Protein AF-A0A954T641-F1 (afdb_monomer)

Secondary structure (DSSP, 8-state):
-----PPP----------------TTHHHHHHHHHHS------------S----HHHHHHHHS------------HHHHTPPPPP-TT--S-PEEEEE-HHHHHHHHHHH-SB---GGGSS-TT-HHHH-GGGS-BTTHHHHHHH--GGGPPPHHHHHGGGSPEEEEEEEEEEEEEE-S-TTTTTTPPTTPEEEEEEEEEEEEEEEE-TTS-EEEEEEEEEEEEE--TTSS-SEEEEEEEEEEEEEE-STT-SHHHHHHH-S--S---SS------HHHHHHHHHHHHHHHHHHHHHHHHHHHHHHHHHHHHHHHHHHHHHHHHHHHHHHHHHHHHHHTT-S--HHHHHHHHHHHHHHHHHHHHHHHHHHHHHHHHHHHHT--S-SSEEEEE------S-----HHHHHHHHHHH-HHHHHHHHHHHHHHHHHHHHHHHTS-EEEEEEEEEEEEEESBSS------SS--TT--SBHHHHHHHT-SEEEEEEEEEE--S-THHHHTT-

pLDDT: mean 79.77, std 17.64, range [25.19, 97.12]

Nearest PDB structures (foldseek):
  2xmn-assembly1_C  TM=7.359E-01  e=3.999E-09  Escherichia coli K-12
  4mt4-assembly1_C  TM=6.116E-01  e=4.945E-09  Campylobacter jejuni
  8t7w-assembly1_A  TM=4.225E-01  e=6.627E+00  Klebsiella aerogenes KCTC 2190

Foldseek 3Di:
DDDDDDDDDDDDDDDDDDDDDDDDPVVVVVVVVVVVVPPDPPPPPPPPPPDPPDVVVVVCVVPPPDDPPDDDPDPVQQVPFDDFDALPDPADFAADADALVRLLVLLVVQAQWQDFLVQPPDPPRCCVVPVPPTQGPCQLVCLQPHPPPQHDHLVNQVCLQDKDKDKDKDKDKDWDQAQDCVVQQNDDRRDIKIKIKIKIKIKIWGADLQQKIKIWMWIWMWIAIPRPNDLFNIKIKIKTKIKIKAWDFQCGGNLLCQAQNHPDPPPDDDGDRRGHNVLNVLVSLLSVLVNVVSSVSLSVSLVVLLVQLQVLVVQLVVLVVQLVVLVVLLVVLVVCVVVVHPRDPVSNVVSVVSNVVSVVSNSVSVVSNSVSQQSSCVSSNGRSDDSHRYDHPDDDDPDDDDDDPVVVVVCCCPPPSVNVSVVSVVVSVVSLLVNLVSNQIKTKMKMKMKMQIFMASEADDPDQDDPSPDPQSRHHRVVSSVVSPRMDIDIDIDIGHDDDSPVSVVSD

Sequence (508 aa):
MNRNTLPKLFCPVLRVIREIARPNSFSRSVLAAAVLTSGCVTRDDPLDYPHDEPVQFYRDHAEQIDYPDVYTETPEEIALSDEPHTVLSRERSEPWDMALGEAVSIALHNNRVIRSAGQFLNPGNVLLNNGTVVDSAYDPAIQETGVLFGGRGVEAALASFDTNFTTSMTWGRNEQIQNNLFFGGGLNPGATLVNETAAFQANLSKQFGYGAQLQVGHQVNYLWSNSPGQLFPSTYTGNINAQYRQPLLAGAGTEYTRIAGPIGQSFGGISGVTQGVVIARINNDITIAEFQAAVRNLVKDVEDTYWDLYLTYRLFDTAITARSAALATWRFAKIRVDLGGDIDVAAESQARDQYWAAQAAVNNSRNGIFAAETRLRRLLGLPINEGKVIRPLDEPVTVEYLPDWHLSLSEALTQRVELRKQKWNIKSLELQLIAARSLTRPRLDFVGGYSVNGFGDDLLRYSDRDSAGTAQGLNSFYETITQGNQTGWGLGLELSMPIGFRQAHAQV

Mean predicted aligned error: 14.87 Å

Solvent-accessib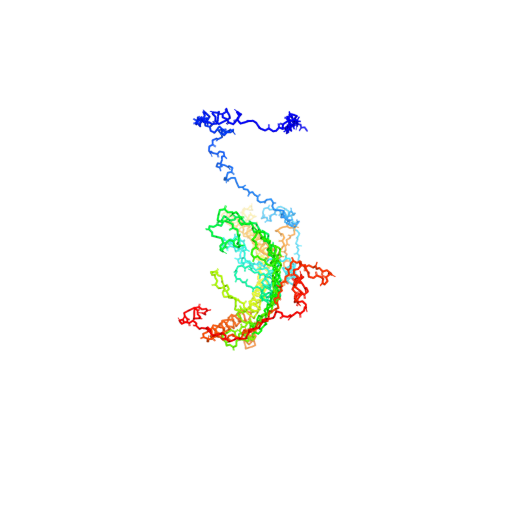le surface area (backbone atoms only — not comparable to full-atom values): 28796 Å² total; per-residue (Å²): 137,88,88,86,87,86,85,86,88,81,88,87,90,91,80,88,88,85,83,86,83,88,89,65,87,72,60,59,60,61,55,55,56,58,63,68,71,66,61,86,75,84,69,86,66,72,87,75,62,94,69,88,61,55,72,61,56,61,46,53,62,72,68,48,83,79,74,80,91,64,93,68,85,72,54,67,62,67,79,68,42,51,79,72,86,51,86,81,58,85,74,83,61,46,77,41,77,40,45,68,71,54,52,51,52,42,22,66,73,54,39,58,57,64,57,62,69,86,47,65,92,40,95,78,17,48,74,80,76,42,58,87,77,57,58,41,78,54,50,47,59,46,44,35,63,29,68,62,94,76,45,54,5,35,53,53,31,51,56,68,46,46,72,47,76,48,74,49,77,49,78,49,76,48,77,44,71,24,86,37,39,77,86,32,30,66,35,58,62,74,38,72,48,45,37,43,37,37,42,38,38,39,36,39,36,34,39,46,67,44,38,29,37,43,37,40,37,40,37,43,34,38,42,34,43,78,41,73,70,52,97,53,52,39,32,28,38,36,34,44,34,40,36,40,37,35,39,71,46,25,55,26,37,47,68,33,20,32,42,40,29,71,89,64,90,78,82,73,77,94,73,61,81,57,59,3,39,53,42,18,44,49,52,35,55,35,43,47,32,49,48,51,48,51,52,55,50,35,52,49,42,48,53,55,36,49,51,50,37,45,50,32,52,54,50,30,53,55,27,48,54,51,24,53,51,30,45,51,51,26,52,53,42,43,53,36,43,77,70,70,44,100,53,56,72,66,59,32,51,53,31,46,51,49,26,52,52,28,48,51,48,30,52,52,29,52,45,45,38,51,54,36,46,47,55,40,29,58,54,31,51,47,58,82,25,82,67,54,41,86,36,70,65,68,77,84,81,85,71,86,85,81,79,59,64,69,61,53,50,55,46,50,76,71,69,36,45,70,59,53,37,51,52,46,53,52,50,48,53,54,46,45,45,54,40,32,59,36,57,70,43,56,31,36,30,42,38,38,38,41,32,36,38,23,42,11,52,34,68,82,66,97,64,93,73,54,92,80,72,55,96,78,59,58,45,18,19,57,55,28,41,73,68,51,81,43,66,49,73,48,78,49,76,49,78,51,69,82,90,71,62,62,68,40,60,66,70,100

Radius of gyration: 42.8 Å; Cα contacts (8 Å, |Δi|>4): 722; chains: 1; bounding box: 84×57×138 Å

Structure (mmCIF, N/CA/C/O backbone):
data_AF-A0A954T641-F1
#
_entry.id   AF-A0A954T641-F1
#
loop_
_atom_site.group_PDB
_atom_site.id
_atom_site.type_symbol
_atom_site.label_atom_id
_atom_site.label_alt_id
_atom_site.label_comp_id
_atom_site.label_asym_id
_atom_site.label_entity_id
_atom_site.label_seq_id
_atom_site.pdbx_PDB_ins_code
_atom_site.Cartn_x
_atom_site.Cartn_y
_atom_site.Cartn_z
_atom_site.occupancy
_atom_site.B_iso_or_equiv
_atom_site.auth_seq_id
_atom_site.auth_comp_id
_atom_site.auth_asym_id
_atom_site.auth_atom_id
_atom_site.pdbx_PDB_model_num
ATOM 1 N N . MET A 1 1 ? 49.531 5.806 21.078 1.00 33.53 1 MET A N 1
ATOM 2 C CA . MET A 1 1 ? 50.302 7.061 21.176 1.00 33.53 1 MET A CA 1
ATOM 3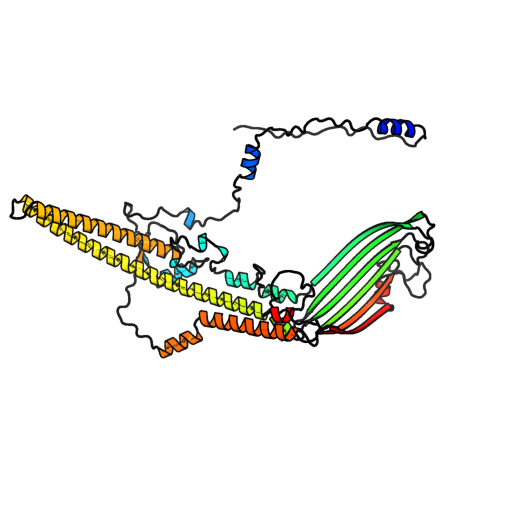 C C . MET A 1 1 ? 49.334 8.139 21.648 1.00 33.53 1 MET A C 1
ATOM 5 O O . MET A 1 1 ? 48.273 8.253 21.065 1.00 33.53 1 MET A O 1
ATOM 9 N N . ASN A 1 2 ? 49.702 8.812 22.739 1.00 31.36 2 ASN A N 1
ATOM 10 C CA . ASN A 1 2 ? 49.079 9.940 23.449 1.00 31.36 2 ASN A CA 1
ATOM 11 C C . ASN A 1 2 ? 47.713 9.827 24.169 1.00 31.36 2 ASN A C 1
ATOM 13 O O . ASN A 1 2 ? 46.656 9.597 23.598 1.00 31.36 2 ASN A O 1
ATOM 17 N N . ARG A 1 3 ? 47.853 10.047 25.487 1.00 33.38 3 ARG A N 1
ATOM 18 C CA . ARG A 1 3 ? 46.920 10.240 26.604 1.00 33.38 3 ARG A CA 1
ATOM 19 C C . ARG A 1 3 ? 46.192 11.592 26.531 1.00 33.38 3 ARG A C 1
ATOM 21 O O . ARG A 1 3 ? 46.783 12.542 26.030 1.00 33.38 3 ARG A O 1
ATOM 28 N N . ASN A 1 4 ? 45.007 11.676 27.152 1.00 33.94 4 ASN A N 1
ATOM 29 C CA . ASN A 1 4 ? 44.634 12.633 28.225 1.00 33.94 4 ASN A CA 1
ATOM 30 C C . ASN A 1 4 ? 43.138 12.438 28.581 1.00 33.94 4 ASN A C 1
ATOM 32 O O . ASN A 1 4 ? 42.277 12.656 27.745 1.00 33.94 4 ASN A O 1
ATOM 36 N N . THR A 1 5 ? 42.784 11.725 29.660 1.00 34.84 5 THR A N 1
ATOM 37 C CA . THR A 1 5 ? 42.608 12.160 31.074 1.00 34.84 5 THR A CA 1
ATOM 38 C C . THR A 1 5 ? 41.317 12.942 31.364 1.00 34.84 5 THR A C 1
ATOM 40 O O . THR A 1 5 ? 41.290 14.164 31.300 1.00 34.84 5 THR A O 1
ATOM 43 N N . LEU A 1 6 ? 40.287 12.200 31.792 1.00 32.22 6 LEU A N 1
ATOM 44 C CA . LEU A 1 6 ? 39.152 12.653 32.611 1.00 32.22 6 LEU A CA 1
ATOM 45 C C . LEU A 1 6 ? 39.590 12.821 34.081 1.00 32.22 6 LEU A C 1
ATOM 47 O O . LEU A 1 6 ? 40.275 11.921 34.582 1.00 32.22 6 LEU A O 1
ATOM 51 N N . PRO A 1 7 ? 39.155 13.854 34.827 1.00 38.19 7 PRO A N 1
ATOM 52 C CA . PRO A 1 7 ? 39.302 13.863 36.275 1.00 38.19 7 PRO A CA 1
ATOM 53 C C . PRO A 1 7 ? 38.026 13.374 36.979 1.00 38.19 7 PRO A C 1
ATOM 55 O O . PRO A 1 7 ? 36.943 13.939 36.852 1.00 38.19 7 PRO A O 1
ATOM 58 N N . LYS A 1 8 ? 38.203 12.321 37.782 1.00 32.22 8 LYS A N 1
ATOM 59 C CA . LYS A 1 8 ? 37.360 11.975 38.932 1.00 32.22 8 LYS A CA 1
ATOM 60 C C . LYS A 1 8 ? 37.728 12.909 40.090 1.00 32.22 8 LYS A C 1
ATOM 62 O O . LYS A 1 8 ? 38.913 13.046 40.383 1.00 32.22 8 LYS A O 1
ATOM 67 N N . LEU A 1 9 ? 36.745 13.457 40.801 1.00 29.91 9 LEU A N 1
ATOM 68 C CA . LEU A 1 9 ? 36.938 14.083 42.113 1.00 29.91 9 LEU A CA 1
ATOM 69 C C . LEU A 1 9 ? 36.010 13.408 43.127 1.00 29.91 9 LEU A C 1
ATOM 71 O O . LEU A 1 9 ? 34.798 13.353 42.946 1.00 29.91 9 LEU A O 1
ATOM 75 N N . PHE A 1 10 ? 36.621 12.860 44.175 1.00 29.02 10 PHE A N 1
ATOM 76 C CA . PHE A 1 10 ? 35.988 12.233 45.331 1.00 29.02 10 PHE A CA 1
ATOM 77 C C . PHE A 1 10 ? 36.552 12.888 46.605 1.00 29.02 10 PHE A C 1
ATOM 79 O O . PHE A 1 10 ? 37.755 13.145 46.664 1.00 29.02 10 PHE A O 1
ATOM 86 N N . CYS A 1 11 ? 35.686 12.999 47.627 1.00 25.19 11 CYS A N 1
ATOM 87 C CA . CYS A 1 11 ? 35.938 13.196 49.073 1.00 25.19 11 CYS A CA 1
ATOM 88 C C . CYS A 1 11 ? 36.280 14.612 49.609 1.00 25.19 11 CYS A C 1
ATOM 90 O O . CYS A 1 11 ? 36.882 15.404 48.894 1.00 25.19 11 CYS A O 1
ATOM 92 N N . PRO A 1 12 ? 36.101 14.889 50.930 1.00 39.50 12 PRO A N 1
ATOM 93 C CA . PRO A 1 12 ? 35.112 14.363 51.903 1.00 39.50 12 PRO A CA 1
ATOM 94 C C . PRO A 1 12 ? 34.645 15.407 52.962 1.00 39.50 12 PRO A C 1
ATOM 96 O O . PRO A 1 12 ? 35.484 16.023 53.604 1.00 39.50 12 PRO A O 1
ATOM 99 N N . VAL A 1 13 ? 33.355 15.511 53.315 1.00 28.20 13 VAL A N 1
ATOM 100 C CA . VAL A 1 13 ? 32.954 16.037 54.649 1.00 28.20 13 VAL A CA 1
ATOM 101 C C . VAL A 1 13 ? 31.675 15.340 55.118 1.00 28.20 13 VAL A C 1
ATOM 103 O O . VAL A 1 13 ? 30.565 15.827 54.947 1.00 28.20 13 VAL A O 1
ATOM 106 N N . LEU A 1 14 ? 31.838 14.152 55.698 1.00 31.48 14 LEU A N 1
ATOM 107 C CA . LEU A 1 14 ? 30.774 13.410 56.376 1.00 31.48 14 LEU A CA 1
ATOM 108 C C . LEU A 1 14 ? 31.331 12.934 57.719 1.00 31.48 14 LEU A C 1
ATOM 110 O O . LEU A 1 14 ? 31.723 11.787 57.913 1.00 31.48 14 LEU A O 1
ATOM 114 N N . ARG A 1 15 ? 31.466 13.883 58.643 1.00 30.58 15 ARG A N 1
ATOM 115 C CA . ARG A 1 15 ? 31.707 13.639 60.066 1.00 30.58 15 ARG A CA 1
ATOM 116 C C . ARG A 1 15 ? 31.209 14.873 60.807 1.00 30.58 15 ARG A C 1
ATOM 118 O O . ARG A 1 15 ? 31.438 15.978 60.338 1.00 30.58 15 ARG A O 1
ATOM 125 N N . VAL A 1 16 ? 30.582 14.662 61.961 1.00 32.97 16 VAL A N 1
ATOM 126 C CA . VAL A 1 16 ? 29.950 15.670 62.836 1.00 32.97 16 VAL A CA 1
ATOM 127 C C . VAL A 1 16 ? 28.478 15.965 62.516 1.00 32.97 16 VAL A C 1
ATOM 129 O O . VAL A 1 16 ? 28.139 17.092 62.209 1.00 32.97 16 VAL A O 1
ATOM 132 N N . ILE A 1 17 ? 27.586 14.976 62.675 1.00 30.94 17 ILE A N 1
ATOM 133 C CA . ILE A 1 17 ? 26.281 15.194 63.340 1.00 30.94 17 ILE A CA 1
ATOM 134 C C . ILE A 1 17 ? 25.934 13.915 64.112 1.00 30.94 17 ILE A C 1
ATOM 136 O O . ILE A 1 17 ? 25.251 13.016 63.627 1.00 30.94 17 ILE A O 1
ATOM 140 N N . ARG A 1 18 ? 26.457 13.810 65.330 1.00 28.77 18 ARG A N 1
ATOM 141 C CA . ARG A 1 18 ? 25.956 12.888 66.348 1.00 28.77 18 ARG A CA 1
ATOM 142 C C . ARG A 1 18 ? 26.206 13.566 67.683 1.00 28.77 18 ARG A C 1
ATOM 144 O O . ARG A 1 18 ? 27.316 13.451 68.171 1.00 28.77 18 ARG A O 1
ATOM 151 N N . GLU A 1 19 ? 25.229 14.333 68.171 1.00 29.59 19 GLU A N 1
ATOM 152 C CA . GLU A 1 19 ? 24.911 14.526 69.598 1.00 29.59 19 GLU A CA 1
ATOM 153 C C . GLU A 1 19 ? 23.979 15.730 69.853 1.00 29.59 19 GLU A C 1
ATOM 155 O O . GLU A 1 19 ? 24.160 16.802 69.288 1.00 29.59 19 GLU A O 1
ATOM 160 N N . ILE A 1 20 ? 23.026 15.503 70.774 1.00 34.75 20 ILE A N 1
ATOM 161 C CA . ILE A 1 20 ? 22.287 16.468 71.622 1.00 34.75 20 ILE A CA 1
ATOM 162 C C . ILE A 1 20 ? 21.146 17.239 70.916 1.00 34.75 20 ILE A C 1
ATOM 164 O O . ILE A 1 20 ? 21.369 18.126 70.108 1.00 34.75 20 ILE A O 1
ATOM 168 N N . ALA A 1 21 ? 19.863 16.880 71.049 1.00 30.78 21 ALA A N 1
ATOM 169 C CA . ALA A 1 21 ? 18.985 16.757 72.228 1.00 30.78 21 ALA A CA 1
ATOM 170 C C . ALA A 1 21 ? 18.533 18.099 72.865 1.00 30.78 21 ALA A C 1
ATOM 172 O O . ALA A 1 21 ? 19.252 18.710 73.641 1.00 30.78 21 ALA A O 1
ATOM 173 N N . ARG A 1 22 ? 17.252 18.415 72.600 1.00 38.00 22 ARG A N 1
ATOM 174 C CA . ARG A 1 22 ? 16.261 19.254 73.322 1.00 38.00 22 ARG A CA 1
ATOM 175 C C . ARG A 1 22 ? 16.447 20.791 73.407 1.00 38.00 22 ARG A C 1
ATOM 177 O O . ARG A 1 22 ? 17.552 21.275 73.611 1.00 38.00 22 ARG A O 1
ATOM 184 N N . PRO A 1 23 ? 15.351 21.576 73.259 1.00 42.91 23 PRO A N 1
ATOM 185 C CA . PRO A 1 23 ? 15.414 23.000 72.928 1.00 42.91 23 PRO A CA 1
ATOM 186 C C . PRO A 1 23 ? 15.159 23.915 74.138 1.00 42.91 23 PRO A C 1
ATOM 188 O O . PRO A 1 23 ? 14.238 23.669 74.911 1.00 42.91 23 PRO A O 1
ATOM 191 N N . ASN A 1 24 ? 15.893 25.028 74.237 1.00 38.94 24 ASN A N 1
ATOM 192 C CA . ASN A 1 24 ? 15.541 26.158 75.104 1.00 38.94 24 ASN A CA 1
ATOM 193 C C . ASN A 1 24 ? 15.219 27.399 74.259 1.00 38.94 24 ASN A C 1
ATOM 195 O O . ASN A 1 24 ? 15.883 27.694 73.264 1.00 38.94 24 ASN A O 1
ATOM 199 N N . SER A 1 25 ? 14.180 28.126 74.676 1.00 48.66 25 SER A N 1
ATOM 200 C CA . SER A 1 25 ? 13.486 29.218 73.970 1.00 48.66 25 SER A CA 1
ATOM 201 C C . SE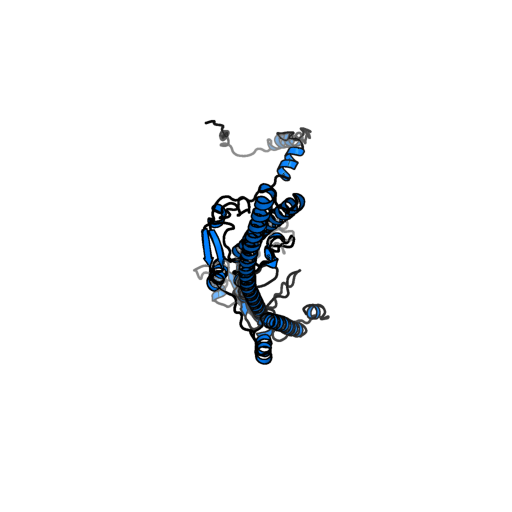R A 1 25 ? 14.334 30.450 73.628 1.00 48.66 25 SER A C 1
ATOM 203 O O . SER A 1 25 ? 13.851 31.342 72.937 1.00 48.66 25 SER A O 1
ATOM 205 N N . PHE A 1 26 ? 15.600 30.486 74.042 1.00 46.03 26 PHE A N 1
ATOM 206 C CA . PHE A 1 26 ? 16.516 31.604 73.816 1.00 46.03 26 PHE A CA 1
ATOM 207 C C . PHE A 1 26 ? 17.350 31.475 72.526 1.00 46.03 26 PHE A C 1
ATOM 209 O O . PHE A 1 26 ? 17.893 32.469 72.054 1.00 46.03 26 PHE A O 1
ATOM 216 N N . SER A 1 27 ? 17.429 30.286 71.901 1.00 45.22 27 SER A N 1
ATOM 217 C CA . SER A 1 27 ? 18.165 30.119 70.628 1.00 45.22 27 SER A CA 1
ATOM 218 C C . SER A 1 27 ? 17.341 30.476 69.384 1.00 45.22 27 SER A C 1
ATOM 220 O O . SER A 1 27 ? 17.902 30.677 68.309 1.00 45.22 27 SER A O 1
ATOM 222 N N . ARG A 1 28 ? 16.014 30.613 69.519 1.00 46.91 28 ARG A N 1
ATOM 223 C CA . ARG A 1 28 ? 15.110 30.954 68.406 1.00 46.91 28 ARG A CA 1
ATOM 224 C C . ARG A 1 28 ? 15.154 32.437 68.028 1.00 46.91 28 ARG A C 1
ATOM 226 O O . ARG A 1 28 ? 14.992 32.764 66.857 1.00 46.91 28 ARG A O 1
ATOM 233 N N . SER A 1 29 ? 15.423 33.327 68.980 1.00 46.25 29 SER A N 1
ATOM 234 C CA . SER A 1 29 ? 15.497 34.777 68.748 1.00 46.25 29 SER A CA 1
ATOM 235 C C . SER A 1 29 ? 16.802 35.208 68.068 1.00 46.25 29 SER A C 1
ATOM 237 O O . SER A 1 29 ? 16.784 36.124 67.251 1.00 46.25 29 SER A O 1
ATOM 239 N N . VAL A 1 30 ? 17.918 34.515 68.321 1.00 50.88 30 VAL A N 1
ATOM 240 C CA . VAL A 1 30 ? 19.212 34.816 67.675 1.00 50.88 30 VAL A CA 1
ATOM 241 C C . VAL A 1 30 ? 19.267 34.283 66.235 1.00 50.88 30 VAL A C 1
ATOM 243 O O . VAL A 1 30 ? 19.841 34.928 65.361 1.00 50.88 30 VAL A O 1
ATOM 246 N N . LEU A 1 31 ? 18.590 33.166 65.945 1.00 49.69 31 LEU A N 1
ATOM 247 C CA . LEU A 1 31 ? 18.482 32.616 64.586 1.00 49.69 31 LEU A CA 1
ATOM 248 C C . LEU A 1 31 ? 17.517 33.416 63.692 1.00 49.69 31 LEU A C 1
ATOM 250 O O . LEU A 1 31 ? 17.780 33.569 62.504 1.00 49.69 31 LEU A O 1
ATOM 254 N N . ALA A 1 32 ? 16.450 34.000 64.251 1.00 49.88 32 ALA A N 1
ATOM 255 C CA . ALA A 1 32 ? 15.532 34.859 63.496 1.00 49.88 32 ALA A CA 1
ATOM 256 C C . ALA A 1 32 ? 16.155 36.219 63.111 1.00 49.88 32 ALA A C 1
ATOM 258 O O . ALA A 1 32 ? 15.863 36.746 62.039 1.00 49.88 32 ALA A O 1
ATOM 259 N N . ALA A 1 33 ? 17.057 36.766 63.936 1.00 49.00 33 ALA A N 1
ATOM 260 C CA . ALA A 1 33 ? 17.753 38.021 63.634 1.00 49.00 33 ALA A CA 1
ATOM 261 C C . ALA A 1 33 ? 18.848 37.872 62.555 1.00 49.00 33 ALA A C 1
ATOM 263 O O . ALA A 1 33 ? 19.124 38.828 61.837 1.00 49.00 33 ALA A O 1
ATOM 264 N N . ALA A 1 34 ? 19.437 36.679 62.397 1.00 49.41 34 ALA A N 1
ATOM 265 C CA . ALA A 1 34 ? 20.443 36.402 61.363 1.00 49.41 34 ALA A CA 1
ATOM 266 C C . ALA A 1 34 ? 19.834 36.137 59.968 1.00 49.41 34 ALA A C 1
ATOM 268 O O . ALA A 1 34 ? 20.477 36.385 58.948 1.00 49.41 34 ALA A O 1
ATOM 269 N N . VAL A 1 35 ? 18.581 35.673 59.912 1.00 52.81 35 VAL A N 1
ATOM 270 C CA . VAL A 1 35 ? 17.859 35.415 58.651 1.00 52.81 35 VAL A CA 1
ATOM 271 C C . VAL A 1 35 ? 17.241 36.696 58.067 1.00 52.81 35 VAL A C 1
ATOM 273 O O . VAL A 1 35 ? 17.032 36.781 56.864 1.00 52.81 35 VAL A O 1
ATOM 276 N N . LEU A 1 36 ? 17.006 37.733 58.882 1.00 45.16 36 LEU A N 1
ATOM 277 C CA . LEU A 1 36 ? 16.439 39.010 58.416 1.00 45.16 36 LEU A CA 1
ATOM 278 C C . LEU A 1 36 ? 17.483 40.023 57.910 1.00 45.16 36 LEU A C 1
ATOM 280 O O . LEU A 1 36 ? 17.115 40.963 57.212 1.00 45.16 36 LEU A O 1
ATOM 284 N N . THR A 1 37 ? 18.772 39.849 58.224 1.00 48.97 37 THR A N 1
ATOM 285 C CA . THR A 1 37 ? 19.858 40.740 57.759 1.00 48.97 37 THR A CA 1
ATOM 286 C C . THR A 1 37 ? 20.642 40.193 56.567 1.00 48.97 37 THR A C 1
ATOM 288 O O . THR A 1 37 ? 21.417 40.928 55.961 1.00 48.97 37 THR A O 1
ATOM 291 N N . SER A 1 38 ? 20.394 38.944 56.164 1.00 48.53 38 SER A N 1
ATOM 292 C CA . SER A 1 38 ? 20.863 38.368 54.897 1.00 48.53 38 SER A CA 1
ATOM 293 C C . SER A 1 38 ? 19.801 38.542 53.802 1.00 48.53 38 SER A C 1
ATOM 295 O O . SER A 1 38 ? 19.375 37.601 53.138 1.00 48.53 38 SER A O 1
ATOM 297 N N . GLY A 1 39 ? 19.343 39.786 53.635 1.00 34.34 39 GLY A N 1
ATOM 298 C CA . GLY A 1 39 ? 18.567 40.207 52.474 1.00 34.34 39 GLY A CA 1
ATOM 299 C C . GLY A 1 39 ? 19.443 40.231 51.220 1.00 34.34 39 GLY A C 1
ATOM 300 O O . GLY A 1 39 ? 20.623 40.571 51.283 1.00 34.34 39 GLY A O 1
ATOM 301 N N . CYS A 1 40 ? 18.842 39.847 50.095 1.00 43.88 40 CYS A N 1
ATOM 302 C CA . CYS A 1 40 ? 19.443 39.740 48.770 1.00 43.88 40 CYS A CA 1
ATOM 303 C C . CYS A 1 40 ? 20.280 40.974 48.396 1.00 43.88 40 CYS A C 1
ATOM 305 O O . CYS A 1 40 ? 19.741 42.001 47.991 1.00 43.88 40 CYS A O 1
ATOM 307 N N . VAL A 1 41 ? 21.604 40.841 48.461 1.00 44.44 41 VAL A N 1
ATOM 308 C CA . VAL A 1 41 ? 22.502 41.603 47.595 1.00 44.44 41 VAL A CA 1
ATOM 309 C C . VAL A 1 41 ? 22.480 40.869 46.263 1.00 44.44 41 VAL A C 1
ATOM 311 O O . VAL A 1 41 ? 23.084 39.806 46.125 1.00 44.44 41 VAL A O 1
ATOM 314 N N . THR A 1 42 ? 21.726 41.405 45.304 1.00 45.81 42 THR A N 1
ATOM 315 C CA . THR A 1 42 ? 21.887 41.094 43.884 1.00 45.81 42 THR A CA 1
ATOM 316 C C . THR A 1 42 ? 23.304 41.493 43.506 1.00 45.81 42 THR A C 1
ATOM 318 O O . THR A 1 42 ? 23.603 42.653 43.232 1.00 45.81 42 THR A O 1
ATOM 321 N N . ARG A 1 43 ? 24.208 40.526 43.618 1.00 41.31 43 ARG A N 1
ATOM 322 C CA . ARG A 1 43 ? 25.535 40.611 43.047 1.00 41.31 43 ARG A CA 1
ATOM 323 C C . ARG A 1 43 ? 25.317 40.390 41.555 1.00 41.31 43 ARG A C 1
ATOM 325 O O . ARG A 1 43 ? 25.026 39.269 41.151 1.00 41.31 43 ARG A O 1
ATOM 332 N N . ASP A 1 44 ? 25.371 41.471 40.780 1.00 46.06 44 ASP A N 1
ATOM 333 C CA . ASP A 1 44 ? 25.510 41.439 39.320 1.00 46.06 44 ASP A CA 1
ATOM 334 C C . ASP A 1 44 ? 26.894 40.867 38.966 1.00 46.06 44 ASP A C 1
ATOM 336 O O . ASP A 1 44 ? 27.716 41.525 38.332 1.00 46.06 44 ASP A O 1
ATOM 340 N N . ASP A 1 45 ? 27.191 39.654 39.430 1.00 47.69 45 ASP A N 1
ATOM 341 C CA . ASP A 1 45 ? 28.210 38.849 38.785 1.00 47.69 45 ASP A CA 1
ATOM 342 C C . ASP A 1 45 ? 27.515 38.355 37.506 1.00 47.69 45 ASP A C 1
ATOM 344 O O . ASP A 1 45 ? 26.552 37.583 37.610 1.00 47.69 45 ASP A O 1
ATOM 348 N N . PRO A 1 46 ? 27.885 38.848 36.307 1.00 49.72 46 PRO A N 1
ATOM 349 C CA . PRO A 1 46 ? 27.353 38.274 35.084 1.00 49.72 46 PRO A CA 1
ATOM 350 C C . PRO A 1 46 ? 27.618 36.771 35.149 1.00 49.72 46 PRO A C 1
ATOM 352 O O . PRO A 1 46 ? 28.702 36.349 35.552 1.00 49.72 46 PRO A O 1
ATOM 355 N N . LEU A 1 47 ? 26.601 35.969 34.826 1.00 47.38 47 LEU A N 1
ATOM 356 C CA . LEU A 1 47 ? 26.766 34.539 34.597 1.00 47.38 47 LEU A CA 1
ATOM 357 C C . LEU A 1 47 ? 27.856 34.384 33.536 1.00 47.38 47 LEU A C 1
ATOM 359 O O . LEU A 1 47 ? 27.597 34.551 32.346 1.00 47.38 47 LEU A O 1
ATOM 363 N N . ASP A 1 48 ? 29.077 34.148 34.000 1.00 45.47 48 ASP A N 1
ATOM 364 C CA . ASP A 1 48 ? 30.247 33.943 33.170 1.00 45.47 48 ASP A CA 1
ATOM 365 C C . ASP A 1 48 ? 30.077 32.539 32.591 1.00 45.47 48 ASP A C 1
ATOM 367 O O . ASP A 1 48 ? 30.367 31.528 33.239 1.00 45.47 48 ASP A O 1
ATOM 371 N N . TYR A 1 49 ? 29.447 32.464 31.417 1.00 53.69 49 TYR A N 1
ATOM 372 C CA . TYR A 1 49 ? 29.416 31.232 30.649 1.00 53.69 49 TYR A CA 1
ATOM 373 C C . TYR A 1 49 ? 30.881 30.872 30.384 1.00 53.69 49 TYR A C 1
ATOM 375 O O . TYR A 1 49 ? 31.607 31.686 29.811 1.00 53.69 49 TYR A O 1
ATOM 383 N N . PRO A 1 50 ? 31.368 29.703 30.832 1.00 49.12 50 PRO A N 1
ATOM 384 C CA . PRO A 1 50 ? 32.742 29.321 30.575 1.00 49.12 50 PRO A CA 1
ATOM 385 C C . PRO A 1 50 ? 32.869 29.101 29.066 1.00 49.12 50 PRO A C 1
ATOM 387 O O . PRO A 1 50 ? 32.478 28.049 28.576 1.00 49.12 50 PRO A O 1
ATOM 390 N N . HIS A 1 51 ? 33.410 30.123 28.391 1.00 54.16 51 HIS A N 1
ATOM 391 C CA . HIS A 1 51 ? 33.583 30.341 26.946 1.00 54.16 51 HIS A CA 1
ATOM 392 C C . HIS A 1 51 ? 32.641 31.410 26.357 1.00 54.16 51 HIS A C 1
ATOM 394 O O . HIS A 1 51 ? 31.529 31.121 25.918 1.00 54.16 51 HIS A O 1
ATOM 400 N N . ASP A 1 52 ? 33.178 32.634 26.234 1.00 56.06 52 ASP A N 1
ATOM 401 C CA . ASP A 1 52 ? 32.858 33.622 25.186 1.00 56.06 52 ASP A CA 1
ATOM 402 C C . ASP A 1 52 ? 33.241 33.045 23.806 1.00 56.06 52 ASP A C 1
ATOM 404 O O . ASP A 1 52 ? 34.062 33.579 23.056 1.00 56.06 52 ASP A O 1
ATOM 408 N N . GLU A 1 53 ? 32.701 31.879 23.467 1.00 59.81 53 GLU A N 1
ATOM 409 C CA . GLU A 1 53 ? 32.731 31.435 22.089 1.00 59.81 53 GLU A CA 1
ATOM 410 C C . GLU A 1 53 ? 31.788 32.354 21.305 1.00 59.81 53 GLU A C 1
ATOM 412 O O . GLU A 1 53 ? 30.660 32.614 21.745 1.00 59.81 53 GLU A O 1
ATOM 417 N N . PRO A 1 54 ? 32.249 32.931 20.179 1.00 71.12 54 PRO A N 1
ATOM 418 C CA . PRO A 1 54 ? 31.445 33.871 19.415 1.00 71.12 54 PRO A CA 1
ATOM 419 C C . PRO A 1 54 ? 30.106 33.211 19.087 1.00 71.12 54 PRO A C 1
ATOM 421 O O . PRO A 1 54 ? 30.060 32.011 18.850 1.00 71.12 54 PRO A O 1
ATOM 424 N N . VAL A 1 55 ? 29.016 33.982 19.005 1.00 68.56 55 VAL A N 1
ATOM 425 C CA . VAL A 1 55 ? 27.670 33.487 18.626 1.00 68.56 55 VAL A CA 1
ATOM 426 C C . VAL A 1 55 ? 27.705 32.562 17.393 1.00 68.56 55 VAL A C 1
ATOM 428 O O . VAL A 1 55 ? 26.849 31.695 17.241 1.00 68.56 55 VAL A O 1
ATOM 431 N N . GLN A 1 56 ? 28.718 32.729 16.538 1.00 73.69 56 GLN A N 1
ATOM 432 C CA . GLN A 1 56 ? 29.064 31.830 15.440 1.00 73.69 56 GLN A CA 1
ATOM 433 C C . GLN A 1 56 ? 29.253 30.369 15.865 1.00 73.69 56 GLN A C 1
ATOM 435 O O . GLN A 1 56 ? 28.659 29.526 15.227 1.00 73.69 56 GLN A O 1
ATOM 440 N N . PHE A 1 57 ? 29.947 30.049 16.959 1.00 77.19 57 PHE A N 1
ATOM 441 C CA . PHE A 1 57 ? 30.112 28.668 17.431 1.00 77.19 57 PHE A CA 1
ATOM 442 C C . PHE A 1 57 ? 28.771 27.988 17.733 1.00 77.19 57 PHE A C 1
ATOM 444 O O . PHE A 1 57 ? 28.518 26.872 17.291 1.00 77.19 57 PHE A O 1
ATOM 451 N N . TYR A 1 58 ? 27.874 28.678 18.443 1.00 74.56 58 TYR A N 1
ATOM 452 C CA . TYR A 1 58 ? 26.546 28.144 18.750 1.00 74.56 58 TYR A CA 1
ATOM 453 C C . TYR A 1 58 ? 25.670 28.023 17.500 1.00 74.56 58 TYR A C 1
ATOM 455 O O . TYR A 1 58 ? 24.871 27.095 17.409 1.00 74.56 58 TYR A O 1
ATOM 463 N N . ARG A 1 59 ? 25.823 28.939 16.532 1.00 77.56 59 ARG A N 1
ATOM 464 C CA . ARG A 1 59 ? 25.170 28.831 15.221 1.00 77.56 59 ARG A CA 1
ATOM 465 C C . ARG A 1 59 ? 25.723 27.662 14.424 1.00 77.56 59 ARG A C 1
ATOM 467 O O . ARG A 1 59 ? 24.933 26.855 13.975 1.00 77.56 59 ARG A O 1
ATOM 474 N N . ASP A 1 60 ? 27.036 27.520 14.332 1.00 83.00 60 ASP A N 1
ATOM 475 C CA . ASP A 1 60 ? 27.707 26.449 13.599 1.00 83.00 60 ASP A CA 1
ATOM 476 C C . ASP A 1 60 ? 27.380 25.080 14.201 1.00 83.00 60 ASP A C 1
ATOM 478 O O . ASP A 1 60 ? 27.192 24.122 13.462 1.00 83.00 60 ASP A O 1
ATOM 482 N N . HIS A 1 61 ? 27.255 24.982 15.529 1.00 81.81 61 HIS A N 1
ATOM 483 C CA . HIS A 1 61 ? 26.866 23.745 16.203 1.00 81.81 61 HIS A CA 1
ATOM 484 C C . HIS A 1 61 ? 25.367 23.436 16.060 1.00 81.81 61 HIS A C 1
ATOM 486 O O . HIS A 1 61 ? 24.995 22.278 15.905 1.00 81.81 61 HIS A O 1
ATOM 492 N N . ALA A 1 62 ? 24.498 24.454 16.070 1.00 78.25 62 ALA A N 1
ATOM 493 C CA . ALA A 1 62 ? 23.062 24.279 15.829 1.00 78.25 62 ALA A CA 1
ATOM 494 C C . ALA A 1 62 ? 22.721 24.040 14.344 1.00 78.25 62 ALA A C 1
ATOM 496 O O . ALA A 1 62 ? 21.731 23.378 14.042 1.00 78.25 62 ALA A O 1
ATOM 497 N N . GLU A 1 63 ? 23.525 24.580 13.426 1.00 84.06 63 GLU A N 1
ATOM 498 C CA . GLU A 1 63 ? 23.442 24.392 11.972 1.00 84.06 63 GLU A CA 1
ATOM 499 C C . GLU A 1 63 ? 24.300 23.209 11.495 1.00 84.06 63 GLU A C 1
ATOM 501 O O . GLU A 1 63 ? 24.324 22.900 10.300 1.00 84.06 63 GLU A O 1
ATOM 506 N N . GLN A 1 64 ? 24.991 22.521 12.411 1.00 86.00 64 GLN A N 1
ATOM 507 C CA . GLN A 1 64 ? 25.761 21.336 12.082 1.00 86.00 64 GLN A CA 1
ATOM 508 C C . GLN A 1 64 ? 24.805 20.268 11.555 1.00 86.00 64 GLN A C 1
ATOM 510 O O . GLN A 1 64 ? 23.876 19.838 12.238 1.00 86.00 64 GLN A O 1
ATOM 515 N N . ILE A 1 65 ? 25.044 19.834 10.319 1.00 82.75 65 ILE A N 1
ATOM 516 C CA . ILE A 1 65 ? 24.303 18.727 9.725 1.00 82.75 65 ILE A CA 1
ATOM 517 C C . ILE A 1 65 ? 24.671 17.470 10.512 1.00 82.75 65 ILE A C 1
ATOM 519 O O . ILE A 1 65 ? 25.786 16.959 10.388 1.00 82.75 65 ILE A O 1
ATOM 523 N N . ASP A 1 66 ? 23.737 16.999 11.334 1.00 80.50 66 ASP A N 1
ATOM 524 C CA . ASP A 1 66 ? 23.837 15.699 11.978 1.00 80.50 66 ASP A CA 1
ATOM 525 C C . ASP A 1 66 ? 23.511 14.627 10.936 1.00 80.50 66 ASP A C 1
ATOM 527 O O . ASP A 1 66 ? 22.407 14.577 10.383 1.00 80.50 66 ASP A O 1
ATOM 531 N N . TYR A 1 67 ? 24.508 13.814 10.602 1.00 81.19 67 TYR A N 1
ATOM 532 C CA . TYR A 1 67 ? 24.316 12.700 9.688 1.00 81.19 67 TYR A CA 1
ATOM 533 C C . TYR A 1 67 ? 23.811 11.522 10.518 1.00 81.19 67 TYR A C 1
ATOM 535 O O . TYR A 1 67 ? 24.530 11.074 11.411 1.00 81.19 67 TYR A O 1
ATOM 543 N N . PRO A 1 68 ? 22.598 11.008 10.253 1.00 77.31 68 PRO A N 1
ATOM 544 C CA . PRO A 1 68 ? 22.045 9.926 11.048 1.00 77.31 68 PRO A CA 1
ATOM 545 C C . PRO A 1 68 ? 22.952 8.694 10.942 1.00 77.31 68 PRO A C 1
ATOM 547 O O . PRO A 1 68 ? 23.098 8.126 9.860 1.00 77.31 68 PRO A O 1
ATOM 550 N N . ASP A 1 69 ? 23.534 8.268 12.066 1.00 72.38 69 ASP A N 1
ATOM 551 C CA . ASP A 1 69 ? 24.328 7.035 12.176 1.00 72.38 69 ASP A CA 1
ATOM 552 C C . ASP A 1 69 ? 23.395 5.814 12.240 1.00 72.38 69 ASP A C 1
ATOM 554 O O . ASP A 1 69 ? 23.289 5.091 13.232 1.00 72.38 69 ASP A O 1
ATOM 558 N N . VAL A 1 70 ? 22.599 5.652 11.183 1.00 76.19 70 VAL A N 1
ATOM 559 C CA . VAL A 1 70 ? 21.742 4.488 10.984 1.00 76.19 70 VAL A CA 1
ATOM 560 C C . VAL A 1 70 ? 22.547 3.486 10.176 1.00 76.19 70 VAL A C 1
ATOM 562 O O . VAL A 1 70 ? 22.925 3.759 9.035 1.00 76.19 70 VAL A O 1
ATOM 565 N N . TYR A 1 71 ? 22.784 2.309 10.758 1.00 68.75 71 TYR A N 1
ATOM 566 C CA . TYR A 1 71 ? 23.396 1.195 10.044 1.00 68.75 71 TYR A CA 1
ATOM 567 C C . TYR A 1 71 ? 22.527 0.836 8.835 1.00 68.75 71 TYR A C 1
ATOM 569 O O . TYR A 1 71 ? 21.445 0.264 8.967 1.00 68.75 71 TYR A O 1
ATOM 577 N N . THR A 1 72 ? 22.995 1.222 7.654 1.00 70.00 72 THR A N 1
ATOM 578 C CA . THR A 1 72 ? 22.402 0.846 6.378 1.00 70.00 72 THR A CA 1
ATOM 579 C C . THR A 1 72 ? 23.325 -0.188 5.756 1.00 70.00 72 THR A C 1
ATOM 581 O O . THR A 1 72 ? 24.460 0.118 5.396 1.00 70.00 72 THR A O 1
ATOM 584 N N . GLU A 1 73 ? 22.872 -1.440 5.674 1.00 67.94 73 GLU A N 1
ATOM 585 C CA . GLU A 1 73 ? 23.601 -2.459 4.920 1.00 67.94 73 GLU A CA 1
ATOM 586 C C . GLU A 1 73 ? 23.617 -2.033 3.451 1.00 67.94 73 GLU A C 1
ATOM 588 O O . GLU A 1 73 ? 22.602 -2.113 2.759 1.00 67.94 73 GLU A O 1
ATOM 593 N N . THR A 1 74 ? 24.758 -1.543 2.969 1.00 67.38 74 THR A N 1
ATOM 594 C CA . THR A 1 74 ? 24.996 -1.415 1.533 1.00 67.38 74 THR A CA 1
ATOM 595 C C . THR A 1 74 ? 25.084 -2.827 0.966 1.00 67.38 74 THR A C 1
ATOM 597 O O . THR A 1 74 ? 25.994 -3.558 1.371 1.00 67.38 74 THR A O 1
ATOM 600 N N . PRO A 1 75 ? 24.182 -3.236 0.055 1.00 69.69 75 PRO A N 1
ATOM 601 C CA . PRO A 1 75 ? 24.294 -4.532 -0.593 1.00 69.69 75 PRO A CA 1
ATOM 602 C C . PRO A 1 75 ? 25.694 -4.709 -1.180 1.00 69.69 75 PRO A C 1
ATOM 604 O O . PRO A 1 75 ? 26.237 -3.777 -1.781 1.00 69.69 75 PRO A O 1
ATOM 607 N N . GLU A 1 76 ? 26.266 -5.900 -1.013 1.00 65.94 76 GLU A N 1
ATOM 608 C CA . GLU A 1 76 ? 27.612 -6.232 -1.497 1.00 65.94 76 GLU A CA 1
ATOM 609 C C . GLU A 1 76 ? 27.754 -5.955 -3.007 1.00 65.94 76 GLU A C 1
ATOM 611 O O . GLU A 1 76 ? 28.774 -5.442 -3.458 1.00 65.94 76 GLU A O 1
ATOM 616 N N . GLU A 1 77 ? 26.669 -6.156 -3.761 1.00 64.88 77 GLU A N 1
ATOM 617 C CA . GLU A 1 77 ? 26.539 -5.855 -5.193 1.00 64.88 77 GLU A CA 1
ATOM 618 C C . GLU A 1 77 ? 26.784 -4.376 -5.543 1.00 64.88 77 GLU A C 1
ATOM 620 O O . GLU A 1 77 ? 27.321 -4.064 -6.603 1.00 64.88 77 GLU A O 1
ATOM 625 N N . ILE A 1 78 ? 26.401 -3.445 -4.663 1.00 64.81 78 ILE A N 1
ATOM 626 C CA . ILE A 1 78 ? 26.637 -2.008 -4.867 1.00 64.81 78 ILE A CA 1
ATOM 627 C C . ILE A 1 78 ? 28.075 -1.661 -4.476 1.00 64.81 78 ILE A C 1
ATOM 629 O O . ILE A 1 78 ? 28.738 -0.893 -5.175 1.00 64.81 78 ILE A O 1
ATOM 633 N N . ALA A 1 79 ? 28.564 -2.250 -3.381 1.00 67.31 79 ALA A N 1
ATOM 634 C CA . ALA A 1 79 ? 29.906 -2.007 -2.861 1.00 67.31 79 ALA A CA 1
ATOM 635 C C . ALA A 1 79 ? 31.022 -2.510 -3.798 1.00 67.31 79 ALA A C 1
ATOM 637 O O . ALA A 1 79 ? 32.101 -1.921 -3.817 1.00 67.31 79 ALA A O 1
ATOM 638 N N . LEU A 1 80 ? 30.760 -3.564 -4.578 1.00 66.69 80 LEU A N 1
ATOM 639 C CA . LEU A 1 80 ? 31.695 -4.166 -5.537 1.00 66.69 80 LEU A CA 1
ATOM 640 C C . LEU A 1 80 ? 31.436 -3.758 -6.998 1.00 66.69 80 LEU A C 1
ATOM 642 O O . LEU A 1 80 ? 31.988 -4.376 -7.905 1.00 66.69 80 LEU A O 1
ATOM 646 N N . SER A 1 81 ? 30.589 -2.756 -7.250 1.00 73.38 81 SER A N 1
ATOM 647 C CA . SER A 1 81 ? 30.290 -2.338 -8.625 1.00 73.38 81 SER A CA 1
ATOM 648 C C . SER A 1 81 ? 31.463 -1.599 -9.281 1.00 73.38 81 SER A C 1
ATOM 650 O O . SER A 1 81 ? 32.051 -0.688 -8.695 1.00 73.38 81 SER A O 1
ATOM 652 N N . ASP A 1 82 ? 31.784 -1.981 -10.519 1.00 77.56 82 ASP A N 1
ATOM 653 C CA . ASP A 1 82 ? 32.843 -1.350 -11.313 1.00 77.56 82 ASP A CA 1
ATOM 654 C C . ASP A 1 82 ? 32.379 -0.032 -11.966 1.00 77.56 82 ASP A C 1
ATOM 656 O O . ASP A 1 82 ? 31.183 0.250 -12.103 1.00 77.56 82 ASP A O 1
ATOM 660 N N . GLU A 1 83 ? 33.334 0.777 -12.441 1.00 80.56 83 GLU A N 1
ATOM 661 C CA . GLU A 1 83 ? 33.049 2.020 -13.171 1.00 80.56 83 GLU A CA 1
ATOM 662 C C . GLU A 1 83 ? 32.190 1.771 -14.428 1.00 80.56 83 GLU A C 1
ATOM 664 O O . GLU A 1 83 ? 32.380 0.770 -15.125 1.00 80.56 83 GLU A O 1
ATOM 669 N N . PRO A 1 84 ? 31.260 2.677 -14.787 1.00 77.75 84 PRO A N 1
ATOM 670 C CA . PRO A 1 84 ? 30.393 2.490 -15.946 1.00 77.75 84 PRO A CA 1
ATOM 671 C C . PRO A 1 84 ? 31.186 2.416 -17.258 1.00 77.75 84 PRO A C 1
ATOM 673 O O . PRO A 1 84 ? 32.150 3.153 -17.481 1.00 77.75 84 PRO A O 1
ATOM 676 N N . HIS A 1 85 ? 30.739 1.560 -18.178 1.00 78.12 85 HIS A N 1
ATOM 677 C CA . HIS A 1 85 ? 31.361 1.435 -19.492 1.00 78.12 85 HIS A CA 1
ATOM 678 C C . HIS A 1 85 ? 31.261 2.739 -20.295 1.00 78.12 85 HIS A C 1
ATOM 680 O O . HIS A 1 85 ? 30.187 3.308 -20.480 1.00 78.12 85 HIS A O 1
ATOM 686 N N . THR A 1 86 ? 32.396 3.189 -20.831 1.00 80.50 86 THR A N 1
ATOM 687 C CA . THR A 1 86 ? 32.474 4.363 -21.706 1.00 80.50 86 THR A CA 1
ATOM 688 C C . THR A 1 86 ? 33.030 3.974 -23.070 1.00 80.50 86 THR A C 1
ATOM 690 O O . THR A 1 86 ? 33.739 2.985 -23.220 1.00 80.50 86 THR A O 1
ATOM 693 N N . VAL A 1 87 ? 32.764 4.774 -24.106 1.00 81.19 87 VAL A N 1
ATOM 694 C CA . VAL A 1 87 ? 33.302 4.521 -25.462 1.00 81.19 87 VAL A CA 1
ATOM 695 C C . VAL A 1 87 ? 34.841 4.485 -25.480 1.00 81.19 87 VAL A C 1
ATOM 697 O O . VAL A 1 87 ? 35.436 3.839 -26.346 1.00 81.19 87 VAL A O 1
ATOM 700 N N . LEU A 1 88 ? 35.471 5.170 -24.521 1.00 77.62 88 LEU A N 1
ATOM 701 C CA . LEU A 1 88 ? 36.919 5.281 -24.362 1.00 77.62 88 LEU A CA 1
ATOM 702 C C . LEU A 1 88 ? 37.533 4.139 -23.541 1.00 77.62 88 LEU A C 1
ATOM 704 O O . LEU A 1 88 ? 38.762 4.015 -23.541 1.00 77.62 88 LEU A O 1
ATOM 708 N N . SER A 1 89 ? 36.723 3.315 -22.862 1.00 70.50 89 SER A N 1
ATOM 709 C CA . SER A 1 89 ? 37.244 2.190 -22.091 1.00 70.50 89 SER A CA 1
ATOM 710 C C . SER A 1 89 ? 37.955 1.205 -23.027 1.00 70.50 89 SER A C 1
ATOM 712 O O . SER A 1 89 ? 37.472 0.846 -24.108 1.00 70.50 89 SER A O 1
ATOM 714 N N . ARG A 1 90 ? 39.181 0.835 -22.640 1.00 58.50 90 ARG A N 1
ATOM 715 C CA . ARG A 1 90 ? 40.067 -0.043 -23.424 1.00 58.50 90 ARG A CA 1
ATOM 716 C C . ARG A 1 90 ? 39.903 -1.517 -23.065 1.00 58.50 90 ARG A C 1
ATOM 718 O O . ARG A 1 90 ? 40.424 -2.371 -23.780 1.00 58.50 90 ARG A O 1
ATOM 725 N N . GLU A 1 91 ? 39.201 -1.803 -21.977 1.00 68.56 91 GLU A N 1
ATOM 726 C CA . GLU A 1 91 ? 38.925 -3.157 -21.520 1.00 68.56 91 GLU A CA 1
ATOM 727 C C . GLU A 1 91 ? 37.872 -3.812 -22.413 1.00 68.56 91 GLU A C 1
ATOM 729 O O . GLU A 1 91 ? 36.887 -3.196 -22.830 1.00 68.56 91 GLU A O 1
ATOM 734 N N . ARG A 1 92 ? 38.122 -5.071 -22.770 1.00 66.56 92 ARG A N 1
ATOM 735 C CA . ARG A 1 92 ? 37.224 -5.850 -23.613 1.00 66.56 92 ARG A CA 1
ATOM 736 C C . ARG A 1 92 ? 36.225 -6.557 -22.706 1.00 66.56 92 ARG A C 1
ATOM 738 O O . ARG A 1 92 ? 36.539 -7.627 -22.201 1.00 66.56 92 ARG A O 1
ATOM 745 N N . SER A 1 93 ? 35.050 -5.962 -22.525 1.00 74.94 93 SER A N 1
ATOM 746 C CA . SER A 1 93 ? 33.968 -6.592 -21.767 1.00 74.94 93 SER A CA 1
ATOM 747 C C . SER A 1 93 ? 33.537 -7.910 -22.417 1.00 74.94 93 SER A C 1
ATOM 749 O O . SER A 1 93 ? 33.444 -8.010 -23.648 1.00 74.94 93 SER A O 1
ATOM 751 N N . GLU A 1 94 ? 33.275 -8.920 -21.593 1.00 84.12 94 GLU A N 1
ATOM 752 C CA . GLU A 1 94 ? 32.787 -10.222 -22.047 1.00 84.12 94 GLU A CA 1
ATOM 753 C C . GLU A 1 94 ? 31.287 -10.131 -22.382 1.00 84.12 94 GLU A C 1
ATOM 755 O O . GLU A 1 94 ? 30.525 -9.608 -21.571 1.00 84.12 94 GLU A O 1
ATOM 760 N N . PRO A 1 95 ? 30.823 -10.587 -23.561 1.00 87.00 95 PRO A N 1
ATOM 761 C CA . PRO A 1 95 ? 29.395 -10.604 -23.852 1.00 87.00 95 PRO A CA 1
ATOM 762 C C . PRO A 1 95 ? 28.689 -11.657 -22.987 1.00 87.00 95 PRO A C 1
ATOM 764 O O . PRO A 1 95 ? 29.100 -12.814 -22.957 1.00 87.00 95 PRO A O 1
ATOM 767 N N . TRP A 1 96 ? 27.613 -11.259 -22.315 1.00 91.38 96 TRP A N 1
ATOM 768 C CA . TRP A 1 96 ? 26.687 -12.153 -21.630 1.00 91.38 96 TRP A CA 1
ATOM 769 C C . TRP A 1 96 ? 25.420 -12.287 -22.466 1.00 91.38 96 TRP A C 1
ATOM 771 O O . TRP A 1 96 ? 24.611 -11.362 -22.531 1.00 91.38 96 TRP A O 1
ATOM 781 N N . ASP A 1 97 ? 25.271 -13.433 -23.122 1.00 93.19 97 ASP A N 1
ATOM 782 C CA . ASP A 1 97 ? 24.084 -13.735 -23.914 1.00 93.19 97 ASP A CA 1
ATOM 783 C C . ASP A 1 97 ? 22.904 -14.049 -22.976 1.00 93.19 97 ASP A C 1
ATOM 785 O O . ASP A 1 97 ? 22.998 -14.951 -22.145 1.00 93.19 97 ASP A O 1
ATOM 789 N N . MET A 1 98 ? 21.810 -13.293 -23.102 1.00 94.19 98 MET A N 1
ATOM 790 C CA . MET A 1 98 ? 20.632 -13.375 -22.230 1.00 94.19 98 MET A CA 1
ATOM 791 C C . MET A 1 98 ? 19.349 -13.507 -23.057 1.00 94.19 98 MET A C 1
ATOM 793 O O . MET A 1 98 ? 19.095 -12.722 -23.981 1.00 94.19 98 MET A O 1
ATOM 797 N N . ALA A 1 99 ? 18.509 -14.478 -22.697 1.00 96.25 99 ALA A N 1
ATOM 798 C CA . ALA A 1 99 ? 17.171 -14.641 -23.269 1.00 96.25 99 ALA A CA 1
ATOM 799 C C . ALA A 1 99 ? 16.147 -13.723 -22.576 1.00 96.25 99 ALA A C 1
ATOM 801 O O . ALA A 1 99 ? 16.292 -13.384 -21.400 1.00 96.25 99 ALA A O 1
ATOM 802 N N . LEU A 1 100 ? 15.067 -13.359 -23.267 1.00 95.00 100 LEU A N 1
ATOM 803 C CA . LEU A 1 100 ? 14.012 -12.498 -22.727 1.00 95.00 100 LEU A CA 1
ATOM 804 C C . LEU A 1 100 ? 13.363 -13.104 -21.473 1.00 95.00 100 LEU A C 1
ATOM 806 O O . LEU A 1 100 ? 13.131 -12.408 -20.486 1.00 95.00 100 LEU A O 1
ATOM 810 N N . GLY A 1 101 ? 13.114 -14.418 -21.478 1.00 94.94 101 GLY A N 1
ATOM 811 C CA . GLY A 1 101 ? 12.549 -15.116 -20.318 1.00 94.94 101 GLY A CA 1
ATOM 812 C C . GLY A 1 101 ? 13.463 -15.077 -19.087 1.00 94.94 101 GLY A C 1
ATOM 813 O O . GLY A 1 101 ? 12.982 -14.958 -17.960 1.00 94.94 101 GLY A O 1
ATOM 814 N N . GLU A 1 102 ? 14.781 -15.118 -19.297 1.00 95.31 102 GLU A N 1
ATOM 815 C CA . GLU A 1 102 ? 15.775 -14.969 -18.230 1.00 95.31 102 GLU A CA 1
ATOM 816 C C . GLU A 1 102 ? 15.769 -13.539 -17.677 1.00 95.31 102 GLU A C 1
ATOM 818 O O . GLU A 1 102 ? 15.707 -13.361 -16.461 1.00 95.31 102 GLU A O 1
ATOM 823 N N . ALA A 1 103 ? 15.723 -12.528 -18.552 1.00 94.50 103 ALA A N 1
ATOM 824 C CA . ALA A 1 103 ? 15.615 -11.124 -18.160 1.00 94.50 103 ALA A CA 1
ATOM 825 C C . ALA A 1 103 ? 14.377 -10.875 -17.276 1.00 94.50 103 ALA A C 1
ATOM 827 O O . ALA A 1 103 ? 14.485 -10.310 -16.188 1.00 94.50 103 ALA A O 1
ATOM 828 N N . VAL A 1 104 ? 13.203 -11.365 -17.686 1.00 95.19 104 VAL A N 1
ATOM 829 C CA . VAL A 1 104 ? 11.968 -11.240 -16.890 1.00 95.19 104 VAL A CA 1
ATOM 830 C C . VAL A 1 104 ? 12.098 -11.957 -15.542 1.00 95.19 104 VAL A C 1
ATOM 832 O O . VAL A 1 104 ? 11.707 -11.406 -14.512 1.00 95.19 104 VAL A O 1
ATOM 835 N N . SER A 1 105 ? 12.684 -13.158 -15.517 1.00 95.06 105 SER A N 1
ATOM 836 C CA . SER A 1 105 ? 12.905 -13.901 -14.272 1.00 95.06 105 SER A CA 1
ATOM 837 C C . SER A 1 105 ? 13.809 -13.137 -13.301 1.00 95.06 105 SER A C 1
ATOM 839 O O . SER A 1 105 ? 13.463 -13.006 -12.126 1.00 95.06 105 SER A O 1
ATOM 841 N N . ILE A 1 106 ? 14.935 -12.598 -13.776 1.00 93.75 106 ILE A N 1
ATOM 842 C CA . ILE A 1 106 ? 15.867 -11.806 -12.959 1.00 93.75 106 ILE A CA 1
ATOM 843 C C . ILE A 1 106 ? 15.163 -10.558 -12.410 1.00 93.75 106 ILE A C 1
ATOM 845 O O . ILE A 1 106 ? 15.241 -10.285 -11.211 1.00 93.75 106 ILE A O 1
ATOM 849 N N . ALA A 1 107 ? 14.404 -9.850 -13.254 1.00 93.00 107 ALA A N 1
ATOM 850 C CA . ALA A 1 107 ? 13.665 -8.658 -12.846 1.00 93.00 107 ALA A CA 1
ATOM 851 C C . ALA A 1 107 ? 12.674 -8.935 -11.705 1.00 93.00 107 ALA A C 1
ATOM 853 O O . ALA A 1 107 ? 12.548 -8.122 -10.791 1.00 93.00 107 ALA A O 1
ATOM 854 N N . LEU A 1 108 ? 11.975 -10.072 -11.740 1.00 92.19 108 LEU A N 1
ATOM 855 C CA . LEU A 1 108 ? 11.003 -10.435 -10.706 1.00 92.19 108 LEU A CA 1
ATOM 856 C C . LEU A 1 108 ? 11.657 -10.914 -9.401 1.00 92.19 108 LEU A C 1
ATOM 858 O O . LEU A 1 108 ? 11.078 -10.712 -8.337 1.00 92.19 108 LEU A O 1
ATOM 862 N N . HIS A 1 109 ? 12.844 -11.527 -9.459 1.00 91.69 109 HIS A N 1
ATOM 863 C CA . HIS A 1 109 ? 13.540 -12.012 -8.260 1.00 91.69 109 HIS A CA 1
ATOM 864 C C . HIS A 1 109 ? 14.275 -10.898 -7.506 1.00 91.69 109 HIS A C 1
ATOM 866 O O . HIS A 1 109 ? 14.258 -10.875 -6.274 1.00 91.69 109 HIS A O 1
ATOM 872 N N . ASN A 1 110 ? 14.905 -9.967 -8.226 1.00 89.12 110 ASN A N 1
ATOM 873 C CA . ASN A 1 110 ? 15.804 -8.987 -7.614 1.00 89.12 110 ASN A CA 1
ATOM 874 C C . ASN A 1 110 ? 15.086 -7.698 -7.180 1.00 89.12 110 ASN A C 1
ATOM 876 O O . ASN A 1 110 ? 15.509 -7.030 -6.231 1.00 89.12 110 ASN A O 1
ATOM 880 N N . ASN A 1 111 ? 13.979 -7.326 -7.831 1.00 87.62 111 ASN A N 1
ATOM 881 C CA . ASN A 1 111 ? 13.286 -6.076 -7.520 1.00 87.62 111 ASN A CA 1
ATOM 882 C C . ASN A 1 111 ? 12.345 -6.205 -6.318 1.00 87.62 111 ASN A C 1
ATOM 884 O O . ASN A 1 111 ? 11.186 -6.591 -6.445 1.00 87.62 111 ASN A O 1
ATOM 888 N N . ARG A 1 112 ? 12.816 -5.769 -5.146 1.00 86.56 112 ARG A N 1
ATOM 889 C CA . ARG A 1 112 ? 11.954 -5.546 -3.965 1.00 86.56 112 ARG A CA 1
ATOM 890 C C . ARG A 1 112 ? 11.122 -4.262 -4.070 1.00 86.56 112 ARG A C 1
ATOM 892 O O . ARG A 1 112 ? 10.009 -4.194 -3.555 1.00 86.56 112 ARG A O 1
ATOM 899 N N . VAL A 1 113 ? 11.681 -3.252 -4.736 1.00 87.69 113 VAL A N 1
ATOM 900 C CA . VAL A 1 113 ? 11.028 -1.980 -5.072 1.00 87.69 113 VAL A CA 1
ATOM 901 C C . VAL A 1 113 ? 10.784 -1.983 -6.573 1.00 87.69 113 VAL A C 1
ATOM 903 O O . VAL A 1 113 ? 11.728 -2.195 -7.339 1.00 87.69 113 VAL A O 1
ATOM 906 N N . ILE A 1 114 ? 9.539 -1.773 -6.995 1.00 86.62 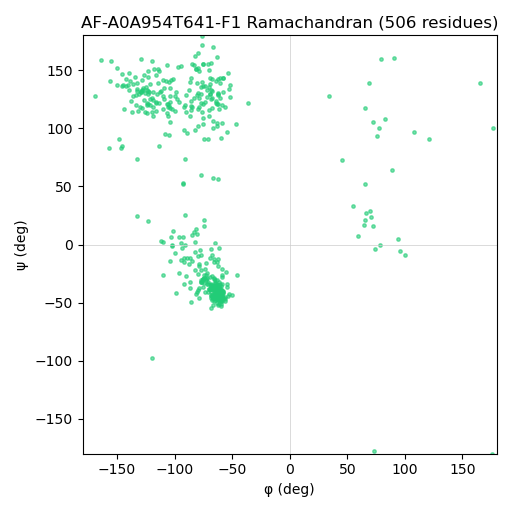114 ILE A N 1
ATOM 907 C CA . ILE A 1 114 ? 9.166 -1.853 -8.404 1.00 86.62 114 ILE A CA 1
ATOM 908 C C . ILE A 1 114 ? 9.663 -0.594 -9.113 1.00 86.62 114 ILE A C 1
ATOM 910 O O . ILE A 1 114 ? 9.319 0.535 -8.769 1.00 86.62 114 ILE A O 1
ATOM 914 N N . ARG A 1 115 ? 10.516 -0.794 -10.118 1.00 82.81 115 ARG A N 1
ATOM 915 C CA . ARG A 1 115 ? 11.117 0.278 -10.919 1.00 82.81 115 ARG A CA 1
ATOM 916 C C . ARG A 1 115 ? 10.376 0.380 -12.248 1.00 82.81 115 ARG A C 1
ATOM 918 O O . ARG A 1 115 ? 10.045 -0.639 -12.838 1.00 82.81 115 ARG A O 1
ATOM 925 N N . SER A 1 116 ? 10.184 1.595 -12.757 1.00 83.38 116 SER A N 1
ATOM 926 C CA . SER A 1 116 ? 9.671 1.809 -14.121 1.00 83.38 116 SER A CA 1
ATOM 927 C C . SER A 1 116 ? 10.726 2.448 -15.024 1.00 83.38 116 SER A C 1
ATOM 929 O O . SER A 1 116 ? 11.572 3.225 -14.565 1.00 83.38 116 SER A O 1
ATOM 931 N N . ALA A 1 117 ? 10.685 2.147 -16.323 1.00 75.56 117 ALA A N 1
ATOM 932 C CA . ALA A 1 117 ? 11.613 2.671 -17.323 1.00 75.56 117 ALA A CA 1
ATOM 933 C C . ALA A 1 117 ? 11.533 4.204 -17.453 1.00 75.56 117 ALA A C 1
ATOM 935 O O . ALA A 1 117 ? 12.563 4.875 -17.567 1.00 75.56 117 ALA A O 1
ATOM 936 N N . GLY A 1 118 ? 10.325 4.778 -17.356 1.00 67.69 118 GLY A N 1
ATOM 937 C CA . GLY A 1 118 ? 10.067 6.219 -17.528 1.00 67.69 118 GLY A CA 1
ATOM 938 C C . GLY A 1 118 ? 10.662 7.127 -16.440 1.00 67.69 118 GLY A C 1
ATOM 939 O O . GLY A 1 118 ? 10.672 8.350 -16.575 1.00 67.69 118 GLY A O 1
ATOM 940 N N . GLN A 1 119 ? 11.183 6.539 -15.363 1.00 67.25 119 GLN A N 1
ATOM 941 C CA . GLN A 1 119 ? 11.767 7.248 -14.222 1.00 67.25 119 GLN A CA 1
ATOM 942 C C . GLN A 1 119 ? 13.298 7.414 -14.331 1.00 67.25 119 GLN A C 1
ATOM 944 O O . GLN A 1 119 ? 13.937 7.900 -13.399 1.00 67.25 119 GLN A O 1
ATOM 949 N N . PHE A 1 120 ? 13.937 6.950 -15.411 1.00 66.69 120 PHE A N 1
ATOM 950 C CA . PHE A 1 120 ? 15.393 7.036 -15.574 1.00 66.69 120 PHE A CA 1
ATOM 951 C C . PHE A 1 120 ? 15.825 8.406 -16.107 1.00 66.69 120 PHE A C 1
ATOM 953 O O . PHE A 1 120 ? 15.317 8.852 -17.130 1.00 66.69 120 PHE A O 1
ATOM 960 N N . LEU A 1 121 ? 16.752 9.070 -15.398 1.00 65.62 121 LEU A N 1
ATOM 961 C CA . LEU A 1 121 ? 17.284 10.418 -15.693 1.00 65.62 121 LEU A CA 1
ATOM 962 C C . LEU A 1 121 ? 16.243 11.553 -15.716 1.00 65.62 121 LEU A C 1
ATOM 964 O O . LEU A 1 121 ? 16.570 12.688 -16.056 1.00 65.62 121 LEU A O 1
ATOM 968 N N . ASN A 1 122 ? 14.999 11.274 -15.328 1.00 70.44 122 ASN A N 1
ATOM 969 C CA . ASN A 1 122 ? 13.966 12.289 -15.209 1.00 70.44 122 ASN A CA 1
ATOM 970 C C . ASN A 1 122 ? 14.164 13.068 -13.889 1.00 70.44 122 ASN A C 1
ATOM 972 O O . ASN A 1 122 ? 14.174 12.433 -12.831 1.00 70.44 122 ASN A O 1
ATOM 976 N N . PRO A 1 123 ? 14.262 14.413 -13.904 1.00 64.56 123 PRO A N 1
ATOM 977 C CA . PRO A 1 123 ? 14.251 15.234 -12.685 1.00 64.56 123 PRO A CA 1
ATOM 978 C C . PRO A 1 123 ? 13.008 14.983 -11.813 1.00 64.56 123 PRO A C 1
ATOM 980 O O . PRO A 1 123 ? 13.025 15.194 -10.606 1.00 64.56 123 PRO A O 1
ATOM 983 N N . GLY A 1 124 ? 11.929 14.491 -12.429 1.00 64.75 124 GLY A N 1
ATOM 984 C CA . GLY A 1 124 ? 10.688 14.047 -11.805 1.00 64.75 124 GLY A CA 1
ATOM 985 C C . GLY A 1 124 ? 10.712 12.632 -11.208 1.00 64.75 124 GLY A C 1
ATOM 986 O O . GLY A 1 124 ? 9.644 12.135 -10.865 1.00 64.75 124 GLY A O 1
ATOM 987 N N . ASN A 1 125 ? 11.863 11.950 -11.113 1.00 73.88 125 ASN A N 1
ATOM 988 C CA . ASN A 1 125 ? 11.931 10.569 -10.620 1.00 73.88 125 ASN A CA 1
ATOM 989 C C . ASN A 1 125 ? 11.306 10.445 -9.219 1.00 73.88 125 ASN A C 1
ATOM 991 O O . ASN A 1 125 ? 11.790 11.038 -8.256 1.00 73.88 125 ASN A O 1
ATOM 995 N N . VAL A 1 126 ? 10.243 9.644 -9.113 1.00 71.44 126 VAL A N 1
ATOM 996 C CA . VAL A 1 126 ? 9.463 9.465 -7.881 1.00 71.44 126 VAL A CA 1
ATOM 997 C C . VAL A 1 126 ? 10.330 8.902 -6.755 1.00 71.44 126 VAL A C 1
ATOM 999 O O . VAL A 1 126 ? 10.186 9.342 -5.627 1.00 71.44 126 VAL A O 1
ATOM 1002 N N . LEU A 1 127 ? 11.317 8.050 -7.055 1.00 74.50 127 LEU A N 1
ATOM 1003 C CA . LEU A 1 127 ? 12.273 7.556 -6.053 1.00 74.50 127 LEU A CA 1
ATOM 1004 C C . LEU A 1 127 ? 13.072 8.681 -5.375 1.00 74.50 127 LEU A C 1
ATOM 1006 O O . LEU A 1 127 ? 13.383 8.577 -4.195 1.00 74.50 127 LEU A O 1
ATOM 1010 N N . LEU A 1 128 ? 13.411 9.742 -6.116 1.00 75.50 128 LEU A N 1
ATOM 1011 C CA . LEU A 1 128 ? 14.217 10.861 -5.613 1.00 75.50 128 LEU A CA 1
ATOM 1012 C C . LEU A 1 128 ? 13.350 11.985 -5.035 1.00 75.50 128 LEU A C 1
ATOM 1014 O O . LEU A 1 128 ? 13.751 12.633 -4.075 1.00 75.50 128 LEU A O 1
ATOM 1018 N N . ASN A 1 129 ? 12.165 12.211 -5.609 1.00 78.50 129 ASN A N 1
ATOM 1019 C CA . ASN A 1 129 ? 11.258 13.280 -5.185 1.00 78.50 129 ASN A CA 1
ATOM 1020 C C . ASN A 1 129 ? 10.324 12.864 -4.046 1.00 78.50 129 ASN A C 1
ATOM 1022 O O . ASN A 1 129 ? 9.997 13.684 -3.193 1.00 78.50 129 ASN A O 1
ATOM 1026 N N . ASN A 1 130 ? 9.848 11.618 -4.047 1.00 75.38 130 ASN A N 1
ATOM 1027 C CA . ASN A 1 130 ? 8.959 11.089 -3.022 1.00 75.38 130 ASN A CA 1
ATOM 1028 C C . ASN A 1 130 ? 9.033 9.553 -2.943 1.00 75.38 130 ASN A C 1
ATOM 1030 O O . ASN A 1 130 ? 8.180 8.841 -3.477 1.00 75.38 130 ASN A O 1
ATOM 1034 N N . GLY A 1 131 ? 10.032 9.048 -2.218 1.00 71.19 131 GLY A N 1
ATOM 1035 C CA . GLY A 1 131 ? 10.237 7.610 -2.033 1.00 71.19 131 GLY A CA 1
ATOM 1036 C C . GLY A 1 131 ? 9.095 6.875 -1.319 1.00 71.19 131 GLY A C 1
ATOM 1037 O O . GLY A 1 131 ? 9.064 5.652 -1.361 1.00 71.19 131 GLY A O 1
ATOM 1038 N N . THR A 1 132 ? 8.143 7.581 -0.693 1.00 73.00 132 THR A N 1
ATOM 1039 C CA . THR A 1 132 ? 7.020 6.946 0.028 1.00 73.00 132 THR A CA 1
ATOM 1040 C C . THR A 1 132 ? 5.902 6.439 -0.883 1.00 73.00 132 THR A C 1
ATOM 1042 O O . THR A 1 132 ? 5.080 5.648 -0.441 1.00 73.00 132 THR A O 1
ATOM 1045 N N . VAL A 1 133 ? 5.859 6.892 -2.141 1.00 76.00 133 VAL A N 1
ATOM 1046 C CA . VAL A 1 133 ? 4.793 6.563 -3.113 1.00 76.00 133 VAL A CA 1
ATOM 1047 C C . VAL A 1 133 ? 5.262 5.507 -4.122 1.00 76.00 133 VAL A C 1
ATOM 1049 O O . VAL A 1 133 ? 4.591 5.236 -5.111 1.00 76.00 133 VAL A O 1
ATOM 1052 N N . VAL A 1 134 ? 6.452 4.941 -3.928 1.00 84.81 134 VAL A N 1
ATOM 1053 C CA . VAL A 1 134 ? 6.995 3.951 -4.856 1.00 84.81 134 VAL A CA 1
ATOM 1054 C C . VAL A 1 134 ? 6.476 2.570 -4.495 1.00 84.81 134 VAL A C 1
ATOM 1056 O O . VAL A 1 134 ? 6.712 2.103 -3.384 1.00 84.81 134 VAL A O 1
ATOM 1059 N N . ASP A 1 135 ? 5.837 1.925 -5.471 1.00 87.25 135 ASP A N 1
ATOM 1060 C CA . ASP A 1 135 ? 5.270 0.592 -5.307 1.00 87.25 135 ASP A CA 1
ATOM 1061 C C . ASP A 1 135 ? 6.349 -0.422 -4.890 1.00 87.25 135 ASP A C 1
ATOM 1063 O O . ASP A 1 135 ? 7.424 -0.533 -5.499 1.00 87.25 135 ASP A O 1
ATOM 1067 N N . SER A 1 136 ? 6.051 -1.199 -3.858 1.00 89.94 136 SER A N 1
ATOM 1068 C CA . SER A 1 136 ? 6.940 -2.212 -3.303 1.00 89.94 136 SER A CA 1
ATOM 1069 C C . SER A 1 136 ? 6.244 -3.562 -3.161 1.00 89.94 136 SER A C 1
ATOM 1071 O O . SER A 1 136 ? 5.019 -3.665 -3.074 1.00 89.94 136 SER A O 1
ATOM 1073 N N . ALA A 1 137 ? 7.040 -4.630 -3.077 1.00 89.69 137 ALA A N 1
ATOM 1074 C CA . ALA A 1 137 ? 6.524 -5.965 -2.771 1.00 89.69 137 ALA A CA 1
ATOM 1075 C C . ALA A 1 137 ? 5.886 -6.062 -1.370 1.00 89.69 137 ALA A C 1
ATOM 1077 O O . ALA A 1 137 ? 5.173 -7.024 -1.083 1.00 89.69 137 ALA A O 1
ATOM 1078 N N . TYR A 1 138 ? 6.135 -5.082 -0.496 1.00 89.44 138 TYR A N 1
ATOM 1079 C CA . TYR A 1 138 ? 5.642 -5.064 0.877 1.00 89.44 138 TYR A CA 1
ATOM 1080 C C . TYR A 1 138 ? 4.333 -4.289 1.040 1.00 89.44 138 TYR A C 1
ATOM 1082 O O . TYR A 1 138 ? 3.689 -4.441 2.075 1.00 89.44 138 TYR A O 1
ATOM 1090 N N . ASP A 1 139 ? 3.903 -3.503 0.049 1.00 88.62 139 ASP A N 1
ATOM 1091 C CA . ASP A 1 139 ? 2.745 -2.609 0.194 1.00 88.62 139 ASP A CA 1
ATOM 1092 C C . ASP A 1 139 ? 1.445 -3.340 0.558 1.00 88.62 139 ASP A C 1
ATOM 1094 O O . ASP A 1 139 ? 0.743 -2.861 1.451 1.00 88.62 139 ASP A O 1
ATOM 1098 N N . PRO A 1 140 ? 1.117 -4.520 -0.015 1.00 89.44 140 PRO A N 1
ATOM 1099 C CA . PRO A 1 140 ? -0.052 -5.279 0.427 1.00 89.44 140 PRO A CA 1
ATOM 1100 C C . PRO A 1 140 ? 0.036 -5.690 1.905 1.00 89.44 140 PRO A C 1
ATOM 1102 O O . PRO A 1 140 ? -0.930 -5.541 2.647 1.00 89.44 140 PRO A O 1
ATOM 1105 N N . ALA A 1 141 ? 1.210 -6.133 2.365 1.00 88.19 141 ALA A N 1
ATOM 1106 C CA . ALA A 1 141 ? 1.417 -6.536 3.757 1.00 88.19 141 ALA A CA 1
ATOM 1107 C C . ALA A 1 141 ? 1.388 -5.335 4.722 1.00 88.19 141 ALA A C 1
ATOM 1109 O O . ALA A 1 141 ? 0.832 -5.424 5.821 1.00 88.19 141 ALA A O 1
ATOM 1110 N N . ILE A 1 142 ? 1.947 -4.193 4.307 1.00 86.44 142 ILE A N 1
ATOM 1111 C CA . ILE A 1 142 ? 1.882 -2.930 5.055 1.00 86.44 142 ILE A CA 1
ATOM 1112 C C . ILE A 1 142 ? 0.430 -2.463 5.154 1.00 86.44 142 ILE A C 1
ATOM 1114 O O . ILE A 1 142 ? -0.009 -2.075 6.235 1.00 86.44 142 ILE A O 1
ATOM 1118 N N . GLN A 1 143 ? -0.335 -2.532 4.064 1.00 86.75 143 GLN A N 1
ATOM 1119 C CA . GLN A 1 143 ? -1.743 -2.151 4.062 1.00 86.75 143 GLN A CA 1
ATOM 1120 C C . GLN A 1 143 ? -2.595 -3.097 4.915 1.00 86.75 143 GLN A C 1
ATOM 1122 O O . GLN A 1 143 ? -3.540 -2.652 5.560 1.00 86.75 143 GLN A O 1
ATOM 1127 N N . GLU A 1 144 ? -2.284 -4.391 4.945 1.00 86.94 144 GLU A N 1
ATOM 1128 C CA . GLU A 1 144 ? -3.013 -5.372 5.749 1.00 86.94 144 GLU A CA 1
ATOM 1129 C C . GLU A 1 144 ? -2.804 -5.164 7.259 1.00 86.94 144 GLU A C 1
ATOM 1131 O O . GLU A 1 144 ? -3.769 -5.198 8.031 1.00 86.94 144 GLU A O 1
ATOM 1136 N N . THR A 1 145 ? -1.560 -4.897 7.669 1.00 85.69 145 THR A N 1
ATOM 1137 C CA . THR A 1 145 ? -1.146 -4.822 9.083 1.00 85.69 145 THR A CA 1
ATOM 1138 C C . THR A 1 145 ? -1.123 -3.403 9.663 1.00 85.69 145 THR A C 1
ATOM 1140 O O . THR A 1 145 ? -1.236 -3.224 10.876 1.00 85.69 145 THR A O 1
ATOM 1143 N N . GLY A 1 146 ? -0.972 -2.380 8.823 1.00 75.19 146 GLY A N 1
ATOM 1144 C CA . GLY A 1 146 ? -0.654 -1.016 9.234 1.00 75.19 146 GLY A CA 1
ATOM 1145 C C . GLY A 1 146 ? -1.838 -0.157 9.692 1.00 75.19 146 GLY A C 1
ATOM 1146 O O . GLY A 1 146 ? -3.007 -0.403 9.395 1.00 75.19 146 GLY A O 1
ATOM 1147 N N . VAL A 1 147 ? -1.502 0.923 10.402 1.00 67.94 147 VAL A N 1
ATOM 1148 C CA . VAL A 1 147 ? -2.393 2.047 10.779 1.00 67.94 147 VAL A CA 1
ATOM 1149 C C . VAL A 1 147 ? -1.856 3.396 10.279 1.00 67.94 147 VAL A C 1
ATOM 1151 O O . VAL A 1 147 ? -2.182 4.457 10.815 1.00 67.94 147 VAL A O 1
ATOM 1154 N N . LEU A 1 148 ? -0.969 3.366 9.283 1.00 59.03 148 LEU A N 1
ATOM 1155 C CA . LEU A 1 148 ? -0.249 4.546 8.816 1.00 59.03 148 LEU A CA 1
ATOM 1156 C C . LEU A 1 148 ? -1.119 5.434 7.904 1.00 59.03 148 LEU A C 1
ATOM 1158 O O . LEU A 1 148 ? -1.995 4.967 7.180 1.00 59.03 148 LEU A O 1
ATOM 1162 N N . PHE A 1 149 ? -0.850 6.745 7.944 1.00 57.84 149 PHE A N 1
ATOM 1163 C CA . PHE A 1 149 ? -1.399 7.765 7.033 1.00 57.84 149 PHE A CA 1
ATOM 1164 C C . PHE A 1 149 ? -2.935 7.834 6.938 1.00 57.84 149 PHE A C 1
ATOM 1166 O O . PHE A 1 149 ? -3.493 8.166 5.896 1.00 57.84 149 PHE A O 1
ATOM 1173 N N . GLY A 1 150 ? -3.639 7.547 8.037 1.00 57.94 150 GLY A N 1
ATOM 1174 C CA . GLY A 1 150 ? -5.103 7.653 8.095 1.00 57.94 150 GLY A CA 1
ATOM 1175 C C . GLY A 1 150 ? -5.855 6.491 7.436 1.00 57.94 150 GLY A C 1
ATOM 1176 O O . GLY A 1 150 ? -7.085 6.473 7.480 1.00 57.94 150 GLY A O 1
ATOM 1177 N N . GLY A 1 151 ? -5.141 5.507 6.878 1.00 64.38 151 GLY A N 1
ATOM 1178 C CA . GLY A 1 151 ? -5.691 4.212 6.487 1.00 64.38 151 GLY A CA 1
ATOM 1179 C C . GLY A 1 151 ? -5.681 3.238 7.666 1.00 64.38 151 GLY A C 1
ATOM 1180 O O . GLY A 1 151 ? -4.730 3.194 8.446 1.00 64.38 151 GLY A O 1
ATOM 1181 N N . ARG A 1 152 ? -6.748 2.447 7.813 1.00 72.50 152 ARG A N 1
ATOM 1182 C CA . ARG A 1 152 ? -6.762 1.296 8.725 1.00 72.50 152 ARG A CA 1
ATOM 1183 C C . ARG A 1 152 ? -6.619 0.014 7.921 1.00 72.50 152 ARG A C 1
ATOM 1185 O O . ARG A 1 152 ? -7.460 -0.257 7.062 1.00 72.50 152 ARG A O 1
ATOM 1192 N N . GLY A 1 153 ? -5.597 -0.771 8.241 1.00 82.19 153 GLY A N 1
ATOM 1193 C CA . GLY A 1 153 ? -5.459 -2.132 7.751 1.00 82.19 153 GLY A CA 1
ATOM 1194 C C . GLY A 1 153 ? -6.530 -3.069 8.298 1.00 82.19 153 GLY A C 1
ATOM 1195 O O . GLY A 1 153 ? -7.308 -2.721 9.195 1.00 82.19 153 GLY A O 1
ATOM 1196 N N . VAL A 1 154 ? -6.591 -4.272 7.730 1.00 87.50 154 VAL A N 1
ATOM 1197 C CA . VAL A 1 154 ? -7.603 -5.278 8.080 1.00 87.50 154 VAL A CA 1
ATOM 1198 C C . VAL A 1 154 ? -7.444 -5.709 9.535 1.00 87.50 154 VAL A C 1
ATOM 1200 O O . VAL A 1 154 ? -8.439 -5.746 10.260 1.00 87.50 154 VAL A O 1
ATOM 1203 N N . GLU A 1 155 ? -6.210 -5.937 9.985 1.00 85.75 155 GLU A N 1
ATOM 1204 C CA . GLU A 1 155 ? -5.916 -6.317 11.372 1.00 85.75 155 GLU A CA 1
ATOM 1205 C C . GLU A 1 155 ? -6.284 -5.203 12.356 1.00 85.75 155 GLU A C 1
ATOM 1207 O O . GLU A 1 155 ? -6.956 -5.436 13.358 1.00 85.75 155 GLU A O 1
ATOM 1212 N N . ALA A 1 156 ? -5.967 -3.951 12.024 1.00 82.50 156 ALA A N 1
ATOM 1213 C CA . ALA A 1 156 ? -6.344 -2.804 12.845 1.00 82.50 156 ALA A CA 1
ATOM 1214 C C . ALA A 1 156 ? -7.868 -2.608 12.938 1.00 82.50 156 ALA A C 1
ATOM 1216 O O . ALA A 1 156 ? -8.394 -2.172 13.967 1.00 82.50 156 ALA A O 1
ATOM 1217 N N . ALA A 1 157 ? -8.599 -2.917 11.863 1.00 83.75 157 ALA A N 1
ATOM 1218 C CA . ALA A 1 157 ? -10.055 -2.893 11.868 1.00 83.75 157 ALA A CA 1
ATOM 1219 C C . ALA A 1 157 ? -10.638 -4.036 12.717 1.00 83.75 157 ALA A C 1
ATOM 1221 O O . ALA A 1 157 ? -11.617 -3.818 13.437 1.00 83.75 157 ALA A O 1
ATOM 1222 N N . LEU A 1 158 ? -10.036 -5.229 12.676 1.00 87.50 158 LEU A N 1
ATOM 1223 C CA . LEU A 1 158 ? -10.422 -6.368 13.513 1.00 87.50 158 LEU A CA 1
ATOM 1224 C C . LEU A 1 158 ? -10.132 -6.119 14.999 1.00 87.50 158 LEU A C 1
ATOM 1226 O O . LEU A 1 158 ? -11.002 -6.396 15.823 1.00 87.50 158 LEU A O 1
ATOM 1230 N N . 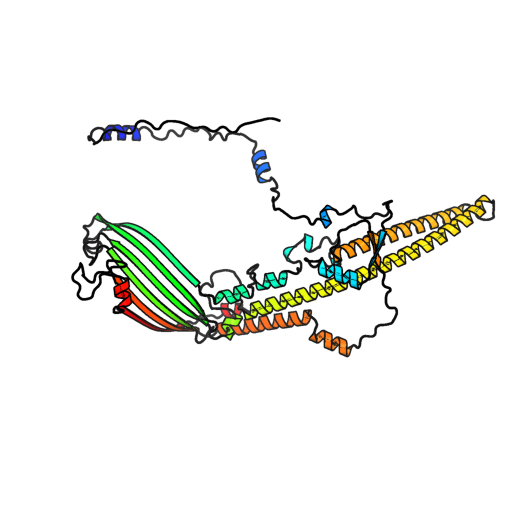ALA A 1 159 ? -9.011 -5.470 15.322 1.00 85.88 159 ALA A N 1
ATOM 1231 C CA . ALA A 1 159 ? -8.628 -5.116 16.690 1.00 85.88 159 ALA A CA 1
ATOM 1232 C C . ALA A 1 159 ? -9.661 -4.228 17.410 1.00 85.88 159 ALA A C 1
ATOM 1234 O O . ALA A 1 159 ? -9.729 -4.198 18.636 1.00 85.88 159 ALA A O 1
ATOM 1235 N N . SER A 1 160 ? -10.537 -3.529 16.675 1.00 82.62 160 SER A N 1
ATOM 1236 C CA . SER A 1 160 ? -11.647 -2.779 17.285 1.00 82.62 160 SER A CA 1
ATOM 1237 C C . SER A 1 160 ? -12.698 -3.659 17.984 1.00 82.62 160 SER A C 1
ATOM 1239 O O . SER A 1 160 ? -13.501 -3.143 18.764 1.00 82.62 160 SER A O 1
ATOM 1241 N N . PHE A 1 161 ? -12.694 -4.970 17.721 1.00 88.00 161 PHE A N 1
ATOM 1242 C CA . PHE A 1 161 ? -13.558 -5.971 18.356 1.00 88.00 161 PHE A CA 1
ATOM 1243 C C . PHE A 1 161 ? -12.841 -6.797 19.429 1.00 88.00 161 PHE A C 1
ATOM 1245 O O . PHE A 1 161 ? -13.472 -7.649 20.069 1.00 88.00 161 PHE A O 1
ATOM 1252 N N . ASP A 1 162 ? -11.549 -6.547 19.640 1.00 90.62 162 ASP A N 1
ATOM 1253 C CA . ASP A 1 162 ? -10.783 -7.231 20.668 1.00 90.62 162 ASP A CA 1
ATOM 1254 C C . ASP A 1 162 ? -11.239 -6.809 22.065 1.00 90.62 162 ASP A C 1
ATOM 1256 O O . ASP A 1 162 ? -11.847 -5.759 22.297 1.00 90.62 162 ASP A O 1
ATOM 1260 N N . THR A 1 163 ? -10.986 -7.692 23.024 1.00 92.50 163 THR A N 1
ATOM 1261 C CA . THR A 1 163 ? -11.300 -7.436 24.425 1.00 92.50 163 THR A CA 1
ATOM 1262 C C . THR A 1 163 ? -10.244 -6.529 25.033 1.00 92.50 163 THR A C 1
ATOM 1264 O O . THR A 1 163 ? -9.089 -6.931 25.159 1.00 92.50 163 THR A O 1
ATOM 1267 N N . ASN A 1 164 ? -10.649 -5.350 25.491 1.00 92.81 164 ASN A N 1
ATOM 1268 C CA . ASN A 1 164 ? -9.770 -4.443 26.214 1.00 92.81 164 ASN A CA 1
ATOM 1269 C C . ASN A 1 164 ? -9.870 -4.717 27.712 1.00 92.81 164 ASN A C 1
ATOM 1271 O O . ASN A 1 164 ? -10.949 -4.584 28.294 1.00 92.81 164 ASN A O 1
ATOM 1275 N N . PHE A 1 165 ? -8.745 -5.073 28.330 1.00 95.19 165 PHE A N 1
ATOM 1276 C CA . PHE A 1 165 ? -8.604 -5.190 29.778 1.00 95.19 165 PHE A CA 1
ATOM 1277 C C . PHE A 1 165 ? -7.777 -4.015 30.301 1.00 95.19 165 PHE A C 1
ATOM 1279 O O . PHE A 1 165 ? -6.593 -3.898 29.991 1.00 95.19 165 PHE A O 1
ATOM 1286 N N . THR A 1 166 ? -8.398 -3.129 31.075 1.00 95.50 166 THR A N 1
ATOM 1287 C CA . THR A 1 166 ? -7.729 -1.989 31.705 1.00 95.50 166 THR A CA 1
ATOM 1288 C C . THR A 1 166 ? -7.706 -2.181 33.210 1.00 95.50 166 THR A C 1
ATOM 1290 O O . THR A 1 166 ? -8.719 -2.497 33.823 1.00 95.50 166 THR A O 1
ATOM 1293 N N . THR A 1 167 ? -6.538 -1.995 33.816 1.00 96.06 167 THR A N 1
ATOM 1294 C CA . THR A 1 167 ? -6.369 -2.031 35.267 1.00 96.06 167 THR A CA 1
ATOM 1295 C C . THR A 1 167 ? -5.662 -0.765 35.713 1.00 96.06 167 THR A C 1
ATOM 1297 O O . THR A 1 167 ? -4.672 -0.356 35.109 1.00 96.06 167 THR A O 1
ATOM 1300 N N . SER A 1 168 ? -6.156 -0.138 36.770 1.00 96.25 168 SER A N 1
ATOM 1301 C CA . SER A 1 168 ? -5.534 1.031 37.381 1.00 96.25 168 SER A CA 1
ATOM 1302 C C . SER A 1 168 ? -5.545 0.883 38.890 1.00 96.25 168 SER A C 1
ATOM 1304 O O . SER A 1 168 ? -6.554 0.479 39.467 1.00 96.25 168 SER A O 1
ATOM 1306 N N . MET A 1 169 ? -4.431 1.245 39.519 1.00 94.88 169 MET A N 1
ATOM 1307 C CA . MET A 1 169 ? -4.331 1.354 40.963 1.00 94.88 169 MET A CA 1
ATOM 1308 C C . MET A 1 169 ? -3.720 2.701 41.313 1.00 94.88 169 MET A C 1
ATOM 1310 O O . MET A 1 169 ? -2.593 2.997 40.916 1.00 94.88 169 MET A O 1
ATOM 1314 N N . THR A 1 170 ? -4.473 3.522 42.032 1.00 95.81 170 THR A N 1
ATOM 1315 C CA . THR A 1 170 ? -4.033 4.856 42.441 1.00 95.81 170 THR A CA 1
ATOM 1316 C C . THR A 1 170 ? -4.128 4.989 43.948 1.00 95.81 170 THR A C 1
ATOM 1318 O O . THR A 1 170 ? -5.161 4.662 44.528 1.00 95.81 170 THR A O 1
ATOM 1321 N N . TRP A 1 171 ? -3.078 5.511 44.574 1.00 94.81 171 TRP A N 1
ATOM 1322 C CA . TRP A 1 171 ? -3.058 5.842 45.996 1.00 94.81 171 TRP A CA 1
ATOM 1323 C C . TRP A 1 171 ? -3.037 7.355 46.157 1.00 94.81 171 TRP A C 1
ATOM 1325 O O . TRP A 1 171 ? -2.362 8.055 45.401 1.00 94.81 171 TRP A O 1
ATOM 1335 N N . GLY A 1 172 ? -3.760 7.858 47.145 1.00 94.62 172 GLY A N 1
ATOM 1336 C CA . GLY A 1 172 ? -3.832 9.280 47.433 1.00 94.62 172 GLY A CA 1
ATOM 1337 C C . GLY A 1 172 ? -3.964 9.529 48.923 1.00 94.62 172 GLY A C 1
ATOM 1338 O O . GLY A 1 172 ? -4.609 8.765 49.634 1.00 94.62 172 GLY A O 1
ATOM 1339 N N . ARG A 1 173 ? -3.382 10.630 49.388 1.00 94.00 173 ARG A N 1
ATOM 1340 C CA . ARG A 1 173 ? -3.587 11.154 50.736 1.00 94.00 173 ARG A CA 1
ATOM 1341 C C . ARG A 1 173 ? -4.038 12.597 50.617 1.00 94.00 173 ARG A C 1
ATOM 1343 O O . ARG A 1 173 ? -3.424 13.373 49.889 1.00 94.00 173 ARG A O 1
ATOM 1350 N N . ASN A 1 174 ? -5.111 12.939 51.313 1.00 92.56 174 ASN A N 1
ATOM 1351 C CA . ASN A 1 174 ? -5.651 14.287 51.336 1.00 92.56 174 ASN A CA 1
ATOM 1352 C C . ASN A 1 174 ? -5.837 14.737 52.785 1.00 92.56 174 ASN A C 1
ATOM 1354 O O . ASN A 1 174 ? -6.399 14.004 53.596 1.00 92.56 174 ASN A O 1
ATOM 1358 N N . GLU A 1 175 ? -5.379 15.945 53.093 1.00 91.06 175 GLU A N 1
ATOM 1359 C CA . GLU A 1 175 ? -5.492 16.551 54.417 1.00 91.06 175 GLU A CA 1
ATOM 1360 C C . GLU A 1 175 ? -6.198 17.895 54.277 1.00 91.06 175 GLU A C 1
ATOM 1362 O O . GLU A 1 175 ? -5.682 18.822 53.654 1.00 91.06 175 GLU A O 1
ATOM 1367 N N . GLN A 1 176 ? -7.404 17.999 54.830 1.00 88.25 176 GLN A N 1
ATOM 1368 C CA . GLN A 1 176 ? -8.223 19.204 54.724 1.00 88.25 176 GLN A CA 1
ATOM 1369 C C . GLN A 1 176 ? -8.712 19.641 56.095 1.00 88.25 176 GLN A C 1
ATOM 1371 O O . GLN A 1 176 ? -9.269 18.850 56.857 1.00 88.25 176 GLN A O 1
ATOM 1376 N N . ILE A 1 177 ? -8.538 20.923 56.404 1.00 83.94 177 ILE A N 1
ATOM 1377 C CA . ILE A 1 177 ? -9.063 21.511 57.636 1.00 83.94 177 ILE A CA 1
ATOM 1378 C C . ILE A 1 177 ? -10.584 21.613 57.516 1.00 83.94 177 ILE A C 1
ATOM 1380 O O . ILE A 1 177 ? -11.104 22.177 56.553 1.00 83.94 177 ILE A O 1
ATOM 1384 N N . GLN A 1 178 ? -11.299 21.078 58.503 1.00 83.44 178 GLN A N 1
ATOM 1385 C CA . GLN A 1 178 ? -12.758 21.101 58.525 1.00 83.44 178 GLN A CA 1
ATOM 1386 C C . GLN A 1 178 ? -13.268 22.353 59.241 1.00 83.44 178 GLN A C 1
ATOM 1388 O O . GLN A 1 178 ? -12.867 22.657 60.363 1.00 83.44 178 GLN A O 1
ATOM 1393 N N . ASN A 1 179 ? -14.180 23.080 58.592 1.00 78.56 179 ASN A N 1
ATOM 1394 C CA . ASN A 1 179 ? -14.781 24.313 59.123 1.00 78.56 179 ASN A CA 1
ATOM 1395 C C . ASN A 1 179 ? -16.117 24.067 59.859 1.00 78.56 179 ASN A C 1
ATOM 1397 O O . ASN A 1 179 ? -16.739 24.992 60.370 1.00 78.56 179 ASN A O 1
ATOM 1401 N N . ASN A 1 180 ? -16.610 22.828 59.896 1.00 78.94 180 ASN A N 1
ATOM 1402 C CA . ASN A 1 180 ? -17.875 22.500 60.550 1.00 78.94 180 ASN A CA 1
ATOM 1403 C C . ASN A 1 180 ? -17.810 21.107 61.187 1.00 78.94 180 ASN A C 1
ATOM 1405 O O . ASN A 1 180 ? -17.363 20.161 60.546 1.00 78.94 180 ASN A O 1
ATOM 1409 N N . LEU A 1 181 ? -18.315 20.988 62.417 1.00 75.81 181 LEU A N 1
ATOM 1410 C CA . LEU A 1 181 ? -18.383 19.749 63.196 1.00 75.81 181 LEU A CA 1
ATOM 1411 C C . LEU A 1 181 ? -19.232 18.661 62.515 1.00 75.81 181 LEU A C 1
ATOM 1413 O O . LEU A 1 181 ? -18.895 17.481 62.584 1.00 75.81 181 LEU A O 1
ATOM 1417 N N . PHE A 1 182 ? -20.322 19.049 61.843 1.00 70.81 182 PHE A N 1
ATOM 1418 C CA . PHE A 1 182 ? -21.251 18.096 61.223 1.00 70.81 182 PHE A CA 1
ATOM 1419 C C . PHE A 1 182 ? -20.726 17.541 59.889 1.00 70.81 182 PHE A C 1
ATOM 1421 O O . PHE A 1 182 ? -20.730 16.333 59.678 1.00 70.81 182 PHE A O 1
ATOM 1428 N N . PHE A 1 183 ? -20.214 18.406 59.006 1.00 67.12 183 PHE A N 1
ATOM 1429 C CA . PHE A 1 183 ? -19.613 17.978 57.732 1.00 67.12 183 PHE A CA 1
ATOM 1430 C C . PHE A 1 183 ? -18.195 17.411 57.898 1.00 67.12 183 PHE A C 1
ATOM 1432 O O . PHE A 1 183 ? -17.759 16.625 57.065 1.00 67.12 183 PHE A O 1
ATOM 1439 N N . GLY A 1 184 ? -17.504 17.754 58.990 1.00 66.12 184 GLY A N 1
ATOM 1440 C CA . GLY A 1 184 ? -16.202 17.199 59.365 1.00 66.12 184 GLY A CA 1
ATOM 1441 C C . GLY A 1 184 ? -16.277 15.840 60.064 1.00 66.12 184 GLY A C 1
ATOM 1442 O O . GLY A 1 184 ? -15.300 15.427 60.683 1.00 66.12 184 GLY A O 1
ATOM 1443 N N . GLY A 1 185 ? -17.435 15.171 60.028 1.00 70.50 185 GLY A N 1
ATOM 1444 C CA . GLY A 1 185 ? -17.583 13.807 60.528 1.00 70.50 185 GLY A CA 1
ATOM 1445 C C . GLY A 1 185 ? -17.410 13.658 62.042 1.00 70.50 185 GLY A C 1
ATOM 1446 O O . GLY A 1 185 ? -17.014 12.595 62.509 1.00 70.50 185 GLY A O 1
ATOM 1447 N N . GLY A 1 186 ? -17.687 14.711 62.821 1.00 72.94 186 GLY A N 1
ATOM 1448 C CA . GLY A 1 186 ? -17.515 14.724 64.279 1.00 72.94 186 GLY A CA 1
ATOM 1449 C C . GLY A 1 186 ? -16.169 15.273 64.765 1.00 72.94 186 GLY A C 1
ATOM 1450 O O . GLY A 1 186 ? -15.913 15.270 65.967 1.00 72.94 186 GLY A O 1
ATOM 1451 N N . LEU A 1 187 ? -15.316 15.773 63.864 1.00 79.69 187 LEU A N 1
ATOM 1452 C CA . LEU A 1 187 ? -14.093 16.502 64.213 1.00 79.69 187 LEU A CA 1
ATOM 1453 C C . LEU A 1 187 ? -14.397 17.966 64.573 1.00 79.69 187 LEU A C 1
ATOM 1455 O O . LEU A 1 187 ? -15.182 18.629 63.897 1.00 79.69 187 LEU A O 1
ATOM 1459 N N . ASN A 1 188 ? -13.745 18.498 65.612 1.00 77.94 188 ASN A N 1
ATOM 1460 C CA . ASN A 1 188 ? -13.904 19.904 66.001 1.00 77.94 188 ASN A CA 1
ATOM 1461 C C . ASN A 1 188 ? -13.541 20.861 64.846 1.00 77.94 188 ASN A C 1
ATOM 1463 O O . ASN A 1 188 ? -12.564 20.602 64.136 1.00 77.94 188 ASN A O 1
ATOM 1467 N N . PRO A 1 189 ? -14.258 21.992 64.679 1.00 75.50 189 PRO A N 1
ATOM 1468 C CA . PRO A 1 189 ? -13.878 23.026 63.719 1.00 75.50 189 PRO A CA 1
ATOM 1469 C C . PRO A 1 189 ? -12.413 23.447 63.918 1.00 75.50 189 PRO A C 1
ATOM 1471 O O . PRO A 1 189 ? -12.006 23.770 65.034 1.00 75.50 189 PRO A O 1
ATOM 1474 N N . GLY A 1 190 ? -11.617 23.411 62.848 1.00 72.88 190 GLY A N 1
ATOM 1475 C CA . GLY A 1 190 ? -10.172 23.670 62.881 1.00 72.88 190 GLY A CA 1
ATOM 1476 C C . GLY A 1 190 ? -9.281 22.423 62.982 1.00 72.88 190 GLY A C 1
ATOM 1477 O O . GLY A 1 190 ? -8.064 22.551 62.875 1.00 72.88 190 GLY A O 1
ATOM 1478 N N . ALA A 1 191 ? -9.848 21.223 63.141 1.00 80.31 191 ALA A N 1
ATOM 1479 C CA . ALA A 1 191 ? -9.104 19.968 63.045 1.00 80.31 191 ALA A CA 1
ATOM 1480 C C . ALA A 1 191 ? -8.864 19.550 61.581 1.00 80.31 191 ALA A C 1
ATOM 1482 O O . ALA A 1 191 ? -9.648 19.872 60.681 1.00 80.31 191 ALA A O 1
ATOM 1483 N N . THR A 1 192 ? -7.778 18.813 61.341 1.00 83.38 192 THR A N 1
ATOM 1484 C CA . THR A 1 192 ? -7.441 18.249 60.030 1.00 83.38 192 THR A CA 1
ATOM 1485 C C . THR A 1 192 ? -8.139 16.901 59.830 1.00 83.38 192 THR A C 1
ATOM 1487 O O . THR A 1 192 ? -7.916 15.944 60.574 1.00 83.38 192 THR A O 1
ATOM 1490 N N . LEU A 1 193 ? -8.988 16.819 58.805 1.00 85.44 193 LEU A N 1
ATOM 1491 C CA . LEU A 1 193 ? -9.493 15.554 58.277 1.00 85.44 193 LEU A CA 1
ATOM 1492 C C . LEU A 1 193 ? -8.405 14.961 57.387 1.00 85.44 193 LEU A C 1
ATOM 1494 O O . LEU A 1 193 ? -8.039 15.566 56.377 1.00 85.44 193 LEU A O 1
ATOM 1498 N N . VAL A 1 194 ? -7.891 13.802 57.780 1.00 87.88 194 VAL A N 1
ATOM 1499 C CA . VAL A 1 194 ? -6.895 13.051 57.016 1.00 87.88 194 VAL A CA 1
ATOM 1500 C C . VAL A 1 194 ? -7.614 11.882 56.369 1.00 87.88 194 VAL A C 1
ATOM 1502 O O . VAL A 1 194 ? -8.181 11.045 57.069 1.00 87.88 194 VAL A O 1
ATOM 1505 N N . ASN A 1 195 ? -7.583 11.842 55.042 1.00 90.69 195 ASN A N 1
ATOM 1506 C CA . ASN A 1 195 ? -8.120 10.748 54.252 1.00 90.69 195 ASN A CA 1
ATOM 1507 C C . ASN A 1 195 ? -6.977 10.076 53.498 1.00 90.69 195 ASN A C 1
ATOM 1509 O O . ASN A 1 195 ? -6.297 10.717 52.693 1.00 90.69 195 ASN A O 1
ATOM 1513 N N . GLU A 1 196 ? -6.792 8.784 53.731 1.00 92.12 196 GLU A N 1
ATOM 1514 C CA . GLU A 1 196 ? -5.928 7.942 52.911 1.00 92.12 196 GLU A CA 1
ATOM 1515 C C . GLU A 1 196 ? -6.818 7.092 52.010 1.00 92.12 196 GLU A C 1
ATOM 1517 O O . GLU A 1 196 ? -7.781 6.475 52.454 1.00 92.12 196 GLU A O 1
ATOM 1522 N N . THR A 1 197 ? -6.537 7.118 50.714 1.00 93.50 197 THR A N 1
ATOM 1523 C CA . THR A 1 197 ? -7.376 6.513 49.683 1.00 93.50 197 THR A CA 1
ATOM 1524 C C . THR A 1 197 ? -6.542 5.605 48.805 1.00 93.50 197 THR A C 1
ATOM 1526 O O . THR A 1 197 ? -5.399 5.918 48.465 1.00 93.50 197 THR A O 1
ATOM 1529 N N . ALA A 1 198 ? -7.122 4.481 48.413 1.00 93.62 198 ALA A N 1
ATOM 1530 C CA . ALA A 1 198 ? -6.549 3.605 47.409 1.00 93.62 198 ALA A CA 1
ATOM 1531 C C . ALA A 1 198 ? -7.679 3.142 46.489 1.00 93.62 198 ALA A C 1
ATOM 1533 O O . ALA A 1 198 ? -8.667 2.602 46.966 1.00 93.62 198 ALA A O 1
ATOM 1534 N N . ALA A 1 199 ? -7.573 3.371 45.186 1.00 93.69 199 ALA A N 1
ATOM 1535 C CA . ALA A 1 199 ? -8.609 3.012 44.224 1.00 93.69 199 ALA A CA 1
ATOM 1536 C C . ALA A 1 199 ? -8.047 2.018 43.212 1.00 93.69 199 ALA A C 1
ATOM 1538 O O . ALA A 1 199 ? -7.208 2.371 42.383 1.00 93.69 199 ALA A O 1
ATOM 1539 N N . PHE A 1 200 ? -8.527 0.781 43.298 1.00 95.00 200 PHE A N 1
ATOM 1540 C CA . PHE A 1 200 ? -8.285 -0.284 42.340 1.00 95.00 200 PHE A CA 1
ATOM 1541 C C . PHE A 1 200 ? -9.488 -0.395 41.406 1.00 95.00 200 PHE A C 1
ATOM 1543 O O . PHE A 1 200 ? -10.629 -0.506 41.854 1.00 95.00 200 PHE A O 1
ATOM 1550 N N . GLN A 1 201 ? -9.242 -0.372 40.103 1.00 95.12 201 GLN A N 1
ATOM 1551 C CA . GLN A 1 201 ? -10.270 -0.565 39.087 1.00 95.12 201 GLN A CA 1
ATOM 1552 C C . GLN A 1 201 ? -9.729 -1.507 38.024 1.00 95.12 201 GLN A C 1
ATOM 1554 O O . GLN A 1 201 ? -8.656 -1.266 37.478 1.00 95.12 201 GLN A O 1
ATOM 1559 N N . ALA A 1 202 ? -10.478 -2.556 37.717 1.00 96.50 202 ALA A N 1
ATOM 1560 C CA . ALA A 1 202 ? -10.224 -3.463 36.614 1.00 96.50 202 ALA A CA 1
ATOM 1561 C C . ALA A 1 202 ? -11.470 -3.504 35.728 1.00 96.50 202 ALA A C 1
ATOM 1563 O O . ALA A 1 202 ? -12.543 -3.872 36.190 1.00 96.50 202 ALA A O 1
ATOM 1564 N N . ASN A 1 203 ? -11.345 -3.123 34.462 1.00 96.31 203 ASN A N 1
ATOM 1565 C CA . ASN A 1 203 ? -12.440 -3.116 33.504 1.00 96.31 203 ASN A CA 1
ATOM 1566 C C . ASN A 1 203 ? -12.090 -4.008 32.317 1.00 96.31 203 ASN A C 1
ATOM 1568 O O . ASN A 1 203 ? -11.079 -3.814 31.650 1.00 96.31 203 ASN A O 1
ATOM 1572 N N . LEU A 1 204 ? -12.963 -4.959 32.019 1.00 96.25 204 LEU A N 1
ATOM 1573 C CA . LEU A 1 204 ? -12.938 -5.752 30.803 1.00 96.25 204 LEU A CA 1
ATOM 1574 C C . LEU A 1 204 ? -14.058 -5.255 29.892 1.00 96.25 204 LEU A C 1
ATOM 1576 O O . LEU A 1 204 ? -15.221 -5.284 30.277 1.00 96.25 204 LEU A O 1
ATOM 1580 N N . SER A 1 205 ? -13.737 -4.806 28.685 1.00 95.19 205 SER A N 1
ATOM 1581 C CA . SER A 1 205 ? -14.731 -4.354 27.707 1.00 95.19 205 SER A CA 1
ATOM 1582 C C . SER A 1 205 ? -14.580 -5.106 26.390 1.00 95.19 205 SER A C 1
ATOM 1584 O O . SER A 1 205 ? -13.468 -5.313 25.909 1.00 95.19 205 SER A O 1
ATOM 1586 N N . LYS A 1 206 ? -15.702 -5.543 25.815 1.00 94.12 206 LYS A N 1
ATOM 1587 C CA . LYS A 1 206 ? -15.767 -6.256 24.540 1.00 94.12 206 LYS A CA 1
ATOM 1588 C C . LYS A 1 206 ? -16.824 -5.636 23.647 1.00 94.12 206 LYS A C 1
ATOM 1590 O O . LYS A 1 206 ? -17.978 -5.506 24.054 1.00 94.12 206 LYS A O 1
ATOM 1595 N N . GLN A 1 207 ? -16.438 -5.337 22.415 1.00 90.62 207 GLN A N 1
ATOM 1596 C CA . GLN A 1 207 ? -17.354 -4.910 21.372 1.00 90.62 207 GLN A CA 1
ATOM 1597 C C . GLN A 1 207 ? -17.706 -6.094 20.466 1.00 90.62 207 GLN A C 1
ATOM 1599 O O . GLN A 1 207 ? -16.835 -6.822 19.998 1.00 90.62 207 GLN A O 1
ATOM 1604 N N . PHE A 1 208 ? -18.990 -6.301 20.199 1.00 90.69 208 PHE A N 1
ATOM 1605 C CA . PHE A 1 208 ? -19.474 -7.362 19.322 1.00 90.69 208 PHE A CA 1
ATOM 1606 C C . PHE A 1 208 ? -19.688 -6.865 17.889 1.00 90.69 208 PHE A C 1
ATOM 1608 O O . PHE A 1 208 ? -20.027 -5.706 17.647 1.00 90.69 208 PHE A O 1
ATOM 1615 N N . GLY A 1 209 ? -19.589 -7.786 16.925 1.00 86.19 209 GLY A N 1
ATOM 1616 C CA . GLY A 1 209 ? -19.757 -7.490 15.498 1.00 86.19 209 GLY A CA 1
ATOM 1617 C C . GLY A 1 209 ? -21.161 -7.036 15.077 1.00 86.19 209 GLY A C 1
ATOM 1618 O O . GLY A 1 209 ? -21.314 -6.545 13.967 1.00 86.19 209 GLY A O 1
ATOM 1619 N N . TYR A 1 210 ? -22.179 -7.182 15.932 1.00 86.75 210 TYR A N 1
ATOM 1620 C CA . TYR A 1 210 ? -23.536 -6.658 15.705 1.00 86.75 210 TYR A CA 1
ATOM 1621 C C . TYR A 1 210 ? -23.784 -5.291 16.373 1.00 86.75 210 TYR A C 1
ATOM 1623 O O . TYR A 1 210 ? -24.916 -4.808 16.373 1.00 86.75 210 TYR A O 1
ATOM 1631 N N . GLY A 1 211 ? -22.742 -4.682 16.952 1.00 85.44 211 GLY A N 1
ATOM 1632 C CA . GLY A 1 211 ? -22.770 -3.330 17.512 1.00 85.44 211 GLY A CA 1
ATOM 1633 C C . GLY A 1 211 ? -22.931 -3.252 19.032 1.00 85.44 211 GLY A C 1
ATOM 1634 O O . GLY A 1 211 ? -22.759 -2.168 19.586 1.00 85.44 211 GLY A O 1
ATOM 1635 N N . ALA A 1 212 ? -23.222 -4.358 19.725 1.00 89.88 212 ALA A N 1
ATOM 1636 C CA . ALA A 1 212 ? -23.329 -4.341 21.184 1.00 89.88 212 ALA A CA 1
ATOM 1637 C C . ALA A 1 212 ? -21.971 -4.275 21.888 1.00 89.88 212 ALA A C 1
ATOM 1639 O O . ALA A 1 212 ? -20.968 -4.756 21.365 1.00 89.88 212 ALA A O 1
ATOM 1640 N N . GLN A 1 213 ? -21.976 -3.756 23.109 1.00 91.75 213 GLN A N 1
ATOM 1641 C CA . GLN A 1 213 ? -20.834 -3.679 24.004 1.00 91.75 213 GLN A CA 1
ATOM 1642 C C . GLN A 1 213 ? -21.165 -4.398 25.313 1.00 91.75 213 GLN A C 1
ATOM 1644 O O . GLN A 1 213 ? -22.212 -4.151 25.913 1.00 91.75 213 GLN A O 1
ATOM 1649 N N . LEU A 1 214 ? -20.266 -5.269 25.766 1.00 94.38 214 LEU A N 1
ATOM 1650 C CA . LEU A 1 214 ? -20.279 -5.838 27.111 1.00 94.38 214 LEU A CA 1
ATOM 1651 C C . LEU A 1 214 ? -19.106 -5.255 27.891 1.00 94.38 214 LEU A C 1
ATOM 1653 O O . LEU A 1 214 ? -17.966 -5.327 27.436 1.00 94.38 214 LEU A O 1
ATOM 1657 N N . GLN A 1 215 ? -19.377 -4.711 29.067 1.00 95.50 215 GLN A N 1
ATOM 1658 C CA . GLN A 1 215 ? -18.368 -4.242 30.002 1.00 95.50 215 GLN A CA 1
ATOM 1659 C C . GLN A 1 215 ? -18.551 -4.956 31.334 1.00 95.50 215 GLN A C 1
ATOM 1661 O O . GLN A 1 215 ? -19.658 -5.031 31.852 1.00 95.50 215 GLN A O 1
ATOM 1666 N N . VAL A 1 216 ? -17.466 -5.476 31.888 1.00 96.31 216 VAL A N 1
ATOM 1667 C CA . VAL A 1 216 ? -17.413 -6.028 33.238 1.00 96.31 216 VAL A CA 1
ATOM 1668 C C . VAL A 1 216 ? -16.383 -5.221 34.009 1.00 96.31 216 VAL A C 1
ATOM 1670 O O . VAL A 1 216 ? -15.204 -5.233 33.661 1.00 96.31 216 VAL A O 1
ATOM 1673 N N . GLY A 1 217 ? -16.834 -4.483 35.013 1.00 95.69 217 GLY A N 1
ATOM 1674 C CA . GLY A 1 217 ? -15.995 -3.678 35.886 1.00 95.69 217 GLY A CA 1
ATOM 1675 C C . GLY A 1 217 ? -15.883 -4.305 37.268 1.00 95.69 217 GLY A C 1
ATOM 1676 O O . GLY A 1 217 ? -16.857 -4.813 37.816 1.00 95.69 217 GLY A O 1
ATOM 1677 N N . HIS A 1 218 ? -14.697 -4.242 37.848 1.00 95.38 218 HIS A N 1
ATOM 1678 C CA . HIS A 1 218 ? -14.436 -4.550 39.241 1.00 95.38 218 HIS A CA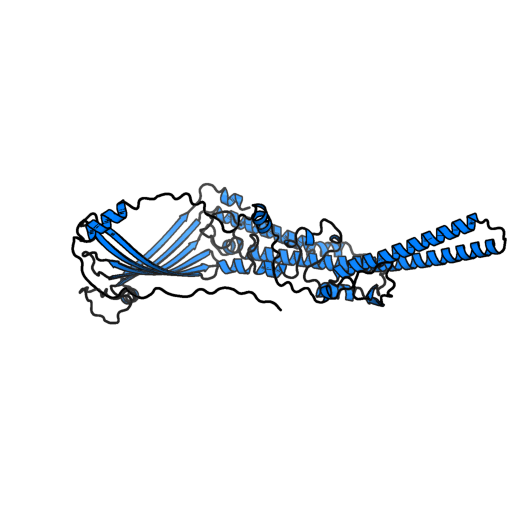 1
ATOM 1679 C C . HIS A 1 218 ? -13.730 -3.351 39.860 1.00 95.38 218 HIS A C 1
ATOM 1681 O O . HIS A 1 218 ? -12.614 -3.005 39.475 1.00 95.38 218 HIS A O 1
ATOM 1687 N N . GLN A 1 219 ? -14.399 -2.699 40.801 1.00 94.62 219 GLN A N 1
ATOM 1688 C CA . GLN A 1 219 ? -13.891 -1.530 41.494 1.00 94.62 219 GLN A CA 1
ATOM 1689 C C . GLN A 1 219 ? -13.791 -1.824 42.984 1.00 94.62 219 GLN A C 1
ATOM 1691 O O . GLN A 1 219 ? -14.762 -2.269 43.591 1.00 94.62 219 GLN A O 1
ATOM 1696 N N . VAL A 1 220 ? -12.636 -1.511 43.566 1.00 94.19 220 VAL A N 1
ATOM 1697 C CA . VAL A 1 220 ? -12.370 -1.584 45.003 1.00 94.19 220 VAL A CA 1
ATOM 1698 C C . VAL A 1 220 ? -11.718 -0.277 45.434 1.00 94.19 220 VAL A C 1
ATOM 1700 O O . VAL A 1 220 ? -10.607 0.049 45.027 1.00 94.19 220 VAL A O 1
ATOM 1703 N N . ASN A 1 221 ? -12.416 0.478 46.264 1.00 94.12 221 ASN A N 1
ATOM 1704 C CA . ASN A 1 221 ? -11.963 1.723 46.854 1.00 94.12 221 ASN A CA 1
ATOM 1705 C C . ASN A 1 221 ? -11.728 1.498 48.347 1.00 94.12 221 ASN A C 1
ATOM 1707 O O . ASN A 1 221 ? -12.658 1.220 49.102 1.00 94.12 221 ASN A O 1
ATOM 1711 N N . TYR A 1 222 ? -10.484 1.649 48.763 1.00 93.12 222 TYR A N 1
ATOM 1712 C CA . TYR A 1 222 ? -10.091 1.776 50.149 1.00 93.12 222 TYR A CA 1
ATOM 1713 C C . TYR A 1 222 ? -10.161 3.239 50.576 1.00 93.12 222 TYR A C 1
ATOM 1715 O O . TYR A 1 222 ? -9.641 4.119 49.881 1.00 93.12 222 TYR A O 1
ATOM 1723 N N . LEU A 1 223 ? -10.763 3.481 51.730 1.00 91.94 223 LEU A N 1
ATOM 1724 C CA . LEU A 1 223 ? -10.770 4.761 52.413 1.00 91.94 223 LEU A CA 1
ATOM 1725 C C . LEU A 1 223 ? -10.458 4.525 53.887 1.00 91.94 223 LEU A C 1
ATOM 1727 O O . LEU A 1 223 ? -11.217 3.855 54.586 1.00 91.94 223 LEU A O 1
ATOM 1731 N N . TRP A 1 224 ? -9.379 5.132 54.359 1.00 91.19 224 TRP A N 1
ATOM 1732 C CA . TRP A 1 224 ? -9.158 5.363 55.776 1.00 91.19 224 TRP A CA 1
ATOM 1733 C C . TRP A 1 224 ? -9.424 6.828 56.104 1.00 91.19 224 TRP A C 1
ATOM 1735 O O . TRP A 1 224 ? -8.976 7.721 55.378 1.00 91.19 224 TRP A O 1
ATOM 1745 N N . SER A 1 225 ? -10.146 7.077 57.192 1.00 87.94 225 SER A N 1
ATOM 1746 C CA . SER A 1 225 ? -10.471 8.424 57.652 1.00 87.94 225 SER A CA 1
ATOM 1747 C C . SER A 1 225 ? -10.427 8.513 59.173 1.00 87.94 225 SER A C 1
ATOM 1749 O O . SER A 1 225 ? -10.879 7.617 59.882 1.00 87.94 225 SER A O 1
ATOM 1751 N N . ASN A 1 226 ? -9.937 9.638 59.697 1.00 85.00 226 ASN A N 1
ATOM 1752 C CA . ASN A 1 226 ? -9.931 9.922 61.136 1.00 85.00 226 ASN A CA 1
ATOM 1753 C C . ASN A 1 226 ? -11.264 10.499 61.664 1.00 85.00 226 ASN A C 1
ATOM 1755 O O . ASN A 1 226 ? -11.311 10.982 62.795 1.00 85.00 226 ASN A O 1
ATOM 1759 N N . SER A 1 227 ? -12.329 10.473 60.857 1.00 83.38 227 SER A N 1
ATOM 1760 C CA . SER A 1 227 ? -13.669 10.973 61.186 1.00 83.38 227 SER A CA 1
ATOM 1761 C C . SER A 1 227 ? -14.384 10.092 62.235 1.00 83.38 227 SER A C 1
ATOM 1763 O O . SER A 1 227 ? -14.750 8.960 61.910 1.00 83.38 227 SER A O 1
ATOM 1765 N N . PRO A 1 228 ? -14.701 10.602 63.445 1.00 76.44 228 PRO A N 1
ATOM 1766 C CA . PRO A 1 228 ? -15.365 9.828 64.507 1.00 76.44 228 PRO A CA 1
ATOM 1767 C C . PRO A 1 228 ? -16.779 9.307 64.190 1.00 76.44 228 PRO A C 1
ATOM 1769 O O . PRO A 1 228 ? -17.266 8.422 64.883 1.00 76.44 228 PRO A O 1
ATOM 1772 N N . GLY A 1 229 ? -17.466 9.865 63.189 1.00 76.12 229 GLY A N 1
ATOM 1773 C CA . GLY A 1 229 ? -18.845 9.512 62.828 1.00 76.12 229 GLY A CA 1
ATOM 1774 C C . GLY A 1 229 ? -19.017 8.308 61.889 1.00 76.12 229 GLY A C 1
ATOM 1775 O O . GLY A 1 229 ? -20.126 8.102 61.399 1.00 76.12 229 GLY A O 1
ATOM 1776 N N . GLN A 1 230 ? -17.958 7.552 61.581 1.00 76.75 230 GLN A N 1
ATOM 1777 C CA . GLN A 1 230 ? -18.005 6.393 60.673 1.00 76.75 230 GLN A CA 1
ATOM 1778 C C . GLN A 1 230 ? -18.139 5.065 61.438 1.00 76.75 230 GLN A C 1
ATOM 1780 O O . GLN A 1 230 ? -17.694 4.956 62.577 1.00 76.75 230 GLN A O 1
ATOM 1785 N N . LEU A 1 231 ? -18.741 4.049 60.803 1.00 74.81 231 LEU A N 1
ATOM 1786 C CA . LEU A 1 231 ? -18.875 2.698 61.374 1.00 74.81 231 LEU A CA 1
ATOM 1787 C C . LEU A 1 231 ? -17.507 2.020 61.568 1.00 74.81 231 LEU A C 1
ATOM 1789 O O . LEU A 1 231 ? -17.277 1.396 62.600 1.00 74.81 231 LEU A O 1
ATOM 1793 N N . PHE A 1 232 ? -16.605 2.188 60.597 1.00 80.50 232 PHE A N 1
ATOM 1794 C CA . PHE A 1 232 ? -15.226 1.704 60.629 1.00 80.50 232 PHE A CA 1
ATOM 1795 C C . PHE A 1 232 ? -14.270 2.832 60.199 1.00 80.50 232 PHE A C 1
ATOM 1797 O O . PHE A 1 232 ? -14.604 3.557 59.260 1.00 80.50 232 PHE A O 1
ATOM 1804 N N . PRO A 1 233 ? -13.099 3.004 60.846 1.00 79.62 233 PRO A N 1
ATOM 1805 C CA . PRO A 1 233 ? -12.089 3.983 60.426 1.00 79.62 233 PRO A CA 1
ATOM 1806 C C . PRO A 1 233 ? -11.400 3.620 59.104 1.00 79.62 233 PRO A C 1
ATOM 1808 O O . PRO A 1 233 ? -10.939 4.507 58.390 1.00 79.62 233 PRO A O 1
ATOM 1811 N N . SER A 1 234 ? -11.311 2.324 58.791 1.00 86.25 234 SER A N 1
ATOM 1812 C CA . SER A 1 234 ? -10.899 1.769 57.501 1.00 86.25 234 SER A CA 1
ATOM 1813 C C . SER A 1 234 ? -12.107 1.161 56.809 1.00 86.25 234 SER A C 1
ATOM 1815 O O . SER A 1 234 ? -12.896 0.460 57.423 1.00 86.25 234 SER A O 1
ATOM 1817 N N . THR A 1 235 ? -12.282 1.432 55.522 1.00 89.31 235 THR A N 1
ATOM 1818 C CA . THR A 1 235 ? -13.355 0.816 54.744 1.00 89.31 235 THR A CA 1
ATOM 1819 C C . THR A 1 235 ? -12.870 0.462 53.352 1.00 89.31 235 THR A C 1
ATOM 1821 O O . THR A 1 235 ? -12.186 1.238 52.687 1.00 89.31 235 THR A O 1
ATOM 1824 N N . TYR A 1 236 ? -13.262 -0.716 52.897 1.00 89.62 236 TYR A N 1
ATOM 1825 C CA . TYR A 1 236 ? -13.214 -1.151 51.517 1.00 89.62 236 TYR A CA 1
ATOM 1826 C C . TYR A 1 236 ? -14.639 -1.128 50.974 1.00 89.62 236 TYR A C 1
ATOM 1828 O O . TYR A 1 236 ? -15.531 -1.825 51.454 1.00 89.62 236 TYR A O 1
ATOM 1836 N N . THR A 1 237 ? -14.855 -0.307 49.959 1.00 91.44 237 THR A N 1
ATOM 1837 C CA . THR A 1 237 ? -16.131 -0.171 49.259 1.00 91.44 237 THR A CA 1
ATOM 1838 C C . THR A 1 237 ? -15.914 -0.437 47.789 1.00 91.44 237 THR A C 1
ATOM 1840 O O . THR A 1 237 ? -14.843 -0.167 47.254 1.00 91.44 237 THR A O 1
ATOM 1843 N N . GLY A 1 238 ? -16.904 -0.963 47.092 1.00 92.12 238 GLY A N 1
ATOM 1844 C CA . GLY A 1 238 ? -16.673 -1.344 45.711 1.00 92.12 238 GLY A CA 1
ATOM 1845 C C . GLY A 1 238 ? -17.859 -2.020 45.076 1.00 92.12 238 GLY A C 1
ATOM 1846 O O . GLY A 1 238 ? -18.906 -2.192 45.698 1.00 92.12 238 GLY A O 1
ATOM 1847 N N . ASN A 1 239 ? -17.690 -2.387 43.816 1.00 93.62 239 ASN A N 1
ATOM 1848 C CA . ASN A 1 239 ? -18.682 -3.159 43.101 1.00 93.62 239 ASN A CA 1
ATOM 1849 C C . ASN A 1 239 ? -18.040 -4.039 42.033 1.00 93.62 239 ASN A C 1
ATOM 1851 O O . ASN A 1 239 ? -16.994 -3.719 41.467 1.00 93.62 239 ASN A O 1
ATOM 1855 N N . ILE A 1 240 ? -18.708 -5.150 41.753 1.00 94.12 240 ILE A N 1
ATOM 1856 C CA . ILE A 1 240 ? -18.563 -5.870 40.496 1.00 94.12 240 ILE A CA 1
ATOM 1857 C C . ILE A 1 240 ? -19.783 -5.508 39.670 1.00 94.12 240 ILE A C 1
ATOM 1859 O O . ILE A 1 240 ? -20.910 -5.805 40.066 1.00 94.12 240 ILE A O 1
ATOM 1863 N N . ASN A 1 241 ? -19.572 -4.851 38.539 1.00 94.31 241 ASN A N 1
ATOM 1864 C CA . ASN A 1 241 ? -20.633 -4.478 37.625 1.00 94.31 241 ASN A CA 1
ATOM 1865 C C . ASN A 1 241 ? -20.474 -5.189 36.280 1.00 94.31 241 ASN A C 1
ATOM 1867 O O . ASN A 1 241 ? -19.372 -5.446 35.806 1.00 94.31 241 ASN A O 1
ATOM 1871 N N . ALA A 1 242 ? -21.602 -5.522 35.673 1.00 95.75 242 ALA A N 1
ATOM 1872 C CA . ALA A 1 242 ? -21.709 -6.024 34.320 1.00 95.75 242 ALA A CA 1
ATOM 1873 C C . ALA A 1 242 ? -22.721 -5.148 33.586 1.00 95.75 242 ALA A C 1
ATOM 1875 O O . ALA A 1 242 ? -23.855 -4.987 34.036 1.00 95.75 242 ALA A O 1
ATOM 1876 N N . GLN A 1 243 ? -22.308 -4.563 32.471 1.00 95.19 243 GLN A N 1
ATOM 1877 C CA . GLN A 1 243 ? -23.114 -3.676 31.647 1.00 95.19 243 GLN A CA 1
ATOM 1878 C C . GLN A 1 243 ? -23.168 -4.226 30.228 1.00 95.19 243 GLN A C 1
ATOM 1880 O O . GLN A 1 243 ? -22.140 -4.531 29.628 1.00 95.19 243 GLN A O 1
ATOM 1885 N N . TYR A 1 244 ? -24.370 -4.337 29.684 1.00 95.38 244 TYR A N 1
ATOM 1886 C CA . TYR A 1 244 ? -24.629 -4.744 28.314 1.00 95.38 244 TYR A CA 1
ATOM 1887 C C . TYR A 1 244 ? -25.396 -3.633 27.603 1.00 95.38 244 TYR A C 1
ATOM 1889 O O . TYR A 1 244 ? -26.495 -3.263 28.017 1.00 95.38 244 TYR A O 1
ATOM 1897 N N . ARG A 1 245 ? -24.819 -3.094 26.531 1.00 92.88 245 ARG A N 1
ATOM 1898 C CA . ARG A 1 245 ? -25.431 -2.051 25.703 1.00 92.88 245 ARG A CA 1
ATOM 1899 C C . ARG A 1 245 ? -25.582 -2.567 24.281 1.00 92.88 245 ARG A C 1
ATOM 1901 O O . ARG A 1 245 ? -24.592 -2.971 23.684 1.00 92.88 245 ARG A O 1
ATOM 1908 N N . GLN A 1 246 ? -26.782 -2.518 23.713 1.00 92.06 246 GLN A N 1
ATOM 1909 C CA . GLN A 1 246 ? -27.052 -2.959 22.345 1.00 92.06 246 GLN A CA 1
ATOM 1910 C C . GLN A 1 246 ? -27.782 -1.868 21.549 1.00 92.06 246 GLN A C 1
ATOM 1912 O O . GLN A 1 246 ? -28.919 -1.545 21.893 1.00 92.06 246 GLN A O 1
ATOM 1917 N N . PRO A 1 247 ? -27.196 -1.332 20.463 1.00 89.19 247 PRO A N 1
ATOM 1918 C CA . PRO A 1 247 ? -27.923 -0.464 19.544 1.00 89.19 247 PRO A CA 1
ATOM 1919 C C . PRO A 1 247 ? -28.962 -1.273 18.754 1.00 89.19 247 PRO A C 1
ATOM 1921 O O . PRO A 1 247 ? -28.677 -2.368 18.267 1.00 89.19 247 PRO A O 1
ATOM 1924 N N . LEU A 1 248 ? -30.172 -0.729 18.623 1.00 87.75 248 LEU A N 1
ATOM 1925 C CA . LEU A 1 248 ? -31.328 -1.358 17.967 1.00 87.75 248 LEU A CA 1
ATOM 1926 C C . LEU A 1 248 ? -31.720 -0.690 16.640 1.00 87.75 248 LEU A C 1
ATOM 1928 O O . LEU A 1 248 ? -32.313 -1.344 15.785 1.00 87.75 248 LEU A O 1
ATOM 1932 N N . LEU A 1 249 ? -31.408 0.599 16.455 1.00 85.00 249 LEU A N 1
ATOM 1933 C CA . LEU A 1 249 ? -31.760 1.369 15.253 1.00 85.00 249 LEU A CA 1
ATOM 1934 C C . LEU A 1 249 ? -30.520 1.915 14.530 1.00 85.00 249 LEU A C 1
ATOM 1936 O O . LEU A 1 249 ? -29.913 1.201 13.734 1.00 85.00 249 LEU A O 1
ATOM 1940 N N . ALA A 1 250 ? -30.153 3.180 14.756 1.00 80.44 250 ALA A N 1
ATOM 1941 C CA . ALA A 1 250 ? -28.978 3.770 14.120 1.00 80.44 250 ALA A CA 1
ATOM 1942 C C . ALA A 1 250 ? -27.699 3.040 14.536 1.00 80.44 250 ALA A C 1
ATOM 1944 O O . ALA A 1 250 ? -27.442 2.839 15.723 1.00 80.44 250 ALA A O 1
ATOM 1945 N N . GLY A 1 251 ? -26.912 2.635 13.540 1.00 72.31 251 GLY A N 1
ATOM 1946 C CA . GLY A 1 251 ? -25.681 1.880 13.749 1.00 72.31 251 GLY A CA 1
ATOM 1947 C C . GLY A 1 251 ? -25.860 0.488 14.362 1.00 72.31 251 GLY A C 1
ATOM 1948 O O . GLY A 1 251 ? -24.891 -0.096 14.847 1.00 72.31 251 GLY A O 1
ATOM 1949 N N . ALA A 1 252 ? -27.084 -0.044 14.333 1.00 78.50 252 ALA A N 1
ATOM 1950 C CA . ALA A 1 252 ? -27.370 -1.415 14.714 1.00 78.50 252 ALA A CA 1
ATOM 1951 C C . ALA A 1 252 ? -27.067 -2.390 13.572 1.00 78.50 252 ALA A C 1
ATOM 1953 O O . ALA A 1 252 ? -27.223 -2.077 12.387 1.00 78.50 252 ALA A O 1
ATOM 1954 N N . GLY A 1 253 ? -26.706 -3.613 13.950 1.00 81.50 253 GLY A N 1
ATOM 1955 C CA . GLY A 1 253 ? -26.570 -4.727 13.027 1.00 81.50 253 GLY A CA 1
ATOM 1956 C C . GLY A 1 253 ? -25.171 -4.886 12.446 1.00 81.50 253 GLY A C 1
ATOM 1957 O O . GLY A 1 253 ? -24.337 -3.983 12.421 1.00 81.50 253 GLY A O 1
ATOM 1958 N N . THR A 1 254 ? -24.924 -6.094 11.947 1.00 84.25 254 THR A N 1
ATOM 1959 C CA . THR A 1 254 ? -23.608 -6.499 11.452 1.00 84.25 254 THR A CA 1
ATOM 1960 C C . THR A 1 254 ? -23.187 -5.752 10.196 1.00 84.25 254 THR A C 1
ATOM 1962 O O . THR A 1 254 ? -21.998 -5.624 9.943 1.00 84.25 254 THR A O 1
ATOM 1965 N N . GLU A 1 255 ? -24.133 -5.278 9.384 1.00 84.56 255 GLU A N 1
ATOM 1966 C CA . GLU A 1 255 ? -23.822 -4.559 8.147 1.00 84.56 255 GLU A CA 1
ATOM 1967 C C . GLU A 1 255 ? -23.149 -3.217 8.444 1.00 84.56 255 GLU A C 1
ATOM 1969 O O . GLU A 1 255 ? -22.042 -2.969 7.970 1.00 84.56 255 GLU A O 1
ATOM 1974 N N . TYR A 1 256 ? -23.751 -2.399 9.310 1.00 86.12 256 TYR A N 1
ATOM 1975 C CA . TYR A 1 256 ? -23.178 -1.110 9.687 1.00 86.12 256 TYR A CA 1
ATOM 1976 C C . TYR A 1 256 ? -21.818 -1.277 10.370 1.00 86.12 256 TYR A C 1
ATOM 1978 O O . TYR A 1 256 ? -20.829 -0.679 9.949 1.00 86.12 256 TYR A O 1
ATOM 1986 N N . THR A 1 257 ? -21.746 -2.142 11.383 1.00 84.75 257 THR A N 1
ATOM 1987 C CA . THR A 1 257 ? -20.524 -2.358 12.164 1.00 84.75 257 THR A CA 1
ATOM 1988 C C . THR A 1 257 ? -19.376 -2.914 11.313 1.00 84.75 257 THR A C 1
ATOM 1990 O O . THR A 1 257 ? -18.214 -2.602 11.560 1.00 84.75 257 THR A O 1
ATOM 1993 N N . ARG A 1 258 ? -19.667 -3.691 10.262 1.00 85.38 258 ARG A N 1
ATOM 1994 C CA . ARG A 1 258 ? -18.649 -4.165 9.312 1.00 85.38 258 ARG A CA 1
ATOM 1995 C C . ARG A 1 258 ? -18.177 -3.085 8.339 1.00 85.38 258 ARG A C 1
ATOM 1997 O O . ARG A 1 258 ? -17.033 -3.163 7.897 1.00 85.38 258 ARG A O 1
ATOM 2004 N N . ILE A 1 259 ? -19.025 -2.117 7.995 1.00 84.12 259 ILE A N 1
ATOM 2005 C CA . ILE A 1 259 ? -18.703 -1.043 7.044 1.00 84.12 259 ILE A CA 1
ATOM 2006 C C . ILE A 1 259 ? -17.993 0.125 7.734 1.00 84.12 259 ILE A C 1
ATOM 2008 O O . ILE A 1 259 ? -16.950 0.553 7.255 1.00 84.12 259 ILE A O 1
ATOM 2012 N N . ALA A 1 260 ? -18.529 0.621 8.850 1.00 78.69 260 ALA A N 1
ATOM 2013 C CA . ALA A 1 260 ? -18.056 1.829 9.538 1.00 78.69 260 ALA A CA 1
ATOM 2014 C C . ALA A 1 260 ? -17.413 1.549 10.911 1.00 78.69 260 ALA A C 1
ATOM 2016 O O . ALA A 1 260 ? -17.037 2.467 11.633 1.00 78.69 260 ALA A O 1
ATOM 2017 N N . GLY A 1 261 ? -17.295 0.278 11.305 1.00 78.81 261 GLY A N 1
ATOM 2018 C CA . GLY A 1 261 ? -16.785 -0.088 12.623 1.00 78.81 261 GLY A CA 1
ATOM 2019 C C . GLY A 1 261 ? -17.781 0.189 13.760 1.00 78.81 261 GLY A C 1
ATOM 2020 O O . GLY A 1 261 ? -18.927 0.597 13.534 1.00 78.81 261 GLY A O 1
ATOM 2021 N N . PRO A 1 262 ? -17.374 -0.075 15.011 1.00 72.62 262 PRO A N 1
ATOM 2022 C CA . PRO A 1 262 ? -18.144 0.299 16.192 1.00 72.62 262 PRO A CA 1
ATOM 2023 C C . PRO A 1 262 ? -18.343 1.814 16.280 1.00 72.62 262 PRO A C 1
ATOM 2025 O O . PRO A 1 262 ? -17.422 2.579 15.999 1.00 72.62 262 PRO A O 1
ATOM 2028 N N . ILE A 1 263 ? -19.516 2.261 16.742 1.00 68.00 263 ILE A N 1
ATOM 2029 C CA . ILE A 1 263 ? -19.748 3.681 17.034 1.00 68.00 263 ILE A CA 1
ATOM 2030 C C . ILE A 1 263 ? -18.940 4.050 18.286 1.00 68.00 263 ILE A C 1
ATOM 2032 O O . ILE A 1 263 ? -19.414 3.904 19.412 1.00 68.00 263 ILE A O 1
ATOM 2036 N N . GLY A 1 264 ? -17.703 4.506 18.101 1.00 58.53 264 GLY A N 1
ATOM 2037 C CA . GLY A 1 264 ? -16.897 5.054 19.186 1.00 58.53 264 GLY A CA 1
ATOM 2038 C C . GLY A 1 264 ? -17.486 6.376 19.683 1.00 58.53 264 GLY A C 1
ATOM 2039 O O . GLY A 1 264 ? -17.795 7.259 18.888 1.00 58.53 264 GLY A O 1
ATOM 2040 N N . GLN A 1 265 ? -17.621 6.537 21.002 1.00 45.78 265 GLN A N 1
ATOM 2041 C CA . GLN A 1 265 ? -18.025 7.811 21.621 1.00 45.78 265 GLN A CA 1
ATOM 2042 C C . GLN A 1 265 ? -16.950 8.910 21.501 1.00 45.78 265 GLN A C 1
ATOM 2044 O O . GLN A 1 265 ? -17.243 10.080 21.726 1.00 45.78 265 GLN A O 1
ATOM 2049 N N . SER A 1 266 ? -15.722 8.563 21.099 1.00 42.47 266 SER A N 1
ATOM 2050 C CA . SER A 1 266 ? -14.657 9.527 20.809 1.00 42.47 266 SER A CA 1
ATOM 2051 C C . SER A 1 266 ? -14.685 9.934 19.334 1.00 42.47 266 SER A C 1
ATOM 2053 O O . SER A 1 266 ? -13.849 9.522 18.535 1.00 42.47 266 SER A O 1
ATOM 2055 N N . PHE A 1 267 ? -15.679 10.744 18.964 1.00 45.22 267 PHE A N 1
ATOM 2056 C CA . PHE A 1 267 ? -15.680 11.503 17.708 1.00 45.22 267 PHE A CA 1
ATOM 2057 C C . PHE A 1 267 ? -15.095 12.901 17.976 1.00 45.22 267 PHE A C 1
ATOM 2059 O O . PHE A 1 267 ? -15.732 13.928 17.750 1.00 45.22 267 PHE A O 1
ATOM 2066 N N . GLY A 1 268 ? -13.902 12.930 18.577 1.00 35.84 268 GLY A N 1
ATOM 2067 C CA . GLY A 1 268 ? -13.199 14.143 18.979 1.00 35.84 268 GLY A CA 1
ATOM 2068 C C . GLY A 1 268 ? -11.987 14.401 18.093 1.00 35.84 268 GLY A C 1
ATOM 2069 O O . GLY A 1 268 ? -10.912 13.896 18.380 1.00 35.84 268 GLY A O 1
ATOM 2070 N N . GLY A 1 269 ? -12.170 15.222 17.056 1.00 34.59 269 GLY A N 1
ATOM 2071 C CA . GLY A 1 269 ? -11.087 15.943 16.382 1.00 34.59 269 GLY A CA 1
ATOM 2072 C C . GLY A 1 269 ? -10.302 15.169 15.318 1.00 34.59 269 GLY A C 1
ATOM 2073 O O . GLY A 1 269 ? -9.460 14.343 15.630 1.00 34.59 269 GLY A O 1
ATOM 2074 N N . ILE A 1 270 ? -10.540 15.534 14.053 1.00 39.91 270 ILE A N 1
ATOM 2075 C CA . ILE A 1 270 ? -9.606 15.422 12.916 1.00 39.91 270 ILE A CA 1
ATOM 2076 C C . ILE A 1 270 ? -8.870 14.073 12.815 1.00 39.91 270 ILE A C 1
ATOM 2078 O O . ILE A 1 270 ? -7.669 13.983 13.027 1.00 39.91 270 ILE A O 1
ATOM 2082 N N . SER A 1 271 ? -9.582 13.022 12.425 1.00 36.56 271 SER A N 1
ATOM 2083 C CA . SER A 1 271 ? -8.998 11.886 11.706 1.00 36.56 271 SER A CA 1
ATOM 2084 C C . SER A 1 271 ? -10.132 11.018 11.181 1.00 36.56 271 SER A C 1
ATOM 2086 O O . SER A 1 271 ? -11.032 10.695 11.946 1.00 36.56 271 SER A O 1
ATOM 2088 N N . GLY A 1 272 ? -10.088 10.725 9.879 1.00 43.94 272 GLY A N 1
ATOM 2089 C CA . GLY A 1 272 ? -10.735 9.625 9.157 1.00 43.94 272 GLY A CA 1
ATOM 2090 C C . GLY A 1 272 ? -12.106 9.121 9.619 1.00 43.94 272 GLY A C 1
ATOM 2091 O O . GLY A 1 272 ? -12.289 8.656 10.740 1.00 43.94 272 GLY A O 1
ATOM 2092 N N . VAL A 1 273 ? -13.050 9.058 8.674 1.00 50.72 273 VAL A N 1
ATOM 2093 C CA . VAL A 1 273 ? -14.172 8.105 8.724 1.00 50.72 273 VAL A CA 1
ATOM 2094 C C . VAL A 1 273 ? -13.663 6.790 9.315 1.00 50.72 273 VAL A C 1
ATOM 2096 O O . VAL A 1 273 ? -12.691 6.229 8.811 1.00 50.72 273 VAL A O 1
ATOM 2099 N N . THR A 1 274 ? -14.259 6.325 10.413 1.00 58.91 274 THR A N 1
ATOM 2100 C CA . THR A 1 274 ? -13.855 5.069 11.042 1.00 58.91 274 THR A CA 1
ATOM 2101 C C . THR A 1 274 ? -14.126 3.965 10.022 1.00 58.91 274 THR A C 1
ATOM 2103 O O . THR A 1 274 ? -15.270 3.629 9.738 1.00 58.91 274 THR A O 1
ATOM 2106 N N . GLN A 1 275 ? -13.082 3.483 9.349 1.00 70.25 275 GLN A N 1
ATOM 2107 C CA . GLN A 1 275 ? -13.237 2.458 8.324 1.00 70.25 275 GLN A CA 1
ATOM 2108 C C . GLN A 1 275 ? -13.449 1.119 9.025 1.00 70.25 275 GLN A C 1
ATOM 2110 O O . GLN A 1 275 ? -12.636 0.695 9.850 1.00 70.25 275 GLN A O 1
ATOM 2115 N N . GLY A 1 276 ? -14.573 0.473 8.729 1.00 81.06 276 GLY A N 1
ATOM 2116 C CA . GLY A 1 276 ? -14.856 -0.875 9.190 1.00 81.06 276 GLY A CA 1
ATOM 2117 C C . GLY A 1 276 ? -14.076 -1.921 8.399 1.00 81.06 276 GLY A C 1
ATOM 2118 O O . GLY A 1 276 ? -13.454 -1.644 7.372 1.00 81.06 276 GLY A O 1
ATOM 2119 N N . VAL A 1 277 ? -14.154 -3.163 8.870 1.00 88.56 277 VAL A N 1
ATOM 2120 C CA . VAL A 1 277 ? -13.414 -4.316 8.333 1.00 88.56 277 VAL A CA 1
ATOM 2121 C C . VAL A 1 277 ? -13.639 -4.519 6.832 1.00 88.56 277 VAL A C 1
ATOM 2123 O O . VAL A 1 277 ? -12.718 -4.903 6.120 1.00 88.56 277 VAL A O 1
ATOM 2126 N N . VAL A 1 278 ? -14.850 -4.274 6.322 1.00 90.50 278 VAL A N 1
ATOM 2127 C CA . VAL A 1 278 ? -15.141 -4.458 4.889 1.00 90.50 278 VAL A CA 1
ATOM 2128 C C . VAL A 1 278 ? -14.450 -3.394 4.043 1.00 90.50 278 VAL A C 1
ATOM 2130 O O . VAL A 1 278 ? -13.898 -3.736 3.004 1.00 90.50 278 VAL A O 1
ATOM 2133 N N . ILE A 1 279 ? -14.429 -2.135 4.489 1.00 89.06 279 ILE A N 1
ATOM 2134 C CA . ILE A 1 279 ? -13.711 -1.070 3.776 1.00 89.06 279 ILE A CA 1
ATOM 2135 C C . ILE A 1 279 ? -12.206 -1.345 3.810 1.00 89.06 279 ILE A C 1
ATOM 2137 O O . ILE A 1 279 ? -11.557 -1.261 2.773 1.00 89.06 279 ILE A O 1
ATOM 2141 N N . ALA A 1 280 ? -11.665 -1.754 4.962 1.00 88.50 280 ALA A N 1
ATOM 2142 C CA . ALA A 1 280 ? -10.255 -2.123 5.085 1.00 88.50 280 ALA A CA 1
ATOM 2143 C C . ALA A 1 280 ? -9.866 -3.264 4.124 1.00 88.50 280 ALA A C 1
ATOM 2145 O O . ALA A 1 280 ? -8.826 -3.197 3.474 1.00 88.50 280 ALA A O 1
ATOM 2146 N N . ARG A 1 281 ? -10.732 -4.275 3.961 1.00 90.62 281 ARG A N 1
ATOM 2147 C CA . ARG A 1 281 ? -10.532 -5.355 2.977 1.00 90.62 281 ARG A CA 1
ATOM 2148 C C . ARG A 1 281 ? -10.574 -4.855 1.538 1.00 90.62 281 ARG A C 1
ATOM 2150 O O . ARG A 1 281 ? -9.706 -5.224 0.764 1.00 90.62 281 ARG A O 1
ATOM 2157 N N . ILE A 1 282 ? -11.532 -3.991 1.195 1.00 92.62 282 ILE A N 1
ATOM 2158 C CA . ILE A 1 282 ? -11.602 -3.390 -0.146 1.00 92.62 282 ILE A CA 1
ATOM 2159 C C . ILE A 1 282 ? -10.335 -2.578 -0.438 1.00 92.62 282 ILE A C 1
ATOM 2161 O O . ILE A 1 282 ? -9.807 -2.654 -1.542 1.00 92.62 282 ILE A O 1
ATOM 2165 N N . ASN A 1 283 ? -9.821 -1.836 0.544 1.00 90.56 283 ASN A N 1
ATOM 2166 C CA . ASN A 1 283 ? -8.569 -1.098 0.392 1.00 90.56 283 ASN A CA 1
ATOM 2167 C C . ASN A 1 283 ? -7.377 -2.043 0.180 1.00 90.56 283 ASN A C 1
ATOM 2169 O O . ASN A 1 283 ? -6.544 -1.756 -0.669 1.00 90.56 283 ASN A O 1
ATOM 2173 N N . ASN A 1 284 ? -7.326 -3.187 0.874 1.00 91.19 284 ASN A N 1
ATOM 2174 C CA . ASN A 1 284 ? -6.320 -4.221 0.608 1.00 91.19 284 ASN A CA 1
ATOM 2175 C C . ASN A 1 284 ? -6.466 -4.833 -0.802 1.00 91.19 284 ASN A C 1
ATOM 2177 O O . ASN A 1 284 ? -5.490 -5.042 -1.511 1.00 91.19 284 ASN A O 1
ATOM 2181 N N . ASP A 1 285 ? -7.692 -5.071 -1.270 1.00 93.12 285 ASP A N 1
ATOM 2182 C CA . ASP A 1 285 ? -7.925 -5.559 -2.636 1.00 93.12 285 ASP A CA 1
ATOM 2183 C C . ASP A 1 285 ? -7.505 -4.525 -3.699 1.00 93.12 285 ASP A C 1
ATOM 2185 O O . ASP A 1 285 ? -7.048 -4.889 -4.789 1.00 93.12 285 ASP A O 1
ATOM 2189 N N . ILE A 1 286 ? -7.649 -3.230 -3.394 1.00 92.56 286 ILE A N 1
ATOM 2190 C CA . ILE A 1 286 ? -7.154 -2.133 -4.231 1.00 92.56 286 ILE A CA 1
ATOM 2191 C C . ILE A 1 286 ? -5.625 -2.152 -4.279 1.00 92.56 286 ILE A C 1
ATOM 2193 O O . ILE A 1 286 ? -5.089 -2.130 -5.387 1.00 92.56 286 ILE A O 1
ATOM 2197 N N . THR A 1 287 ? -4.932 -2.259 -3.141 1.00 91.38 287 THR A N 1
ATOM 2198 C CA . THR A 1 287 ? -3.458 -2.298 -3.118 1.00 91.38 287 THR A CA 1
ATOM 2199 C C . THR A 1 287 ? -2.909 -3.546 -3.807 1.00 91.38 287 THR A C 1
ATOM 2201 O O . THR A 1 287 ? -1.948 -3.455 -4.565 1.00 91.38 287 THR A O 1
ATOM 2204 N N . ILE A 1 288 ? -3.567 -4.703 -3.674 1.00 93.12 288 ILE A N 1
ATOM 2205 C CA . ILE A 1 288 ? -3.229 -5.910 -4.449 1.00 93.12 288 ILE A CA 1
ATOM 2206 C C . ILE A 1 288 ? -3.403 -5.664 -5.958 1.00 93.12 288 ILE A C 1
ATOM 2208 O O . ILE A 1 288 ? -2.583 -6.106 -6.767 1.00 93.12 288 ILE A O 1
ATOM 2212 N N . ALA A 1 289 ? -4.465 -4.967 -6.373 1.00 93.62 289 ALA A N 1
ATOM 2213 C CA . ALA A 1 289 ? -4.677 -4.635 -7.781 1.00 93.62 289 ALA A CA 1
ATOM 2214 C C . ALA A 1 289 ? -3.650 -3.623 -8.319 1.00 93.62 289 ALA A C 1
ATOM 2216 O O . ALA A 1 289 ? -3.249 -3.743 -9.477 1.00 93.62 289 ALA A O 1
ATOM 2217 N N . GLU A 1 290 ? -3.224 -2.659 -7.502 1.00 92.38 290 GLU A N 1
ATOM 2218 C CA . GLU A 1 290 ? -2.145 -1.715 -7.821 1.00 92.38 290 GLU A CA 1
ATOM 2219 C C . GLU A 1 290 ? -0.808 -2.437 -7.968 1.00 92.38 290 GLU A C 1
ATOM 2221 O O . GLU A 1 290 ? -0.164 -2.297 -9.005 1.00 92.38 290 GLU A O 1
ATOM 2226 N N . PHE A 1 291 ? -0.465 -3.314 -7.022 1.00 92.62 291 PHE A N 1
ATOM 2227 C CA . PHE A 1 291 ? 0.721 -4.163 -7.107 1.00 92.62 291 PHE A CA 1
ATOM 2228 C C . PHE A 1 291 ? 0.719 -5.017 -8.384 1.00 92.62 291 PHE A C 1
ATOM 2230 O O . PHE A 1 291 ? 1.703 -5.052 -9.120 1.00 92.62 291 PHE A O 1
ATOM 2237 N N . GLN A 1 292 ? -0.413 -5.647 -8.722 1.00 93.38 292 GLN A N 1
ATOM 2238 C CA . GLN A 1 292 ? -0.538 -6.406 -9.970 1.00 93.38 292 GLN A CA 1
ATOM 2239 C C . GLN A 1 292 ? -0.322 -5.519 -11.212 1.00 93.38 292 GLN A C 1
ATOM 2241 O O . GLN A 1 292 ? 0.303 -5.956 -12.180 1.00 93.38 292 GLN A O 1
ATOM 2246 N N . ALA A 1 293 ? -0.833 -4.283 -11.209 1.00 93.19 293 ALA A N 1
ATOM 2247 C CA . ALA A 1 293 ? -0.614 -3.333 -12.298 1.00 93.19 293 ALA A CA 1
ATOM 2248 C C . ALA A 1 293 ? 0.865 -2.932 -12.413 1.00 93.19 293 ALA A C 1
ATOM 2250 O O . ALA A 1 293 ? 1.393 -2.876 -13.524 1.00 93.19 293 ALA A O 1
ATOM 2251 N N . ALA A 1 294 ? 1.527 -2.703 -11.279 1.00 91.44 294 ALA A N 1
ATOM 2252 C CA . ALA A 1 294 ? 2.938 -2.355 -11.201 1.00 91.44 294 ALA A CA 1
ATOM 2253 C C . ALA A 1 294 ? 3.830 -3.493 -11.725 1.00 91.44 294 ALA A C 1
ATOM 2255 O O . ALA A 1 294 ? 4.678 -3.250 -12.580 1.00 91.44 294 ALA A O 1
ATOM 2256 N N . VAL A 1 295 ? 3.573 -4.746 -11.327 1.00 93.19 295 VAL A N 1
ATOM 2257 C CA . VAL A 1 295 ? 4.286 -5.932 -11.844 1.00 93.19 295 VAL A CA 1
ATOM 2258 C C . VAL A 1 295 ? 4.076 -6.099 -13.350 1.00 93.19 295 VAL A C 1
ATOM 2260 O O . VAL A 1 295 ? 5.036 -6.306 -14.087 1.00 93.19 295 VAL A O 1
ATOM 2263 N N . ARG A 1 296 ? 2.838 -5.961 -13.840 1.00 93.12 296 ARG A N 1
ATOM 2264 C CA . ARG A 1 296 ? 2.543 -6.024 -15.282 1.00 93.12 296 ARG A CA 1
ATOM 2265 C C . ARG A 1 296 ? 3.314 -4.953 -16.060 1.00 93.12 296 ARG A C 1
ATOM 2267 O O . ARG A 1 296 ? 3.854 -5.243 -17.123 1.00 93.12 296 ARG A O 1
ATOM 2274 N N . ASN A 1 297 ? 3.346 -3.723 -15.549 1.00 92.56 297 ASN A N 1
ATOM 2275 C CA . ASN A 1 297 ? 4.074 -2.628 -16.186 1.00 92.56 297 ASN A CA 1
ATOM 2276 C C . ASN A 1 297 ? 5.594 -2.851 -16.125 1.00 92.56 297 ASN A C 1
ATOM 2278 O O . ASN A 1 297 ? 6.261 -2.555 -17.105 1.00 92.56 297 ASN A O 1
ATOM 2282 N N . LEU A 1 298 ? 6.131 -3.421 -15.038 1.00 93.00 298 LEU A N 1
ATOM 2283 C CA . LEU A 1 298 ? 7.543 -3.811 -14.944 1.00 93.00 298 LEU A CA 1
ATOM 2284 C C . LEU A 1 298 ? 7.910 -4.840 -16.018 1.00 93.00 298 LEU A C 1
ATOM 2286 O O . LEU A 1 298 ? 8.904 -4.653 -16.708 1.00 93.00 298 LEU A O 1
ATOM 2290 N N . VAL A 1 299 ? 7.111 -5.902 -16.180 1.00 95.06 299 VAL A N 1
ATOM 2291 C CA . VAL A 1 299 ? 7.354 -6.923 -17.215 1.00 95.06 299 VAL A CA 1
ATOM 2292 C C . VAL A 1 299 ? 7.357 -6.285 -18.601 1.00 95.06 299 VAL A C 1
ATOM 2294 O O . VAL A 1 299 ? 8.291 -6.500 -19.365 1.00 95.06 299 VAL A O 1
ATOM 2297 N N . LYS A 1 300 ? 6.374 -5.424 -18.888 1.00 94.25 300 LYS A N 1
ATOM 2298 C CA . LYS A 1 300 ? 6.328 -4.674 -20.145 1.00 94.25 300 LYS A CA 1
ATOM 2299 C C . LYS A 1 300 ? 7.562 -3.782 -20.336 1.00 94.25 300 LYS A C 1
ATOM 2301 O O . LYS A 1 300 ? 8.159 -3.794 -21.403 1.00 94.25 300 LYS A O 1
ATOM 2306 N N . ASP A 1 301 ? 7.952 -3.020 -19.318 1.00 94.81 301 ASP A N 1
ATOM 2307 C CA . ASP A 1 301 ? 9.116 -2.131 -19.379 1.00 94.81 301 ASP A CA 1
ATOM 2308 C C . ASP A 1 301 ? 10.414 -2.935 -19.618 1.00 94.81 301 ASP A C 1
ATOM 2310 O O . ASP A 1 301 ? 11.302 -2.483 -20.344 1.00 94.81 301 ASP A O 1
ATOM 2314 N N . VAL A 1 302 ? 10.535 -4.138 -19.043 1.00 95.25 302 VAL A N 1
ATOM 2315 C CA . VAL A 1 302 ? 11.653 -5.064 -19.298 1.00 95.25 302 VAL A CA 1
ATOM 2316 C C . VAL A 1 302 ? 11.623 -5.580 -20.738 1.00 95.25 302 VAL A C 1
ATOM 2318 O O . VAL A 1 302 ? 12.658 -5.555 -21.397 1.00 95.25 302 VAL A O 1
ATOM 2321 N N . GLU A 1 303 ? 10.463 -5.996 -21.249 1.00 94.75 303 GLU A N 1
ATOM 2322 C CA . GLU A 1 303 ? 10.304 -6.437 -22.643 1.00 94.75 303 GLU A CA 1
ATOM 2323 C C . GLU A 1 303 ? 10.665 -5.324 -23.637 1.00 94.75 303 GLU A C 1
ATOM 2325 O O . GLU A 1 303 ? 11.498 -5.533 -24.520 1.00 94.75 303 GLU A O 1
ATOM 2330 N N . ASP A 1 304 ? 10.098 -4.128 -23.463 1.00 94.88 304 ASP A N 1
ATOM 2331 C CA . ASP A 1 304 ? 10.352 -2.973 -24.327 1.00 94.88 304 ASP A CA 1
ATOM 2332 C C . ASP A 1 304 ? 11.853 -2.619 -24.329 1.00 94.88 304 ASP A C 1
ATOM 2334 O O . ASP A 1 304 ? 12.462 -2.448 -25.386 1.00 94.88 304 ASP A O 1
ATOM 2338 N N . THR A 1 305 ? 12.493 -2.583 -23.154 1.00 94.00 305 THR A N 1
ATOM 2339 C CA . THR A 1 305 ? 13.928 -2.257 -23.051 1.00 94.00 305 THR A CA 1
ATOM 2340 C C . THR A 1 305 ? 14.856 -3.365 -23.544 1.00 94.00 305 THR A C 1
ATOM 2342 O O . THR A 1 305 ? 15.938 -3.065 -24.056 1.00 94.00 305 THR A O 1
ATOM 2345 N N . TYR A 1 306 ? 14.449 -4.632 -23.442 1.00 95.75 306 TYR A N 1
ATOM 2346 C CA . TYR A 1 306 ? 15.164 -5.761 -24.036 1.00 95.75 306 TYR A CA 1
ATOM 2347 C C . TYR A 1 306 ? 15.183 -5.652 -25.566 1.00 95.75 306 TYR A C 1
ATOM 2349 O O . TYR A 1 306 ? 16.241 -5.772 -26.191 1.00 95.75 306 TYR A O 1
ATOM 2357 N N . TRP A 1 307 ? 14.033 -5.353 -26.178 1.00 95.31 307 TRP A N 1
ATOM 2358 C CA . TRP A 1 307 ? 13.944 -5.162 -27.626 1.00 95.31 307 TRP A CA 1
ATOM 2359 C C . TRP A 1 307 ? 14.621 -3.871 -28.103 1.00 95.31 307 TRP A C 1
ATOM 2361 O O . TRP A 1 307 ? 15.250 -3.876 -29.164 1.00 95.31 307 TRP A O 1
ATOM 2371 N N . ASP A 1 308 ? 14.598 -2.797 -27.310 1.00 94.31 308 ASP A N 1
ATOM 2372 C CA . ASP A 1 308 ? 15.406 -1.601 -27.574 1.00 94.31 308 ASP A CA 1
ATOM 2373 C C . ASP A 1 308 ? 16.905 -1.939 -27.592 1.00 94.31 308 ASP A C 1
ATOM 2375 O O . ASP A 1 308 ? 17.631 -1.519 -28.499 1.00 94.31 308 ASP A O 1
ATOM 2379 N N . LEU A 1 309 ? 17.387 -2.743 -26.635 1.00 94.19 309 LEU A N 1
ATOM 2380 C CA . LEU A 1 309 ? 18.779 -3.195 -26.615 1.00 94.19 309 LEU A CA 1
ATOM 2381 C C . LEU A 1 309 ? 19.106 -3.996 -27.884 1.00 94.19 309 LEU A C 1
ATOM 2383 O O . LEU A 1 309 ? 20.115 -3.718 -28.538 1.00 94.19 309 LEU A O 1
ATOM 2387 N N . TYR A 1 310 ? 18.229 -4.913 -28.298 1.00 95.44 310 TYR A N 1
ATOM 2388 C CA . TYR A 1 310 ? 18.383 -5.655 -29.553 1.00 95.44 310 TYR A CA 1
ATOM 2389 C C . TYR A 1 310 ? 18.497 -4.716 -30.765 1.00 95.44 310 TYR A C 1
ATOM 2391 O O . TYR A 1 310 ? 19.402 -4.859 -31.596 1.00 95.44 310 TYR A O 1
ATOM 2399 N N . LEU A 1 311 ? 17.626 -3.705 -30.848 1.00 94.75 311 LEU A N 1
ATOM 2400 C CA . LEU A 1 311 ? 17.653 -2.706 -31.914 1.00 94.75 311 LEU A CA 1
ATOM 2401 C C . LEU A 1 311 ? 18.978 -1.929 -31.929 1.00 94.75 311 LEU A C 1
ATOM 2403 O O . LEU A 1 311 ? 19.562 -1.743 -32.999 1.00 94.75 311 LEU A O 1
ATOM 2407 N N . THR A 1 312 ? 19.497 -1.515 -30.768 1.00 95.44 312 THR A N 1
ATOM 2408 C CA . THR A 1 312 ? 20.783 -0.793 -30.700 1.00 95.44 312 THR A CA 1
ATOM 2409 C C . THR A 1 312 ? 21.963 -1.632 -31.193 1.00 95.44 312 THR A C 1
ATOM 2411 O O . THR A 1 312 ? 22.842 -1.099 -31.875 1.00 95.44 312 THR A O 1
ATOM 2414 N N . TYR A 1 313 ? 21.958 -2.946 -30.949 1.00 94.81 313 TYR A N 1
ATOM 2415 C CA . TYR A 1 313 ? 22.953 -3.858 -31.516 1.00 94.81 313 TYR A CA 1
ATOM 2416 C C . TYR A 1 313 ? 22.875 -3.929 -33.042 1.00 94.81 313 TYR A C 1
ATOM 2418 O O . TYR A 1 313 ? 23.909 -3.870 -33.711 1.00 94.81 313 TYR A O 1
ATOM 2426 N N . ARG A 1 314 ? 21.664 -4.000 -33.610 1.00 94.62 314 ARG A N 1
ATOM 2427 C CA . ARG A 1 314 ? 21.476 -3.972 -35.069 1.00 94.62 314 ARG A CA 1
ATOM 2428 C C . ARG A 1 314 ? 21.947 -2.648 -35.671 1.00 94.62 314 ARG A C 1
ATOM 2430 O O . ARG A 1 314 ? 22.659 -2.658 -36.672 1.00 94.62 314 ARG A O 1
ATOM 2437 N N . LEU A 1 315 ? 21.637 -1.516 -35.037 1.00 95.25 315 LEU A N 1
ATOM 2438 C CA . LEU A 1 315 ? 22.130 -0.204 -35.469 1.00 95.25 315 LEU A CA 1
ATOM 2439 C C . LEU A 1 315 ? 23.662 -0.131 -35.431 1.00 95.25 315 LEU A C 1
ATOM 2441 O O . LEU A 1 315 ? 24.282 0.351 -36.378 1.00 95.25 315 LEU A O 1
ATOM 2445 N N . PHE A 1 316 ? 24.291 -0.670 -34.388 1.00 94.88 316 PHE A N 1
ATOM 2446 C CA . PHE A 1 316 ? 25.746 -0.729 -34.294 1.00 94.88 316 PHE A CA 1
ATOM 2447 C C . PHE A 1 316 ? 26.385 -1.565 -35.413 1.00 94.88 316 PHE A C 1
ATOM 2449 O O . PHE A 1 316 ? 27.372 -1.125 -36.006 1.00 94.88 316 PHE A O 1
ATOM 2456 N N . ASP A 1 317 ? 25.803 -2.714 -35.762 1.00 95.06 317 ASP A N 1
ATOM 2457 C CA . ASP A 1 317 ? 26.269 -3.542 -36.882 1.00 95.06 317 ASP A CA 1
ATOM 2458 C C . ASP A 1 317 ? 26.148 -2.802 -38.232 1.00 95.06 317 ASP A C 1
ATOM 2460 O O . ASP A 1 317 ? 27.100 -2.726 -39.018 1.00 95.06 317 ASP A O 1
ATOM 2464 N N . THR A 1 318 ? 25.024 -2.114 -38.467 1.00 96.75 318 THR A N 1
ATOM 2465 C CA . THR A 1 318 ? 24.864 -1.261 -39.662 1.00 96.75 318 THR A CA 1
ATOM 2466 C C . THR A 1 318 ? 25.866 -0.100 -39.701 1.00 96.75 318 THR A C 1
ATOM 2468 O O . THR A 1 318 ? 26.404 0.231 -40.757 1.00 96.75 318 THR A O 1
ATOM 2471 N N . ALA A 1 319 ? 26.202 0.493 -38.552 1.00 95.75 319 ALA A N 1
ATOM 2472 C CA . ALA A 1 319 ? 27.203 1.550 -38.479 1.00 95.75 319 ALA A CA 1
ATOM 2473 C C . ALA A 1 319 ? 28.617 1.017 -38.773 1.00 95.75 319 ALA A C 1
ATOM 2475 O O . ALA A 1 319 ? 29.401 1.685 -39.453 1.00 95.75 319 ALA A O 1
ATOM 2476 N N . ILE A 1 320 ? 28.955 -0.192 -38.305 1.00 96.19 320 ILE A N 1
ATOM 2477 C CA . ILE A 1 320 ? 30.239 -0.841 -38.607 1.00 96.19 320 ILE A CA 1
ATOM 2478 C C . ILE A 1 320 ? 30.365 -1.123 -40.103 1.00 96.19 320 ILE A C 1
ATOM 2480 O O . ILE A 1 320 ? 31.410 -0.824 -40.686 1.00 96.19 320 ILE A O 1
ATOM 2484 N N . THR A 1 321 ? 29.324 -1.679 -40.723 1.00 97.12 321 THR A N 1
ATOM 2485 C CA . THR A 1 321 ? 29.321 -1.971 -42.165 1.00 97.12 321 THR A CA 1
ATOM 2486 C C . THR A 1 321 ? 29.401 -0.690 -43.002 1.00 97.12 321 THR A C 1
ATOM 2488 O O . THR A 1 321 ? 30.179 -0.624 -43.953 1.00 97.12 321 THR A O 1
ATOM 2491 N N . ALA A 1 322 ? 28.709 0.380 -42.601 1.00 95.50 322 ALA A N 1
ATOM 2492 C CA . ALA A 1 322 ? 28.839 1.693 -43.234 1.00 95.50 322 ALA A CA 1
ATOM 2493 C C . ALA A 1 322 ? 30.263 2.270 -43.100 1.00 95.50 322 ALA A C 1
ATOM 2495 O O . ALA A 1 322 ? 30.839 2.764 -44.072 1.00 95.50 322 ALA A O 1
ATOM 2496 N N . ARG A 1 323 ? 30.875 2.165 -41.913 1.00 96.69 323 ARG A N 1
ATOM 2497 C CA . ARG A 1 323 ? 32.260 2.598 -41.672 1.00 96.69 323 ARG A CA 1
ATOM 2498 C C . ARG A 1 323 ? 33.265 1.792 -42.492 1.00 96.69 323 ARG A C 1
ATOM 2500 O O . ARG A 1 323 ? 34.211 2.376 -43.019 1.00 96.69 323 ARG A O 1
ATOM 2507 N N . SER A 1 324 ? 33.110 0.471 -42.581 1.00 96.69 324 SER A N 1
ATOM 2508 C CA . SER A 1 324 ? 34.030 -0.382 -43.340 1.00 96.69 324 SER A CA 1
ATOM 2509 C C . SER A 1 324 ? 33.947 -0.096 -44.842 1.00 96.69 324 SER A C 1
ATOM 2511 O O . SER A 1 324 ? 34.989 -0.011 -45.496 1.00 96.69 324 SER A O 1
ATOM 2513 N N . ALA A 1 325 ? 32.745 0.171 -45.362 1.00 96.12 325 ALA A N 1
ATOM 2514 C CA . ALA A 1 325 ? 32.546 0.649 -46.726 1.00 96.12 325 ALA A CA 1
ATOM 2515 C C . ALA A 1 325 ? 33.211 2.020 -46.957 1.00 96.12 325 ALA A C 1
ATOM 2517 O O . ALA A 1 325 ? 33.986 2.173 -47.901 1.00 96.12 325 ALA A O 1
ATOM 2518 N N . ALA A 1 326 ? 33.002 2.994 -46.062 1.00 95.44 326 ALA A N 1
ATOM 2519 C CA . ALA A 1 326 ? 33.637 4.314 -46.154 1.00 95.44 326 ALA A CA 1
ATOM 2520 C C . ALA A 1 326 ? 35.177 4.236 -46.093 1.00 95.44 326 ALA A C 1
ATOM 2522 O O . ALA A 1 326 ? 35.872 4.921 -46.843 1.00 95.44 326 ALA A O 1
ATOM 2523 N N . LEU A 1 327 ? 35.723 3.353 -45.247 1.00 96.44 327 LEU A N 1
ATOM 2524 C CA . LEU A 1 327 ? 37.161 3.086 -45.160 1.00 96.44 327 LEU A CA 1
ATOM 2525 C C . LEU A 1 327 ? 37.711 2.531 -46.481 1.00 96.44 327 LEU A C 1
ATOM 2527 O O . LEU A 1 327 ? 38.790 2.940 -46.912 1.00 96.44 327 LEU A O 1
ATOM 2531 N N . ALA A 1 328 ? 36.998 1.596 -47.115 1.00 95.19 328 ALA A N 1
ATOM 2532 C CA . ALA A 1 328 ? 37.400 1.032 -48.400 1.00 95.19 328 ALA A CA 1
ATOM 2533 C C . ALA A 1 328 ? 37.433 2.109 -49.497 1.00 95.19 328 ALA A C 1
ATOM 2535 O O . ALA A 1 328 ? 38.424 2.206 -50.222 1.00 95.19 328 ALA A O 1
ATOM 2536 N N . THR A 1 329 ? 36.411 2.969 -49.556 1.00 93.12 329 THR A N 1
ATOM 2537 C CA . THR A 1 329 ? 36.345 4.105 -50.489 1.00 93.12 329 THR A CA 1
ATOM 2538 C C . THR A 1 329 ? 37.498 5.084 -50.279 1.00 93.12 329 THR A C 1
ATOM 2540 O O . THR A 1 329 ? 38.176 5.442 -51.242 1.00 93.12 329 THR A O 1
ATOM 2543 N N . TRP A 1 330 ? 37.782 5.473 -49.031 1.00 94.06 330 TRP A N 1
ATOM 2544 C CA . TRP A 1 330 ? 38.905 6.364 -48.725 1.00 94.06 330 TRP A CA 1
ATOM 2545 C C . TRP A 1 330 ? 40.253 5.746 -49.111 1.00 94.06 330 TRP A C 1
ATOM 2547 O O . TRP A 1 330 ? 41.067 6.405 -49.755 1.00 94.06 330 TRP A O 1
ATOM 2557 N N . ARG A 1 331 ? 40.483 4.463 -48.793 1.00 93.44 331 ARG A N 1
ATOM 2558 C CA . ARG A 1 331 ? 41.711 3.751 -49.191 1.00 93.44 331 ARG A CA 1
ATOM 2559 C C . ARG A 1 331 ? 41.887 3.723 -50.705 1.00 93.44 331 ARG A C 1
ATOM 2561 O O . ARG A 1 331 ? 42.992 3.939 -51.190 1.00 93.44 331 ARG A O 1
ATOM 2568 N N . PHE A 1 332 ? 40.811 3.476 -51.444 1.00 91.06 332 PHE A N 1
ATOM 2569 C CA . PHE A 1 332 ? 40.845 3.446 -52.901 1.00 91.06 332 PHE A CA 1
ATOM 2570 C C . PHE A 1 332 ? 41.132 4.822 -53.513 1.00 91.06 332 PHE A C 1
ATOM 2572 O O . PHE A 1 332 ? 41.966 4.927 -54.412 1.00 91.06 332 PHE A O 1
ATOM 2579 N N . ALA A 1 333 ? 40.484 5.876 -53.004 1.00 88.88 333 ALA A N 1
ATOM 2580 C CA . ALA A 1 333 ? 40.744 7.252 -53.421 1.00 88.88 333 ALA A CA 1
ATOM 2581 C C . ALA A 1 333 ? 42.203 7.646 -53.149 1.00 88.88 333 ALA A C 1
ATOM 2583 O O . ALA A 1 333 ? 42.882 8.128 -54.052 1.00 88.88 333 ALA A O 1
ATOM 2584 N N . LYS A 1 334 ? 42.710 7.338 -51.950 1.00 90.31 334 LYS A N 1
ATOM 2585 C CA . LYS A 1 334 ? 44.092 7.620 -51.556 1.00 90.31 334 LYS A CA 1
ATOM 2586 C C . LYS A 1 334 ? 45.114 6.931 -52.462 1.00 90.31 334 LYS A C 1
ATOM 2588 O O . LYS A 1 334 ? 46.016 7.586 -52.965 1.00 90.31 334 LYS A O 1
ATOM 2593 N N . ILE A 1 335 ? 44.937 5.635 -52.740 1.00 89.50 335 ILE A N 1
ATOM 2594 C CA . ILE A 1 335 ? 45.838 4.888 -53.635 1.00 89.50 335 ILE A CA 1
ATOM 2595 C C . ILE A 1 335 ? 45.874 5.514 -55.037 1.00 89.50 335 ILE A C 1
ATOM 2597 O O . ILE A 1 335 ? 46.937 5.595 -55.646 1.00 89.50 335 ILE A O 1
ATOM 2601 N N . ARG A 1 336 ? 44.730 5.965 -55.566 1.00 86.31 336 ARG A N 1
ATOM 2602 C CA . ARG A 1 336 ? 44.677 6.607 -56.887 1.00 86.31 336 ARG A CA 1
ATOM 2603 C C . ARG A 1 336 ? 45.377 7.966 -56.917 1.00 86.31 336 ARG A C 1
ATOM 2605 O O . ARG A 1 336 ? 46.038 8.248 -57.912 1.00 86.31 336 ARG A O 1
ATOM 2612 N N . VAL A 1 337 ? 45.258 8.766 -55.856 1.00 88.06 337 VAL A N 1
ATOM 2613 C CA . VAL A 1 337 ? 45.989 10.038 -55.718 1.00 88.06 337 VAL A CA 1
ATOM 2614 C C . VAL A 1 337 ? 47.495 9.786 -55.593 1.00 88.06 337 VAL A C 1
ATOM 2616 O O . VAL A 1 337 ? 48.271 10.393 -56.325 1.00 88.06 337 VAL A O 1
ATOM 2619 N N . ASP A 1 338 ? 47.910 8.831 -54.752 1.00 86.88 338 ASP A N 1
ATOM 2620 C CA . ASP A 1 338 ? 49.324 8.474 -54.544 1.00 86.88 338 ASP A CA 1
ATOM 2621 C C . ASP A 1 338 ? 50.002 7.969 -55.838 1.00 86.88 338 ASP A C 1
ATOM 2623 O O . ASP A 1 338 ? 51.191 8.196 -56.058 1.00 86.88 338 ASP A O 1
ATOM 2627 N N . LEU A 1 339 ? 49.245 7.304 -56.720 1.00 88.56 339 LEU A N 1
ATOM 2628 C CA . LEU A 1 339 ? 49.703 6.835 -58.036 1.00 88.56 339 LEU A CA 1
ATOM 2629 C C . LEU A 1 339 ? 49.664 7.921 -59.132 1.00 88.56 339 LEU A C 1
ATOM 2631 O O . LEU A 1 339 ? 49.973 7.619 -60.285 1.00 88.56 339 LEU A O 1
ATOM 2635 N N . GLY A 1 340 ? 49.283 9.161 -58.805 1.00 78.69 340 GLY A N 1
ATOM 2636 C CA . GLY A 1 340 ? 49.181 10.269 -59.763 1.00 78.69 340 GLY A CA 1
ATOM 2637 C C . GLY A 1 340 ? 48.035 10.122 -60.772 1.00 78.69 340 GLY A C 1
ATOM 2638 O O . GLY A 1 340 ? 48.157 10.577 -61.907 1.00 78.69 340 GLY A O 1
ATOM 2639 N N . GLY A 1 341 ? 46.954 9.433 -60.395 1.00 77.19 341 GLY A N 1
ATOM 2640 C CA . GLY A 1 341 ? 45.770 9.240 -61.234 1.00 77.19 341 GLY A CA 1
ATOM 2641 C C . GLY A 1 341 ? 44.856 10.470 -61.328 1.00 77.19 341 GLY A C 1
ATOM 2642 O O . GLY A 1 341 ? 45.081 11.491 -60.694 1.00 77.19 341 GLY A O 1
ATOM 2643 N N . ASP A 1 342 ? 43.768 10.333 -62.091 1.00 71.56 342 ASP A N 1
ATOM 2644 C CA . ASP A 1 342 ? 42.805 11.398 -62.450 1.00 71.56 342 ASP A CA 1
ATOM 2645 C C . ASP A 1 342 ? 41.844 11.819 -61.308 1.00 71.56 342 ASP A C 1
ATOM 2647 O O . ASP A 1 342 ? 40.786 12.398 -61.540 1.00 71.56 342 ASP A O 1
ATOM 2651 N N . ILE A 1 343 ? 42.155 11.462 -60.056 1.00 74.94 343 ILE A N 1
ATOM 2652 C CA . ILE A 1 343 ? 41.362 11.854 -58.884 1.00 74.94 343 ILE A CA 1
ATOM 2653 C C . ILE A 1 343 ? 42.025 13.064 -58.232 1.00 74.94 343 ILE A C 1
ATOM 2655 O O . ILE A 1 343 ? 43.192 13.009 -57.859 1.00 74.94 343 ILE A O 1
ATOM 2659 N N . ASP A 1 344 ? 41.254 14.136 -58.058 1.00 78.94 344 ASP A N 1
ATOM 2660 C CA . ASP A 1 344 ? 41.699 15.350 -57.378 1.00 78.94 344 ASP A CA 1
ATOM 2661 C C . ASP A 1 344 ? 41.887 15.131 -55.861 1.00 78.94 344 ASP A C 1
ATOM 2663 O O . ASP A 1 344 ? 41.162 14.361 -55.222 1.00 78.94 344 ASP A O 1
ATOM 2667 N N . VAL A 1 345 ? 42.818 15.870 -55.254 1.00 81.12 345 VAL A N 1
ATOM 2668 C CA . VAL A 1 345 ? 43.101 15.864 -53.803 1.00 81.12 345 VAL A CA 1
ATOM 2669 C C . VAL A 1 345 ? 41.851 16.248 -52.991 1.00 81.12 345 VAL A C 1
ATOM 2671 O O . VAL A 1 345 ? 41.651 15.788 -51.860 1.00 81.12 345 VAL A O 1
ATOM 2674 N N . ALA A 1 346 ? 40.953 17.043 -53.580 1.00 84.62 346 ALA A N 1
ATOM 2675 C CA . ALA A 1 346 ? 39.657 17.370 -52.994 1.00 84.62 34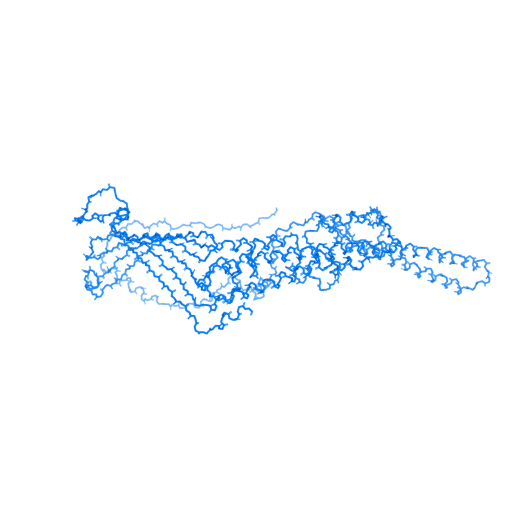6 ALA A CA 1
ATOM 2676 C C . ALA A 1 346 ? 38.757 16.133 -52.804 1.00 84.62 346 ALA A C 1
ATOM 2678 O O . ALA A 1 346 ? 38.092 16.005 -51.774 1.00 84.62 346 ALA A O 1
ATOM 2679 N N . ALA A 1 347 ? 38.767 15.190 -53.751 1.00 84.94 347 ALA A N 1
ATOM 2680 C CA . ALA A 1 347 ? 37.959 13.974 -53.670 1.00 84.94 347 ALA A CA 1
ATOM 2681 C C . ALA A 1 347 ? 38.488 12.994 -52.605 1.00 84.94 347 ALA A C 1
ATOM 2683 O O . ALA A 1 347 ? 37.696 12.336 -51.928 1.00 84.94 347 ALA A O 1
ATOM 2684 N N . GLU A 1 348 ? 39.810 12.930 -52.393 1.00 88.75 348 GLU A N 1
ATOM 2685 C CA . GLU A 1 348 ? 40.386 12.181 -51.264 1.00 88.75 348 GLU A CA 1
ATOM 2686 C C . GLU A 1 348 ? 39.963 12.792 -49.925 1.00 88.75 348 GLU A C 1
ATOM 2688 O O . GLU A 1 348 ? 39.536 12.071 -49.020 1.00 88.75 348 GLU A O 1
ATOM 2693 N N . SER A 1 349 ? 40.042 14.121 -49.814 1.00 88.81 349 SER A N 1
ATOM 2694 C CA . SER A 1 349 ? 39.661 14.849 -48.601 1.00 88.81 349 SER A CA 1
ATOM 2695 C C . SER A 1 349 ? 38.187 14.614 -48.257 1.00 88.81 349 SER A C 1
ATOM 2697 O O . SER A 1 349 ? 37.870 14.268 -47.121 1.00 88.81 349 SER A O 1
ATOM 2699 N N . GLN A 1 350 ? 37.296 14.661 -49.252 1.00 92.31 350 GLN A N 1
ATOM 2700 C CA . GLN A 1 350 ? 35.877 14.346 -49.071 1.00 92.31 350 GLN A CA 1
ATOM 2701 C C . GLN A 1 350 ? 35.652 12.899 -48.598 1.00 92.31 350 GLN A C 1
ATOM 2703 O O . GLN A 1 350 ? 34.851 12.660 -47.692 1.00 92.31 350 GLN A O 1
ATOM 2708 N N . ALA A 1 351 ? 36.363 11.922 -49.172 1.00 91.38 351 ALA A N 1
ATOM 2709 C CA . ALA A 1 351 ? 36.263 10.524 -48.746 1.00 91.38 351 ALA A CA 1
ATOM 2710 C C . ALA A 1 351 ? 36.793 10.315 -47.314 1.00 91.38 351 ALA A C 1
ATOM 2712 O O . ALA A 1 351 ? 36.239 9.523 -46.546 1.00 91.38 351 ALA A O 1
ATOM 2713 N N . ARG A 1 352 ? 37.841 11.051 -46.927 1.00 93.44 352 ARG A N 1
ATOM 2714 C CA . ARG A 1 352 ? 38.383 11.049 -45.564 1.00 93.44 352 ARG A CA 1
ATOM 2715 C C . ARG A 1 352 ? 37.381 11.617 -44.558 1.00 93.44 352 ARG A C 1
ATOM 2717 O O . ARG A 1 352 ? 37.195 11.019 -43.498 1.00 93.44 352 ARG A O 1
ATOM 2724 N N . ASP A 1 353 ? 36.718 12.719 -44.891 1.00 95.19 353 ASP A N 1
ATOM 2725 C CA . ASP A 1 353 ? 35.687 13.320 -44.039 1.00 95.19 353 ASP A CA 1
ATOM 2726 C C . ASP A 1 353 ? 34.498 12.369 -43.848 1.00 95.19 353 ASP A C 1
ATOM 2728 O O . ASP A 1 353 ? 34.029 12.174 -42.725 1.00 95.19 353 ASP A O 1
ATOM 2732 N N . GLN A 1 354 ? 34.072 11.682 -44.914 1.00 93.94 354 GLN A N 1
ATOM 2733 C CA . GLN A 1 354 ? 33.030 10.651 -44.840 1.00 93.94 354 GLN A CA 1
ATOM 2734 C C . GLN A 1 354 ? 33.419 9.483 -43.921 1.00 93.94 354 GLN A C 1
ATOM 2736 O O . GLN A 1 354 ? 32.585 9.006 -43.149 1.00 93.94 354 GLN A O 1
ATOM 2741 N N . TYR A 1 355 ? 34.681 9.037 -43.949 1.00 96.06 355 TYR A N 1
ATOM 2742 C CA . TYR A 1 355 ? 35.162 8.007 -43.025 1.00 96.06 355 TYR A CA 1
ATOM 2743 C C . TYR A 1 355 ? 35.080 8.464 -41.562 1.00 96.06 355 TYR A C 1
ATOM 2745 O O . TYR A 1 355 ? 34.607 7.707 -40.712 1.00 96.06 355 TYR A O 1
ATOM 2753 N N . TRP A 1 356 ? 35.503 9.693 -41.249 1.00 95.75 356 TRP A N 1
ATOM 2754 C CA . TRP A 1 356 ? 35.432 10.204 -39.876 1.00 95.75 356 TRP A CA 1
ATOM 2755 C C . TRP A 1 356 ? 33.999 10.436 -39.404 1.00 95.75 356 TRP A C 1
ATOM 2757 O O . TRP A 1 356 ? 33.693 10.145 -38.247 1.00 95.75 356 TRP A O 1
ATOM 2767 N N . ALA A 1 357 ? 33.101 10.857 -40.295 1.00 95.81 357 ALA A N 1
ATOM 2768 C CA . ALA A 1 357 ? 31.673 10.917 -40.004 1.00 95.81 357 ALA A CA 1
ATOM 2769 C C . ALA A 1 357 ? 31.104 9.521 -39.678 1.00 95.81 357 ALA A C 1
ATOM 2771 O O . ALA A 1 357 ? 30.414 9.352 -38.672 1.00 95.81 357 ALA A O 1
ATOM 2772 N N . ALA A 1 358 ? 31.460 8.495 -40.460 1.00 95.31 358 ALA A N 1
ATOM 2773 C CA . ALA A 1 358 ? 31.053 7.115 -40.190 1.00 95.31 358 ALA A CA 1
ATOM 2774 C C . ALA A 1 358 ? 31.669 6.564 -38.888 1.00 95.31 358 ALA A C 1
ATOM 2776 O O . ALA A 1 358 ? 31.006 5.858 -38.130 1.00 95.31 358 ALA A O 1
ATOM 2777 N N . GLN A 1 359 ? 32.919 6.920 -38.573 1.00 94.75 359 GLN A N 1
ATOM 2778 C CA . GLN A 1 359 ? 33.557 6.578 -37.298 1.00 94.75 359 GLN A CA 1
ATOM 2779 C C . GLN A 1 359 ? 32.830 7.214 -36.105 1.00 94.75 359 GLN A C 1
ATOM 2781 O O . GLN A 1 359 ? 32.627 6.547 -35.089 1.00 94.75 359 GLN A O 1
ATOM 2786 N N . ALA A 1 360 ? 32.429 8.483 -36.217 1.00 94.50 360 ALA A N 1
ATOM 2787 C CA . ALA A 1 360 ? 31.639 9.153 -35.191 1.00 94.50 360 ALA A CA 1
ATOM 2788 C C . ALA A 1 360 ? 30.275 8.466 -35.003 1.00 94.50 360 ALA A C 1
ATOM 2790 O O . ALA A 1 360 ? 29.863 8.231 -33.869 1.00 94.50 360 ALA A O 1
ATOM 2791 N N . ALA A 1 361 ? 29.621 8.048 -36.093 1.00 94.19 361 ALA A N 1
ATOM 2792 C CA . ALA A 1 361 ? 28.371 7.290 -36.037 1.00 94.19 361 ALA A CA 1
ATOM 2793 C C . ALA A 1 361 ? 28.524 5.929 -35.327 1.00 94.19 361 ALA A C 1
ATOM 2795 O O . ALA A 1 361 ? 27.668 5.561 -34.520 1.00 94.19 361 ALA A O 1
ATOM 2796 N N . VAL A 1 362 ? 29.632 5.208 -35.551 1.00 94.56 362 VAL A N 1
ATOM 2797 C CA . VAL A 1 362 ? 29.953 3.966 -34.816 1.00 94.56 362 VAL A CA 1
ATOM 2798 C C . VAL A 1 362 ? 30.126 4.237 -33.323 1.00 94.56 362 VAL A C 1
ATOM 2800 O O . VAL A 1 362 ? 29.568 3.511 -32.502 1.00 94.56 362 VAL A O 1
ATOM 2803 N N . ASN A 1 363 ? 30.861 5.289 -32.959 1.00 92.50 363 ASN A N 1
ATOM 2804 C CA . ASN A 1 363 ? 31.067 5.660 -31.558 1.00 92.50 363 ASN A CA 1
ATOM 2805 C C . ASN A 1 363 ? 29.742 6.034 -30.870 1.00 92.50 363 ASN A C 1
ATOM 2807 O O . ASN A 1 363 ? 29.490 5.588 -29.753 1.00 92.50 363 ASN A O 1
ATOM 2811 N N . ASN A 1 364 ? 28.874 6.784 -31.555 1.00 92.81 364 ASN A N 1
ATOM 2812 C CA . ASN A 1 364 ? 27.542 7.136 -31.060 1.00 92.81 364 ASN A CA 1
ATOM 2813 C C . ASN A 1 364 ? 26.651 5.898 -30.888 1.00 92.81 364 ASN A C 1
ATOM 2815 O O . ASN A 1 364 ? 25.992 5.756 -29.863 1.00 92.81 364 ASN A O 1
ATOM 2819 N N . SER A 1 365 ? 26.676 4.972 -31.850 1.00 93.06 365 SER A N 1
ATOM 2820 C CA . SER A 1 365 ? 25.908 3.721 -31.775 1.00 93.06 365 SER A CA 1
ATOM 2821 C C . SER A 1 365 ? 26.401 2.824 -30.635 1.00 93.06 365 SER A C 1
ATOM 2823 O O . SER A 1 365 ? 25.597 2.247 -29.910 1.00 93.06 365 SER A O 1
ATOM 2825 N N . ARG A 1 366 ? 27.722 2.773 -30.405 1.00 91.19 366 ARG A N 1
ATOM 2826 C CA . ARG A 1 366 ? 28.323 2.067 -29.263 1.00 91.19 366 ARG A CA 1
ATOM 2827 C C . ARG A 1 366 ? 27.899 2.676 -27.925 1.00 91.19 366 ARG A C 1
ATOM 2829 O O . ARG A 1 366 ? 27.594 1.937 -26.998 1.00 91.19 366 ARG A O 1
ATOM 2836 N N . ASN A 1 367 ? 27.849 4.005 -27.829 1.00 91.25 367 ASN A N 1
ATOM 2837 C CA . ASN A 1 367 ? 27.313 4.684 -26.649 1.00 91.25 367 ASN A CA 1
ATOM 2838 C C . ASN A 1 367 ? 25.827 4.349 -26.423 1.00 91.25 367 ASN A C 1
ATOM 2840 O O . ASN A 1 367 ? 25.397 4.179 -25.286 1.00 91.25 367 ASN A O 1
AT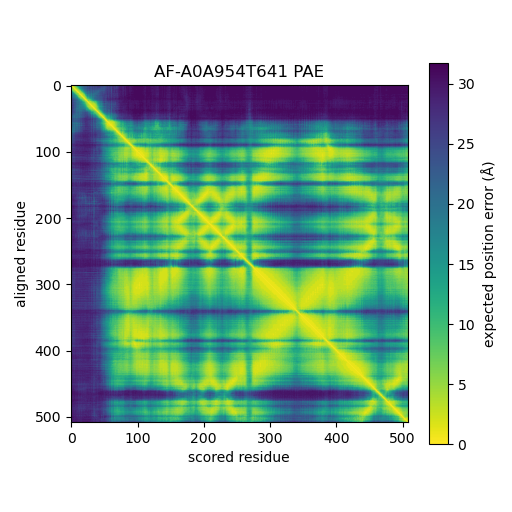OM 2844 N N . GLY A 1 368 ? 25.058 4.208 -27.509 1.00 91.19 368 GLY A N 1
ATOM 2845 C CA . GLY A 1 368 ? 23.664 3.767 -27.469 1.00 91.19 368 GLY A CA 1
ATOM 2846 C C . GLY A 1 368 ? 23.484 2.395 -26.815 1.00 91.19 368 GLY A C 1
ATOM 2847 O O . GLY A 1 368 ? 22.584 2.250 -25.992 1.00 91.19 368 GLY A O 1
ATOM 2848 N N . ILE A 1 369 ? 24.373 1.433 -27.102 1.00 91.62 369 ILE A N 1
ATOM 2849 C CA . ILE A 1 369 ? 24.359 0.106 -26.460 1.00 91.62 369 ILE A CA 1
ATOM 2850 C C . ILE A 1 369 ? 24.523 0.244 -24.944 1.00 91.62 369 ILE A C 1
ATOM 2852 O O . ILE A 1 369 ? 23.681 -0.244 -24.199 1.00 91.62 369 ILE A O 1
ATOM 2856 N N . PHE A 1 370 ? 25.553 0.956 -24.475 1.00 90.00 370 PHE A N 1
ATOM 2857 C CA . PHE A 1 370 ? 25.800 1.107 -23.034 1.00 90.00 370 PHE A CA 1
ATOM 2858 C C . PHE A 1 370 ? 24.662 1.844 -22.311 1.00 90.00 370 PHE A C 1
ATOM 2860 O O . PHE A 1 370 ? 24.311 1.505 -21.179 1.00 90.00 370 PHE A O 1
ATOM 2867 N N . ALA A 1 371 ? 24.044 2.830 -22.966 1.00 89.31 371 ALA A N 1
ATOM 2868 C CA . ALA A 1 371 ? 22.896 3.543 -22.413 1.00 89.31 371 ALA A CA 1
ATOM 2869 C C . ALA A 1 371 ? 21.647 2.648 -22.301 1.00 89.31 371 ALA A C 1
ATOM 2871 O O . ALA A 1 371 ? 20.971 2.669 -21.268 1.00 89.31 371 ALA A O 1
ATOM 2872 N N . ALA A 1 372 ? 21.351 1.855 -23.337 1.00 90.38 372 ALA A N 1
ATOM 2873 C CA . ALA A 1 372 ? 20.245 0.896 -23.335 1.00 90.38 372 ALA A CA 1
ATOM 2874 C C . ALA A 1 372 ? 20.473 -0.221 -22.306 1.00 90.38 372 ALA A C 1
ATOM 2876 O O . ALA A 1 372 ? 19.578 -0.552 -21.532 1.00 90.38 372 ALA A O 1
ATOM 2877 N N . GLU A 1 373 ? 21.699 -0.728 -22.222 1.00 90.62 373 GLU A N 1
ATOM 2878 C CA . GLU A 1 373 ? 22.112 -1.732 -21.247 1.00 90.62 373 GLU A CA 1
ATOM 2879 C C . GLU A 1 373 ? 21.975 -1.231 -19.805 1.00 90.62 373 GLU A C 1
ATOM 2881 O O . GLU A 1 373 ? 21.413 -1.927 -18.963 1.00 90.62 373 GLU A O 1
ATOM 2886 N N . THR A 1 374 ? 22.428 -0.010 -19.509 1.00 88.88 374 THR A N 1
ATOM 2887 C CA . THR A 1 374 ? 22.287 0.579 -18.165 1.00 88.88 374 THR A CA 1
ATOM 2888 C C . THR A 1 374 ? 20.814 0.700 -17.771 1.00 88.88 374 THR A C 1
ATOM 2890 O O . THR A 1 374 ? 20.446 0.453 -16.619 1.00 88.88 374 THR A O 1
ATOM 2893 N N . ARG A 1 375 ? 19.948 1.049 -18.732 1.00 89.38 375 ARG A N 1
ATOM 2894 C CA . ARG A 1 375 ? 18.499 1.095 -18.515 1.00 89.38 375 ARG A CA 1
ATOM 2895 C C . ARG A 1 375 ? 17.938 -0.298 -18.215 1.00 89.38 375 ARG A C 1
ATOM 2897 O O . ARG A 1 375 ? 17.179 -0.421 -17.255 1.00 89.38 375 ARG A O 1
ATOM 2904 N N . LEU A 1 376 ? 18.333 -1.319 -18.980 1.00 91.75 376 LEU A N 1
ATOM 2905 C CA . LEU A 1 376 ? 17.910 -2.703 -18.757 1.00 91.75 376 LEU A CA 1
ATOM 2906 C C . LEU A 1 376 ? 18.386 -3.211 -17.390 1.00 91.75 376 LEU A C 1
ATOM 2908 O O . LEU A 1 376 ? 17.566 -3.623 -16.580 1.00 91.75 376 LEU A O 1
ATOM 2912 N N . ARG A 1 377 ? 19.677 -3.083 -17.063 1.00 90.50 377 ARG A N 1
ATOM 2913 C CA . ARG A 1 377 ? 20.242 -3.481 -15.758 1.00 90.50 377 ARG A CA 1
ATOM 2914 C C . ARG A 1 377 ? 19.500 -2.881 -14.579 1.00 90.50 377 ARG A C 1
ATOM 2916 O O . ARG A 1 377 ? 19.189 -3.582 -13.619 1.00 90.50 377 ARG A O 1
ATOM 2923 N N . ARG A 1 378 ? 19.147 -1.596 -14.676 1.00 87.50 378 ARG A N 1
ATOM 2924 C CA . ARG A 1 378 ? 18.358 -0.926 -13.642 1.00 87.50 378 ARG A CA 1
ATOM 2925 C C . ARG A 1 378 ? 17.008 -1.606 -13.436 1.00 87.50 378 ARG A C 1
ATOM 2927 O O . ARG A 1 378 ? 16.596 -1.748 -12.288 1.00 87.50 378 ARG A O 1
ATOM 2934 N N . LEU A 1 379 ? 16.324 -1.989 -14.511 1.00 90.50 379 LEU A N 1
ATOM 2935 C CA . LEU A 1 379 ? 15.050 -2.707 -14.444 1.00 90.50 379 LEU A CA 1
ATOM 2936 C C . LEU A 1 379 ? 15.217 -4.153 -13.983 1.00 90.50 379 LEU A C 1
ATOM 2938 O O . LEU A 1 379 ? 14.316 -4.671 -13.346 1.00 90.50 379 LEU A O 1
ATOM 2942 N N . LEU A 1 380 ? 16.360 -4.786 -14.242 1.00 91.25 380 LEU A N 1
ATOM 2943 C CA . LEU A 1 380 ? 16.680 -6.125 -13.742 1.00 91.25 380 LEU A CA 1
ATOM 2944 C C . LEU A 1 380 ? 17.102 -6.137 -12.265 1.00 91.25 380 LEU A C 1
ATOM 2946 O O . LEU A 1 380 ? 17.254 -7.202 -11.678 1.00 91.25 380 LEU A O 1
ATOM 2950 N N . GLY A 1 381 ? 17.320 -4.967 -11.660 1.00 87.44 381 GLY A N 1
ATOM 2951 C CA . GLY A 1 381 ? 17.857 -4.881 -10.305 1.00 87.44 381 GLY A CA 1
ATOM 2952 C C . GLY A 1 381 ? 19.338 -5.256 -10.210 1.00 87.44 381 GLY A C 1
ATOM 2953 O O . GLY A 1 381 ? 19.811 -5.493 -9.110 1.00 87.44 381 GLY A O 1
ATOM 2954 N N . LEU A 1 382 ? 20.057 -5.297 -11.334 1.00 87.94 382 LEU A N 1
ATOM 2955 C CA . LEU A 1 382 ? 21.481 -5.626 -11.390 1.00 87.94 382 LEU A CA 1
ATOM 2956 C C . LEU A 1 382 ? 22.353 -4.387 -11.122 1.00 87.94 382 LEU A C 1
ATOM 2958 O O . LEU A 1 382 ? 21.908 -3.257 -11.380 1.00 87.94 382 LEU A O 1
ATOM 2962 N N . PRO A 1 383 ? 23.598 -4.568 -10.646 1.00 84.75 383 PRO A N 1
ATOM 2963 C CA . PRO A 1 383 ? 24.560 -3.476 -10.550 1.00 84.75 383 PRO A CA 1
ATOM 2964 C C . PRO A 1 383 ? 24.897 -2.905 -11.936 1.00 84.75 383 PRO A C 1
ATOM 2966 O O . PRO A 1 383 ? 24.649 -3.515 -12.977 1.00 84.75 383 PRO A O 1
ATOM 2969 N N . ILE A 1 384 ? 25.442 -1.684 -11.956 1.00 79.62 384 ILE A N 1
ATOM 2970 C CA . ILE A 1 384 ? 25.693 -0.922 -13.193 1.00 79.62 384 ILE A CA 1
ATOM 2971 C C . ILE A 1 384 ? 26.713 -1.628 -14.096 1.00 79.62 384 ILE A C 1
ATOM 2973 O O . ILE A 1 384 ? 26.566 -1.608 -15.324 1.00 79.62 384 ILE A O 1
ATOM 2977 N N . ASN A 1 385 ? 27.725 -2.255 -13.496 1.00 76.62 385 ASN A N 1
ATOM 2978 C CA . ASN A 1 385 ? 28.766 -2.974 -14.209 1.00 76.62 385 ASN A CA 1
ATOM 2979 C C . ASN A 1 385 ? 29.316 -4.147 -13.372 1.00 76.62 385 ASN A C 1
ATOM 2981 O O . ASN A 1 385 ? 29.557 -3.990 -12.178 1.00 76.62 385 ASN A O 1
ATOM 2985 N N . GLU A 1 386 ? 29.525 -5.288 -14.036 1.00 72.88 386 GLU A N 1
ATOM 2986 C CA . GLU A 1 386 ? 30.155 -6.519 -13.514 1.00 72.88 386 GLU A CA 1
ATOM 2987 C C . GLU A 1 386 ? 31.220 -7.067 -14.496 1.00 72.88 386 GLU A C 1
ATOM 2989 O O . GLU A 1 386 ? 31.447 -8.273 -14.600 1.00 72.88 386 GLU A O 1
ATOM 2994 N N . GLY A 1 387 ? 31.793 -6.208 -15.347 1.00 75.06 387 GLY A N 1
ATOM 2995 C CA . GLY A 1 387 ? 32.773 -6.585 -16.377 1.00 75.06 387 GLY A CA 1
ATOM 2996 C C . GLY A 1 387 ? 32.194 -7.318 -17.600 1.00 75.06 387 GLY A C 1
ATOM 2997 O O . GLY A 1 387 ? 32.912 -7.586 -18.569 1.00 75.06 387 GLY A O 1
ATOM 2998 N N . LYS A 1 388 ? 30.891 -7.611 -17.596 1.00 84.62 388 LYS A N 1
ATOM 2999 C CA . LYS A 1 388 ? 30.162 -8.252 -18.700 1.00 84.62 388 LYS A CA 1
ATOM 3000 C C . LYS A 1 388 ? 29.274 -7.248 -19.422 1.00 84.62 388 LYS A C 1
ATOM 3002 O O . LYS A 1 388 ? 28.839 -6.279 -18.815 1.00 84.62 388 LYS A O 1
ATOM 3007 N N . VAL A 1 389 ? 28.965 -7.482 -20.695 1.00 87.94 389 VAL A N 1
ATOM 3008 C CA . VAL A 1 389 ? 28.007 -6.678 -21.469 1.00 87.94 389 VAL A CA 1
ATOM 3009 C C . VAL A 1 389 ? 26.841 -7.541 -21.931 1.00 87.94 389 VAL A C 1
ATOM 3011 O O . VAL A 1 389 ? 27.064 -8.544 -22.604 1.00 87.94 389 VAL A O 1
ATOM 3014 N N . ILE A 1 390 ? 25.609 -7.159 -21.600 1.00 91.69 390 ILE A N 1
ATOM 3015 C CA . ILE A 1 390 ? 24.407 -7.934 -21.937 1.00 91.69 390 ILE A CA 1
ATOM 3016 C C . ILE A 1 390 ? 24.173 -7.905 -23.448 1.00 91.69 390 ILE A C 1
ATOM 3018 O O . ILE A 1 390 ? 24.030 -6.837 -24.043 1.00 91.69 390 ILE A O 1
ATOM 3022 N N . ARG A 1 391 ? 24.060 -9.084 -24.058 1.00 92.31 391 ARG A N 1
ATOM 3023 C CA . ARG A 1 391 ? 23.657 -9.268 -25.449 1.00 92.31 391 ARG A CA 1
ATOM 3024 C C . ARG A 1 391 ? 22.330 -10.039 -25.511 1.00 92.31 391 ARG A C 1
ATOM 3026 O O . ARG A 1 391 ? 22.266 -11.166 -25.028 1.00 92.31 391 ARG A O 1
ATOM 3033 N N . PRO A 1 392 ? 21.287 -9.483 -26.143 1.00 95.00 392 PRO A N 1
ATOM 3034 C CA . PRO A 1 392 ? 20.060 -10.220 -26.427 1.00 95.00 392 PRO A CA 1
ATOM 3035 C C . PRO A 1 392 ? 20.326 -11.436 -27.326 1.00 95.00 392 PRO A C 1
ATOM 3037 O O . PRO A 1 392 ? 20.927 -11.291 -28.393 1.00 95.00 392 PRO A O 1
ATOM 3040 N N . LEU A 1 393 ? 19.888 -12.617 -26.887 1.00 94.75 393 LEU A N 1
ATOM 3041 C CA . LEU A 1 393 ? 19.992 -13.869 -27.643 1.00 94.75 393 LEU A CA 1
ATOM 3042 C C . LEU A 1 393 ? 18.810 -14.082 -28.603 1.00 94.75 393 LEU A C 1
ATOM 3044 O O . LEU A 1 393 ? 18.985 -14.680 -29.664 1.00 94.75 393 LEU A O 1
ATOM 3048 N N . ASP A 1 394 ? 17.620 -13.604 -28.235 1.00 93.19 394 ASP A N 1
ATOM 3049 C CA . ASP A 1 394 ? 16.384 -13.891 -28.961 1.00 93.19 394 ASP A CA 1
ATOM 3050 C C . ASP A 1 394 ? 16.207 -12.992 -30.195 1.00 93.19 394 ASP A C 1
ATOM 3052 O O . ASP A 1 394 ? 16.643 -11.838 -30.232 1.00 93.19 394 ASP A O 1
ATOM 3056 N N . GLU A 1 395 ? 15.519 -13.511 -31.214 1.00 89.19 395 GLU A N 1
ATOM 3057 C CA . GLU A 1 395 ? 15.146 -12.752 -32.409 1.00 89.19 395 GLU A CA 1
ATOM 3058 C C . GLU A 1 395 ? 13.651 -12.396 -32.391 1.00 89.19 395 GLU A C 1
ATOM 3060 O O . GLU A 1 395 ? 12.824 -13.223 -31.994 1.00 89.19 395 GLU A O 1
ATOM 3065 N N . PRO A 1 396 ? 13.274 -11.177 -32.822 1.00 88.75 396 PRO A N 1
ATOM 3066 C CA . PRO A 1 396 ? 11.882 -10.758 -32.823 1.00 88.75 396 PRO A CA 1
ATOM 3067 C C . PRO A 1 396 ? 11.077 -11.557 -33.850 1.00 88.75 396 PRO A C 1
ATOM 3069 O O . PRO A 1 396 ? 11.536 -11.840 -34.960 1.00 88.75 396 PRO A O 1
ATOM 3072 N N . VAL A 1 397 ? 9.837 -11.883 -33.494 1.00 88.06 397 VAL A N 1
ATOM 3073 C CA . VAL A 1 397 ? 8.916 -12.584 -34.391 1.00 88.06 397 VAL A CA 1
ATOM 3074 C C . VAL A 1 397 ? 8.542 -11.665 -35.557 1.00 88.06 397 VAL A C 1
ATOM 3076 O O . VAL A 1 397 ? 8.076 -10.547 -35.357 1.00 88.06 397 VAL A O 1
ATOM 3079 N N . THR A 1 398 ? 8.733 -12.140 -36.788 1.00 89.56 398 THR A N 1
ATOM 3080 C CA . THR A 1 398 ? 8.429 -11.388 -38.022 1.00 89.56 398 THR A CA 1
ATOM 3081 C C . THR A 1 398 ? 6.999 -11.581 -38.522 1.00 89.56 398 THR A C 1
ATOM 3083 O O . THR A 1 398 ? 6.559 -10.877 -39.429 1.00 89.56 398 THR A O 1
ATOM 3086 N N . VAL A 1 399 ? 6.275 -12.549 -37.958 1.00 92.44 399 VAL A N 1
ATOM 3087 C CA . VAL A 1 399 ? 4.892 -12.863 -38.325 1.00 92.44 399 VAL A CA 1
ATOM 3088 C C . VAL A 1 399 ? 3.947 -11.813 -37.745 1.00 92.44 399 VAL A C 1
ATOM 3090 O O . VAL A 1 399 ? 4.063 -11.439 -36.579 1.00 92.44 399 VAL A O 1
ATOM 3093 N N . GLU A 1 400 ? 2.987 -11.362 -38.554 1.00 88.81 400 GLU A N 1
ATOM 3094 C CA . GLU A 1 400 ? 1.937 -10.449 -38.108 1.00 88.81 400 GLU A CA 1
ATOM 3095 C C . GLU A 1 400 ? 1.051 -11.122 -37.052 1.00 88.81 400 GLU A C 1
ATOM 3097 O O . GLU A 1 400 ? 0.458 -12.178 -37.286 1.00 88.81 400 GLU A O 1
ATOM 3102 N N . TYR A 1 401 ? 0.951 -10.493 -35.883 1.00 88.94 401 TYR A N 1
ATOM 3103 C CA . TYR A 1 401 ? 0.024 -10.908 -34.841 1.00 88.94 401 TYR A CA 1
ATOM 3104 C C . TYR A 1 401 ? -1.317 -10.191 -35.024 1.00 88.94 401 TYR A C 1
ATOM 3106 O O . TYR A 1 401 ? -1.405 -8.974 -34.865 1.00 88.94 401 TYR A O 1
ATOM 3114 N N . LEU A 1 402 ? -2.364 -10.956 -35.342 1.00 93.75 402 LEU A N 1
ATOM 3115 C CA . LEU A 1 402 ? -3.733 -10.464 -35.509 1.00 93.75 402 LEU A CA 1
ATOM 3116 C C . LEU A 1 402 ? -4.586 -10.864 -34.294 1.00 93.75 402 LEU A C 1
ATOM 3118 O O . LEU A 1 402 ? -5.114 -11.980 -34.268 1.00 93.75 402 LEU A O 1
ATOM 3122 N N . PRO A 1 403 ? -4.734 -9.997 -33.275 1.00 91.31 403 PRO A N 1
ATOM 3123 C CA . PRO A 1 403 ? -5.604 -10.290 -32.143 1.00 91.31 403 PRO A CA 1
ATOM 3124 C C . PRO A 1 403 ? -7.081 -10.264 -32.564 1.00 91.31 403 PRO A C 1
ATOM 3126 O O . PRO A 1 403 ? -7.520 -9.354 -33.272 1.00 91.31 403 PRO A O 1
ATOM 3129 N N . ASP A 1 404 ? -7.877 -11.226 -32.084 1.00 96.38 404 ASP A N 1
ATOM 3130 C CA . ASP A 1 404 ? -9.336 -11.154 -32.217 1.00 96.38 404 ASP A CA 1
ATOM 3131 C C . ASP A 1 404 ? -9.876 -10.046 -31.311 1.00 96.38 404 ASP A C 1
ATOM 3133 O O . ASP A 1 404 ? -9.897 -10.161 -30.082 1.00 96.38 404 ASP A O 1
ATOM 3137 N N . TRP A 1 405 ? -10.358 -8.979 -31.946 1.00 95.38 405 TRP A N 1
ATOM 3138 C CA . TRP A 1 405 ? -10.927 -7.817 -31.281 1.00 95.38 405 TRP A CA 1
ATOM 3139 C C . TRP A 1 405 ? -11.996 -8.167 -30.237 1.00 95.38 405 TRP A C 1
ATOM 3141 O O . TRP A 1 405 ? -11.995 -7.592 -29.149 1.00 95.38 405 TRP A O 1
ATOM 3151 N N . HIS A 1 406 ? -12.909 -9.094 -30.537 1.00 96.94 406 HIS A N 1
ATOM 3152 C CA . HIS A 1 406 ? -14.039 -9.376 -29.647 1.00 96.94 406 HIS A CA 1
ATOM 3153 C C . HIS A 1 406 ? -13.591 -10.150 -28.408 1.00 96.94 406 HIS A C 1
ATOM 3155 O O . HIS A 1 406 ? -14.022 -9.830 -27.295 1.00 96.94 406 HIS A O 1
ATOM 3161 N N . LEU A 1 407 ? -12.685 -11.118 -28.586 1.00 96.12 407 LEU A N 1
ATOM 3162 C CA . LEU A 1 407 ? -12.076 -11.842 -27.473 1.00 96.12 407 LEU A CA 1
ATOM 3163 C C . LEU A 1 407 ? -11.259 -10.888 -26.599 1.00 96.12 407 LEU A C 1
ATOM 3165 O O . LEU A 1 407 ? -11.535 -10.795 -25.402 1.00 96.12 407 LEU A O 1
ATOM 3169 N N . SER A 1 408 ? -10.368 -10.090 -27.197 1.00 94.75 408 SER A N 1
ATOM 3170 C CA . SER A 1 408 ? -9.555 -9.108 -26.469 1.00 94.75 408 SER A CA 1
ATOM 3171 C C . SER A 1 408 ? -10.400 -8.068 -25.730 1.00 94.75 408 SER A C 1
ATOM 3173 O O . SER A 1 408 ? -10.070 -7.700 -24.604 1.00 94.75 408 SER A O 1
ATOM 3175 N N . LEU A 1 409 ? -11.513 -7.608 -26.310 1.00 95.44 409 LEU A N 1
ATOM 3176 C CA . LEU A 1 409 ? -12.426 -6.679 -25.642 1.00 95.44 409 LEU A CA 1
ATOM 3177 C C . LEU A 1 409 ? -13.103 -7.327 -24.425 1.00 95.44 409 LEU A C 1
ATOM 3179 O O . LEU A 1 409 ? -13.175 -6.711 -23.360 1.00 95.44 409 LEU A O 1
ATOM 3183 N N . SER A 1 410 ? -13.592 -8.562 -24.568 1.00 95.81 410 SER A N 1
ATOM 3184 C CA . SER A 1 410 ? -14.250 -9.287 -23.473 1.00 95.81 410 SER A CA 1
ATOM 3185 C C . SER A 1 410 ? -13.289 -9.582 -22.315 1.00 95.81 410 SER A C 1
ATOM 3187 O O . SER A 1 410 ? -13.634 -9.388 -21.144 1.00 95.81 410 SER A O 1
ATOM 3189 N N . GLU A 1 411 ? -12.051 -9.956 -22.635 1.00 93.88 411 GLU A N 1
ATOM 3190 C CA . GLU A 1 411 ? -10.977 -10.181 -21.674 1.00 93.88 411 GLU A CA 1
ATOM 3191 C C . GLU A 1 411 ? -10.568 -8.871 -20.990 1.00 93.88 411 GLU A C 1
ATOM 3193 O O . GLU A 1 411 ? -10.520 -8.795 -19.761 1.00 93.88 411 GLU A O 1
ATOM 3198 N N . ALA A 1 412 ? -10.398 -7.788 -21.755 1.00 92.62 412 ALA A N 1
ATOM 3199 C CA . ALA A 1 412 ? -10.077 -6.476 -21.206 1.00 92.62 412 ALA A CA 1
ATOM 3200 C C . ALA A 1 412 ? -11.170 -5.949 -20.260 1.00 92.62 412 ALA A C 1
ATOM 3202 O O . ALA A 1 412 ? -10.856 -5.365 -19.229 1.00 92.62 412 ALA A O 1
ATOM 3203 N N . LEU A 1 413 ? -12.457 -6.154 -20.549 1.00 92.62 413 LEU A N 1
ATOM 3204 C CA . LEU A 1 413 ? -13.541 -5.681 -19.675 1.00 92.62 413 LEU A CA 1
ATOM 3205 C C . LEU A 1 413 ? -13.671 -6.478 -18.365 1.00 92.62 413 LEU A C 1
ATOM 3207 O O . LEU A 1 413 ? -14.203 -5.960 -17.373 1.00 92.62 413 LEU A O 1
ATOM 3211 N N . THR A 1 414 ? -13.204 -7.727 -18.352 1.00 91.50 414 THR A N 1
ATOM 3212 C CA . THR A 1 414 ? -13.349 -8.645 -17.213 1.00 91.50 414 THR A CA 1
ATOM 3213 C C . THR A 1 414 ? -12.095 -8.723 -16.345 1.00 91.50 414 THR A C 1
ATOM 3215 O O . THR A 1 414 ? -12.219 -8.696 -15.121 1.00 91.50 414 THR A O 1
ATOM 3218 N N . GLN A 1 415 ? -10.905 -8.762 -16.948 1.00 91.69 415 GLN A N 1
ATOM 3219 C CA . GLN A 1 415 ? -9.647 -9.042 -16.248 1.00 91.69 415 GLN A CA 1
ATOM 3220 C C . GLN A 1 415 ? -8.768 -7.809 -15.999 1.00 91.69 415 GLN A C 1
ATOM 3222 O O . GLN A 1 415 ? -7.845 -7.865 -15.186 1.00 91.69 415 GLN A O 1
ATOM 3227 N N . ARG A 1 416 ? -9.038 -6.677 -16.662 1.00 95.06 416 ARG A N 1
ATOM 3228 C CA . ARG A 1 416 ? -8.203 -5.475 -16.539 1.00 95.06 416 ARG A CA 1
ATOM 3229 C C . ARG A 1 416 ? -8.224 -4.917 -15.108 1.00 95.06 416 ARG A C 1
ATOM 3231 O O . ARG A 1 416 ? -9.272 -4.546 -14.572 1.00 95.06 416 ARG A O 1
ATOM 3238 N N . VAL A 1 417 ? -7.037 -4.826 -14.510 1.00 95.31 417 VAL A N 1
ATOM 3239 C CA . VAL A 1 417 ? -6.827 -4.421 -13.109 1.00 95.31 417 VAL A CA 1
ATOM 3240 C C . VAL A 1 417 ? -7.316 -3.005 -12.819 1.00 95.31 417 VAL A C 1
ATOM 3242 O O . VAL A 1 417 ? -7.889 -2.774 -11.757 1.00 95.31 417 VAL A O 1
ATOM 3245 N N . GLU A 1 418 ? -7.200 -2.081 -13.776 1.00 93.00 418 GLU A N 1
ATOM 3246 C CA . GLU A 1 418 ? -7.677 -0.702 -13.634 1.00 93.00 418 GLU A CA 1
ATOM 3247 C C . GLU A 1 418 ? -9.202 -0.652 -13.462 1.00 93.00 418 GLU A C 1
ATOM 3249 O O . GLU A 1 418 ? -9.719 0.068 -12.606 1.00 93.00 418 GLU A O 1
ATOM 3254 N N . LEU A 1 419 ? -9.935 -1.470 -14.229 1.00 94.44 419 LEU A N 1
ATOM 3255 C CA . LEU A 1 419 ? -11.390 -1.575 -14.103 1.00 94.44 419 LEU A CA 1
ATOM 3256 C C . LEU A 1 419 ? -11.784 -2.255 -12.793 1.00 94.44 419 LEU A C 1
ATOM 3258 O O . LEU A 1 419 ? -12.753 -1.839 -12.158 1.00 94.44 419 LEU A O 1
ATOM 3262 N N . ARG A 1 420 ? -11.038 -3.281 -12.366 1.00 93.50 420 ARG A N 1
ATOM 3263 C CA . ARG A 1 420 ? -11.267 -3.951 -11.080 1.00 93.50 420 ARG A CA 1
ATOM 3264 C C . ARG A 1 420 ? -11.080 -2.982 -9.909 1.00 93.50 420 ARG A C 1
ATOM 3266 O O . ARG A 1 420 ? -11.971 -2.886 -9.071 1.00 93.50 420 ARG A O 1
ATOM 3273 N N . LYS A 1 421 ? -9.990 -2.207 -9.899 1.00 94.00 421 LYS A N 1
ATOM 3274 C CA . LYS A 1 421 ? -9.739 -1.139 -8.917 1.00 94.00 421 LYS A CA 1
ATOM 3275 C C . LYS A 1 421 ? -10.874 -0.114 -8.902 1.00 94.00 421 LYS A C 1
ATOM 3277 O O . LYS A 1 421 ? -11.395 0.209 -7.839 1.00 94.00 421 LYS A O 1
ATOM 3282 N N . GLN A 1 422 ? -11.315 0.358 -10.07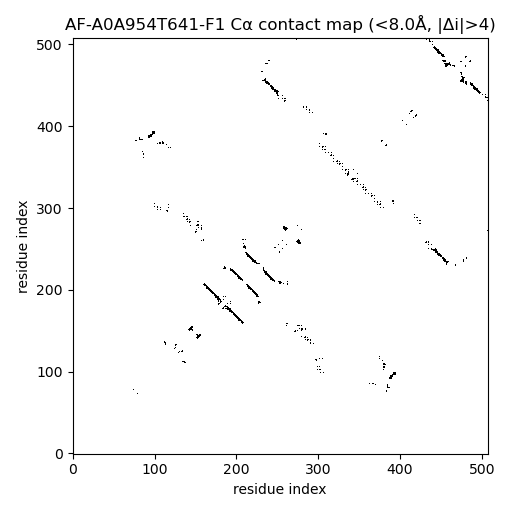1 1.00 94.25 422 GLN A N 1
ATOM 3283 C CA . GLN A 1 422 ? -12.392 1.347 -10.138 1.00 94.25 422 GLN A CA 1
ATOM 3284 C C . GLN A 1 422 ? -13.732 0.799 -9.627 1.00 94.25 422 GLN A C 1
ATOM 3286 O O . GLN A 1 422 ? -14.453 1.504 -8.922 1.00 94.25 422 GLN A O 1
ATOM 3291 N N . LYS A 1 423 ? -14.055 -0.467 -9.924 1.00 94.38 423 LYS A N 1
ATOM 3292 C CA . LYS A 1 423 ? -15.239 -1.148 -9.373 1.00 94.38 423 LYS A CA 1
ATOM 3293 C C . LYS A 1 423 ? -15.172 -1.240 -7.845 1.00 94.38 423 LYS A C 1
ATOM 3295 O O . LYS A 1 423 ? -16.173 -0.969 -7.188 1.00 94.38 423 LYS A O 1
ATOM 3300 N N . TRP A 1 424 ? -14.006 -1.559 -7.281 1.00 94.38 424 TRP A N 1
ATOM 3301 C CA . TRP A 1 424 ? -13.794 -1.580 -5.830 1.00 94.38 424 TRP A CA 1
ATOM 3302 C C . TRP A 1 424 ? -13.934 -0.199 -5.185 1.00 94.38 424 TRP A C 1
ATOM 3304 O O . TRP A 1 424 ? -14.622 -0.077 -4.173 1.00 94.38 424 TRP A O 1
ATOM 3314 N N . ASN A 1 425 ? -13.387 0.847 -5.808 1.00 92.56 425 ASN A N 1
ATOM 3315 C CA . ASN A 1 425 ? -13.564 2.231 -5.357 1.00 92.56 425 ASN A CA 1
ATOM 3316 C C . ASN A 1 425 ? -15.042 2.635 -5.314 1.00 92.56 425 ASN A C 1
ATOM 3318 O O . ASN A 1 425 ? -15.519 3.138 -4.297 1.00 92.56 425 ASN A O 1
ATOM 3322 N N . ILE A 1 426 ? -15.791 2.363 -6.388 1.00 94.44 426 ILE A N 1
ATOM 3323 C CA . ILE A 1 426 ? -17.235 2.631 -6.435 1.00 94.44 426 ILE A CA 1
ATOM 3324 C C . ILE A 1 426 ? -17.951 1.839 -5.340 1.00 94.44 426 ILE A C 1
ATOM 3326 O O . ILE A 1 426 ? -18.779 2.395 -4.621 1.00 94.44 426 ILE A O 1
ATOM 3330 N N . LYS A 1 427 ? -17.595 0.562 -5.152 1.00 94.06 427 LYS A N 1
ATOM 3331 C CA . LYS A 1 427 ? -18.216 -0.267 -4.120 1.00 94.06 427 LYS A CA 1
ATOM 3332 C C . LYS A 1 427 ? -17.950 0.253 -2.706 1.00 94.06 427 LYS A C 1
ATOM 3334 O O . LYS A 1 427 ? -18.848 0.214 -1.869 1.00 94.06 427 LYS A O 1
ATOM 3339 N N . SER A 1 428 ? -16.745 0.756 -2.446 1.00 90.31 428 SER A N 1
ATOM 3340 C CA . SER A 1 428 ? -16.389 1.394 -1.176 1.00 90.31 428 SER A CA 1
ATOM 3341 C C . SER A 1 428 ? -17.277 2.612 -0.902 1.00 90.31 428 SER A C 1
ATOM 3343 O O . SER A 1 428 ? -17.883 2.701 0.165 1.00 90.31 428 SER A O 1
ATOM 3345 N N . LEU A 1 429 ? -17.450 3.489 -1.898 1.00 88.94 429 LEU A N 1
ATOM 3346 C CA . LEU A 1 429 ? -18.323 4.666 -1.801 1.00 88.94 429 LEU A CA 1
ATOM 3347 C C . LEU A 1 429 ? -19.798 4.286 -1.590 1.00 88.94 429 LEU A C 1
ATOM 3349 O O . LEU A 1 429 ? -20.478 4.889 -0.761 1.00 88.94 429 LEU A O 1
ATOM 3353 N N . GLU A 1 430 ? -20.300 3.254 -2.279 1.00 91.62 430 GLU A N 1
ATOM 3354 C CA . GLU A 1 430 ? -21.659 2.735 -2.057 1.00 91.62 430 GLU A CA 1
ATOM 3355 C C . GLU A 1 430 ? -21.871 2.275 -0.609 1.00 91.62 430 GLU A C 1
ATOM 3357 O O . GLU A 1 430 ? -22.902 2.575 -0.004 1.00 91.62 430 GLU A O 1
ATOM 3362 N N . LEU A 1 431 ? -20.903 1.548 -0.042 1.00 90.06 431 LEU A N 1
ATOM 3363 C CA . LEU A 1 431 ? -20.977 1.067 1.337 1.00 90.06 431 LEU A CA 1
ATOM 3364 C C . LEU A 1 431 ? -20.920 2.228 2.335 1.00 90.06 431 LEU A C 1
ATOM 3366 O O . LEU A 1 431 ? -21.718 2.263 3.271 1.00 90.06 431 LEU A O 1
ATOM 3370 N N . GLN A 1 432 ? -20.045 3.210 2.115 1.00 86.25 432 GLN A N 1
ATOM 3371 C CA . GLN A 1 432 ? -19.985 4.425 2.936 1.00 86.25 432 GLN A CA 1
ATOM 3372 C C . GLN A 1 432 ? -21.318 5.183 2.914 1.00 86.25 432 GLN A C 1
ATOM 3374 O O . GLN A 1 432 ? -21.812 5.601 3.960 1.00 86.25 432 GLN A O 1
ATOM 3379 N N . LEU A 1 433 ? -21.968 5.261 1.750 1.00 87.00 433 LEU A N 1
ATOM 3380 C CA . LEU A 1 433 ? -23.297 5.849 1.615 1.00 87.00 433 LEU A CA 1
ATOM 3381 C C . LEU A 1 433 ? -24.377 5.059 2.373 1.00 87.00 433 LEU A C 1
ATOM 3383 O O . LEU A 1 433 ? -25.258 5.666 2.988 1.00 87.00 433 LEU A O 1
ATOM 3387 N N . ILE A 1 434 ? -24.315 3.724 2.381 1.00 87.19 434 ILE A N 1
ATOM 3388 C CA . ILE A 1 434 ? -25.206 2.885 3.203 1.00 87.19 434 ILE A CA 1
ATOM 3389 C C . ILE A 1 434 ? -24.990 3.171 4.697 1.00 87.19 434 ILE A C 1
ATOM 3391 O O . ILE A 1 434 ? -25.963 3.352 5.435 1.00 87.19 434 ILE A O 1
ATOM 3395 N N . ALA A 1 435 ? -23.736 3.278 5.144 1.00 83.62 435 ALA A N 1
ATOM 3396 C CA . ALA A 1 435 ? -23.413 3.594 6.533 1.00 83.62 435 ALA A CA 1
ATOM 3397 C C . ALA A 1 435 ? -23.905 4.993 6.943 1.00 83.62 435 ALA A C 1
ATOM 3399 O O . ALA A 1 435 ? -24.581 5.129 7.965 1.00 83.62 435 ALA A O 1
ATOM 3400 N N . ALA A 1 436 ? -23.666 6.013 6.116 1.00 82.00 436 ALA A N 1
ATOM 3401 C CA . ALA A 1 436 ? -24.130 7.377 6.363 1.00 82.00 436 ALA A CA 1
ATOM 3402 C C . ALA A 1 436 ? -25.665 7.471 6.431 1.00 82.00 436 ALA A C 1
ATOM 3404 O O . ALA A 1 436 ? -26.216 8.147 7.301 1.00 82.00 436 ALA A O 1
ATOM 3405 N N . ARG A 1 437 ? -26.385 6.729 5.575 1.00 83.94 437 ARG A N 1
ATOM 3406 C CA . ARG A 1 437 ? -27.855 6.615 5.650 1.00 83.94 437 ARG A CA 1
ATOM 3407 C C . ARG A 1 437 ? -28.339 5.925 6.926 1.00 83.94 437 ARG A C 1
ATOM 3409 O O . ARG A 1 437 ? -29.426 6.234 7.398 1.00 83.94 437 ARG A O 1
ATOM 3416 N N . SER A 1 438 ? -27.571 4.997 7.494 1.00 82.31 438 SER A N 1
ATOM 3417 C CA . SER A 1 438 ? -27.918 4.372 8.779 1.00 82.31 438 SER A CA 1
ATOM 3418 C C . SER A 1 438 ? -27.828 5.373 9.938 1.00 82.31 438 SER A C 1
ATOM 3420 O O . SER A 1 438 ? -28.668 5.355 10.838 1.00 82.31 438 SER A O 1
ATOM 3422 N N . LEU A 1 439 ? -26.865 6.299 9.882 1.00 79.62 439 LEU A N 1
ATOM 3423 C CA . LEU A 1 439 ? -26.637 7.323 10.908 1.00 79.62 439 LEU A CA 1
ATOM 3424 C C . LEU A 1 439 ? -27.684 8.445 10.942 1.00 79.62 439 LEU A C 1
ATOM 3426 O O . LEU A 1 439 ? -27.765 9.161 11.936 1.00 79.62 439 LEU A O 1
ATOM 3430 N N . THR A 1 440 ? -28.505 8.605 9.900 1.00 81.62 440 THR A N 1
ATOM 3431 C CA . THR A 1 440 ? -29.632 9.559 9.923 1.00 81.62 440 THR A CA 1
ATOM 3432 C C . THR A 1 440 ? -30.855 9.022 10.670 1.00 81.62 440 THR A C 1
ATOM 3434 O O . THR A 1 440 ? -31.796 9.771 10.939 1.00 81.62 440 THR A O 1
ATOM 3437 N N . ARG A 1 441 ? -30.870 7.732 11.027 1.00 85.06 441 ARG A N 1
ATOM 3438 C CA . ARG A 1 441 ? -31.934 7.140 11.847 1.00 85.06 441 ARG A CA 1
ATOM 3439 C C . ARG A 1 441 ? -31.759 7.576 13.311 1.00 85.06 441 ARG A C 1
ATOM 3441 O O . ARG A 1 441 ? -30.645 7.891 13.726 1.00 85.06 441 ARG A O 1
ATOM 3448 N N . PRO A 1 442 ? -32.829 7.595 14.124 1.00 86.94 442 PRO A N 1
ATOM 3449 C CA . PRO A 1 442 ? -32.680 7.796 15.561 1.00 86.94 442 PRO A CA 1
ATOM 3450 C C . PRO A 1 442 ? -31.901 6.628 16.180 1.00 86.94 442 PRO A C 1
ATOM 3452 O O . PRO A 1 442 ? -32.097 5.468 15.805 1.00 86.94 442 PRO A O 1
ATOM 3455 N N . ARG A 1 443 ? -31.018 6.923 17.135 1.00 85.38 443 ARG A N 1
ATOM 3456 C CA . ARG A 1 443 ? -30.272 5.917 17.890 1.00 85.38 443 ARG A CA 1
ATOM 3457 C C . ARG A 1 443 ? -31.122 5.461 19.065 1.00 85.38 443 ARG A C 1
ATOM 3459 O O . ARG A 1 443 ? -31.430 6.258 19.939 1.00 85.38 443 ARG A O 1
ATOM 3466 N N . LEU A 1 444 ? -31.509 4.193 19.062 1.00 91.00 444 LEU A N 1
ATOM 3467 C CA . LEU A 1 444 ? -32.211 3.547 20.166 1.00 91.00 444 LEU A CA 1
ATOM 3468 C C . LEU A 1 444 ? -31.303 2.447 20.704 1.00 91.00 444 LEU A C 1
ATOM 3470 O O . LEU A 1 444 ? -31.055 1.488 19.979 1.00 91.00 444 LEU A O 1
ATOM 3474 N N . ASP A 1 445 ? -30.836 2.577 21.939 1.00 91.62 445 ASP A N 1
ATOM 3475 C CA . ASP A 1 445 ? -29.958 1.608 22.589 1.00 91.62 445 ASP A CA 1
ATOM 3476 C C . ASP A 1 445 ? -30.705 0.917 23.737 1.00 91.62 445 ASP A C 1
ATOM 3478 O O . ASP A 1 445 ? -31.317 1.567 24.583 1.00 91.62 445 ASP A O 1
ATOM 3482 N N . PHE A 1 446 ? -30.627 -0.408 23.796 1.00 93.62 446 PHE A N 1
ATOM 3483 C CA . PHE A 1 446 ? -30.950 -1.170 24.995 1.00 93.62 446 PHE A CA 1
ATOM 3484 C C . PHE A 1 446 ? -29.762 -1.133 25.949 1.00 93.62 446 PHE A C 1
ATOM 3486 O O . PHE A 1 446 ? -28.642 -1.446 25.547 1.00 93.62 446 PHE A O 1
ATOM 3493 N N . VAL A 1 447 ? -30.003 -0.765 27.203 1.00 94.81 447 VAL A N 1
ATOM 3494 C CA . VAL A 1 447 ? -28.991 -0.730 28.259 1.00 94.81 447 VAL A CA 1
ATOM 3495 C C . VAL A 1 447 ? -29.462 -1.618 29.400 1.00 94.81 447 VAL A C 1
ATOM 3497 O O . VAL A 1 447 ? -30.522 -1.393 29.982 1.00 94.81 447 VAL A O 1
ATOM 3500 N N . GLY A 1 448 ? -28.659 -2.624 29.722 1.00 96.12 448 GLY A N 1
ATOM 3501 C CA . GLY A 1 448 ? -28.829 -3.465 30.894 1.00 96.12 448 GLY A CA 1
ATOM 3502 C C . GLY A 1 448 ? -27.591 -3.406 31.772 1.00 96.12 448 GLY A C 1
ATOM 3503 O O . GLY A 1 448 ? -26.468 -3.433 31.275 1.00 96.12 448 GLY A O 1
ATOM 3504 N N . GLY A 1 449 ? -27.791 -3.322 33.077 1.00 95.31 449 GLY A N 1
ATOM 3505 C CA . GLY A 1 449 ? -26.726 -3.296 34.064 1.00 95.31 449 GLY A CA 1
ATOM 3506 C C . GLY A 1 449 ? -27.083 -4.157 35.262 1.00 95.31 449 GLY A C 1
ATOM 3507 O O . GLY A 1 449 ? -28.227 -4.161 35.715 1.00 95.31 449 GLY A O 1
ATOM 3508 N N . TYR A 1 450 ? -26.095 -4.865 35.784 1.00 95.62 450 TYR A N 1
ATOM 3509 C CA . TYR A 1 450 ? -26.172 -5.575 37.050 1.00 95.62 450 TYR A CA 1
ATOM 3510 C C . TYR A 1 450 ? -24.926 -5.246 37.862 1.00 95.62 450 TYR A C 1
ATOM 3512 O O . TYR A 1 450 ? -23.819 -5.291 37.332 1.00 95.62 450 TYR A O 1
ATOM 3520 N N . SER A 1 451 ? -25.089 -4.894 39.129 1.00 94.31 451 SER A N 1
ATOM 3521 C CA . SER A 1 451 ? -23.995 -4.545 40.029 1.00 94.31 451 SER A CA 1
ATOM 3522 C C . SER A 1 451 ? -24.163 -5.260 41.356 1.00 94.31 451 SER A C 1
ATOM 3524 O O . SER A 1 451 ? -25.211 -5.152 41.990 1.00 94.31 451 SER A O 1
ATOM 3526 N N . VAL A 1 452 ? -23.120 -5.944 41.802 1.00 94.12 452 VAL A N 1
ATOM 3527 C CA . VAL A 1 452 ? -23.001 -6.451 43.167 1.00 94.12 452 VAL A CA 1
ATOM 3528 C C . VAL A 1 452 ? -22.114 -5.476 43.920 1.00 94.12 452 VAL A C 1
ATOM 3530 O O . VAL A 1 452 ? -20.952 -5.299 43.560 1.00 94.12 452 VAL A O 1
ATOM 3533 N N . ASN A 1 453 ? -22.673 -4.809 44.919 1.00 91.62 453 ASN A N 1
ATOM 3534 C CA . ASN A 1 453 ? -21.949 -3.883 45.774 1.00 91.62 453 ASN A CA 1
ATOM 3535 C C . ASN A 1 453 ? -21.295 -4.657 46.920 1.00 91.62 453 ASN A C 1
ATOM 3537 O O . ASN A 1 453 ? -21.860 -5.622 47.432 1.00 91.62 453 ASN A O 1
ATOM 3541 N N . GLY A 1 454 ? -20.101 -4.220 47.299 1.00 88.12 454 GLY A N 1
ATOM 3542 C CA . GLY A 1 454 ? -19.341 -4.757 48.417 1.00 88.12 454 GLY A CA 1
ATOM 3543 C C . GLY A 1 454 ? -19.010 -3.669 49.423 1.00 88.12 454 GLY A C 1
ATOM 3544 O O . GLY A 1 454 ? -18.711 -2.527 49.052 1.00 88.12 454 GLY A O 1
ATOM 3545 N N . PHE A 1 455 ? -19.030 -4.049 50.693 1.00 88.62 455 PHE A N 1
ATOM 3546 C CA . PHE A 1 455 ? -18.636 -3.212 51.818 1.00 88.62 455 PHE A CA 1
ATOM 3547 C C . PHE A 1 455 ? -17.899 -4.066 52.854 1.00 88.62 455 PHE A C 1
ATOM 3549 O O . PHE A 1 455 ? -18.324 -5.181 53.148 1.00 88.62 455 PHE A O 1
ATOM 3556 N N . GLY A 1 456 ? -16.796 -3.565 53.401 1.00 85.06 456 GLY A N 1
ATOM 3557 C CA . GLY A 1 456 ? -16.041 -4.248 54.449 1.00 85.06 456 GLY A CA 1
ATOM 3558 C C . GLY A 1 456 ? -15.069 -3.320 55.167 1.00 85.06 456 GLY A C 1
ATOM 3559 O O . GLY A 1 456 ? -14.686 -2.298 54.610 1.00 85.06 456 GLY A O 1
ATOM 3560 N N . ASP A 1 457 ? -14.657 -3.676 56.380 1.00 83.00 457 ASP A N 1
ATOM 3561 C CA . ASP A 1 457 ? -13.534 -3.036 57.094 1.00 83.00 457 ASP A CA 1
ATOM 3562 C C . ASP A 1 457 ? -12.185 -3.554 56.556 1.00 83.00 457 ASP A C 1
ATOM 3564 O O . ASP A 1 457 ? -11.251 -2.790 56.319 1.00 83.00 457 ASP A O 1
ATOM 3568 N N . ASP A 1 458 ? -12.132 -4.851 56.230 1.00 82.19 458 ASP A N 1
ATOM 3569 C CA . ASP A 1 458 ? -10.963 -5.549 55.697 1.00 82.19 458 ASP A CA 1
ATOM 3570 C C . ASP A 1 458 ? -11.177 -6.035 54.252 1.00 82.19 458 ASP A C 1
ATOM 3572 O O . ASP A 1 458 ? -12.281 -6.402 53.832 1.00 82.19 458 ASP A O 1
ATOM 3576 N N . LEU A 1 459 ? -10.087 -6.122 53.480 1.00 77.69 459 LEU A N 1
ATOM 3577 C CA . LEU A 1 459 ? -10.130 -6.640 52.108 1.00 77.69 459 LEU A CA 1
ATOM 3578 C C . LEU A 1 459 ? -10.449 -8.147 52.088 1.00 77.69 459 LEU A C 1
ATOM 3580 O O . LEU A 1 459 ? -11.407 -8.575 51.450 1.00 77.69 459 LEU A O 1
ATOM 3584 N N . LEU A 1 460 ? -9.663 -8.951 52.810 1.00 75.69 460 LEU A N 1
ATOM 3585 C CA . LEU A 1 460 ? -9.793 -10.407 52.922 1.00 75.69 460 LEU A CA 1
ATOM 3586 C C . LEU A 1 460 ? -9.586 -10.798 54.386 1.00 75.69 460 LEU A C 1
ATOM 3588 O O . LEU A 1 460 ? -8.482 -10.648 54.909 1.00 75.69 460 LEU A O 1
ATOM 3592 N N . ARG A 1 461 ? -10.623 -11.318 55.045 1.00 68.12 461 ARG A N 1
ATOM 3593 C CA . ARG A 1 461 ? -10.524 -11.812 56.423 1.00 68.12 461 ARG A CA 1
ATOM 3594 C C . ARG A 1 461 ? -11.172 -13.185 56.528 1.00 68.12 461 ARG A C 1
ATOM 3596 O O . ARG A 1 461 ? -12.256 -13.399 56.017 1.00 68.12 461 ARG A O 1
ATOM 3603 N N . TYR A 1 462 ? -10.484 -14.116 57.187 1.00 57.16 462 TYR A N 1
ATOM 3604 C CA . TYR A 1 462 ? -10.900 -15.523 57.299 1.00 57.16 462 TYR A CA 1
ATOM 3605 C C . TYR A 1 462 ? -11.739 -15.806 58.563 1.00 57.16 462 TYR A C 1
ATOM 3607 O O . TYR A 1 462 ? -11.976 -16.959 58.908 1.00 57.16 462 TYR A O 1
ATOM 3615 N N . SER A 1 463 ? -12.114 -14.771 59.324 1.00 59.72 463 SER A N 1
ATOM 3616 C CA . SER A 1 463 ? -12.788 -14.910 60.619 1.00 59.72 463 SER A CA 1
ATOM 3617 C C . SER A 1 463 ? -14.177 -14.266 60.607 1.00 59.72 463 SER A C 1
ATOM 3619 O O . SER A 1 463 ? -14.260 -13.042 60.540 1.00 59.72 463 SER A O 1
ATOM 3621 N N . ASP A 1 464 ? -15.225 -15.062 60.828 1.00 54.88 464 ASP A N 1
ATOM 3622 C CA . ASP A 1 464 ? -16.645 -14.645 60.888 1.00 54.88 464 ASP A CA 1
ATOM 3623 C C . ASP A 1 464 ? -17.011 -13.702 62.057 1.00 54.88 464 ASP A C 1
ATOM 3625 O O . ASP A 1 464 ? -18.175 -13.357 62.254 1.00 54.88 464 ASP A O 1
ATOM 3629 N N . ARG A 1 465 ? -16.056 -13.302 62.912 1.00 54.88 465 ARG A N 1
ATOM 3630 C CA . ARG A 1 465 ? -16.355 -12.471 64.091 1.00 54.88 465 ARG A CA 1
ATOM 3631 C C . ARG A 1 465 ? -16.340 -10.989 63.752 1.00 54.88 465 ARG A C 1
ATOM 3633 O O . ARG A 1 465 ? -15.285 -10.411 63.507 1.00 54.88 465 ARG A O 1
ATOM 3640 N N . ASP A 1 466 ? -17.524 -10.389 63.785 1.00 53.53 466 ASP A N 1
ATOM 3641 C CA . ASP A 1 466 ? -17.769 -8.955 63.633 1.00 53.53 466 ASP A CA 1
ATOM 3642 C C . ASP A 1 466 ? -17.131 -8.141 64.764 1.00 53.53 466 ASP A C 1
ATOM 3644 O O . ASP A 1 466 ? -17.415 -8.375 65.941 1.00 53.53 466 ASP A O 1
ATOM 3648 N N . SER A 1 467 ? -16.233 -7.213 64.414 1.00 52.00 467 SER A N 1
ATOM 3649 C CA . SER A 1 467 ? -15.592 -6.328 65.402 1.00 52.00 467 SER A CA 1
ATOM 3650 C C . SER A 1 467 ? -16.527 -5.180 65.809 1.00 52.00 467 SER A C 1
ATOM 3652 O O . SER A 1 467 ? -16.337 -4.599 66.876 1.00 52.00 467 SER A O 1
ATOM 3654 N N . ALA A 1 468 ? -17.563 -4.895 65.005 1.00 54.88 468 ALA A N 1
ATOM 3655 C CA . ALA A 1 468 ? -18.534 -3.820 65.227 1.00 54.88 468 ALA A CA 1
ATOM 3656 C C . ALA A 1 468 ? -19.944 -4.310 65.614 1.00 54.88 468 ALA A C 1
ATOM 3658 O O . ALA A 1 468 ? -20.841 -3.495 65.828 1.00 54.88 468 ALA A O 1
ATOM 3659 N N . GLY A 1 469 ? -20.159 -5.624 65.752 1.00 53.00 469 GLY A N 1
ATOM 3660 C CA . GLY A 1 469 ? -21.425 -6.176 66.250 1.00 53.00 469 GLY A CA 1
ATOM 3661 C C . GLY A 1 469 ? -22.610 -6.041 65.286 1.00 53.00 469 GLY A C 1
ATOM 3662 O O . GLY A 1 469 ? -23.760 -6.056 65.730 1.00 53.00 469 GLY A O 1
ATOM 3663 N N . THR A 1 470 ? -22.369 -5.916 63.978 1.00 59.38 470 THR A N 1
ATOM 3664 C CA . THR A 1 470 ? -23.440 -5.897 62.976 1.00 59.38 470 THR A CA 1
ATOM 3665 C C . THR A 1 470 ? -23.952 -7.307 62.653 1.00 59.38 470 THR A C 1
ATOM 3667 O O . THR A 1 470 ? -23.200 -8.217 62.335 1.00 59.38 470 THR A O 1
ATOM 3670 N N . ALA A 1 471 ? -25.273 -7.512 62.680 1.00 55.88 471 ALA A N 1
ATOM 3671 C CA . ALA A 1 471 ? -25.893 -8.816 62.386 1.00 55.88 471 ALA A CA 1
ATOM 3672 C C . ALA A 1 471 ? -25.768 -9.262 60.909 1.00 55.88 471 ALA A C 1
ATOM 3674 O O . ALA A 1 471 ? -26.219 -10.347 60.555 1.00 55.88 471 ALA A O 1
ATOM 3675 N N . GLN A 1 472 ? -25.204 -8.410 60.048 1.00 59.94 472 GLN A N 1
ATOM 3676 C CA . GLN A 1 472 ? -25.130 -8.596 58.598 1.00 59.94 472 GLN A CA 1
ATOM 3677 C C . GLN A 1 472 ? -23.752 -9.067 58.099 1.00 59.94 472 GLN A C 1
ATOM 3679 O O . GLN A 1 472 ? -23.612 -9.263 56.898 1.00 59.94 472 GLN A O 1
ATOM 3684 N N . GLY A 1 473 ? -22.754 -9.259 58.979 1.00 62.44 473 GLY A N 1
ATOM 3685 C CA . GLY A 1 473 ? -21.440 -9.794 58.590 1.00 62.44 473 GLY A CA 1
ATOM 3686 C C . GLY A 1 473 ? -20.655 -8.864 57.657 1.00 62.44 473 GLY A C 1
ATOM 3687 O O . GLY A 1 473 ? -20.212 -9.274 56.590 1.00 62.44 473 GLY A O 1
ATOM 3688 N N . LEU A 1 474 ? -20.493 -7.594 58.043 1.00 67.69 474 LEU A N 1
ATOM 3689 C CA . LEU A 1 474 ? -19.932 -6.525 57.196 1.00 67.69 474 LEU A CA 1
ATOM 3690 C C . LEU A 1 474 ? -18.405 -6.365 57.328 1.00 67.69 474 LEU A C 1
ATOM 3692 O O . LEU A 1 474 ? -17.870 -5.283 57.104 1.00 67.69 474 LEU A O 1
ATOM 3696 N N . ASN A 1 475 ? -17.690 -7.420 57.715 1.00 71.25 475 ASN A N 1
ATOM 3697 C CA . ASN A 1 475 ? -16.258 -7.332 58.003 1.00 71.25 475 ASN A CA 1
ATOM 3698 C C . ASN A 1 475 ? -15.374 -7.377 56.758 1.00 71.25 475 ASN A C 1
ATOM 3700 O O . ASN A 1 475 ? -14.384 -6.654 56.697 1.00 71.25 475 ASN A O 1
ATOM 3704 N N . SER A 1 476 ? -15.678 -8.262 55.801 1.00 79.62 476 SER A N 1
ATOM 3705 C CA . SER A 1 476 ? -14.816 -8.504 54.643 1.00 79.62 476 SER A CA 1
ATOM 3706 C C . SER A 1 476 ? -15.496 -8.102 53.343 1.00 79.62 476 SER A C 1
ATOM 3708 O O . SER A 1 476 ? -16.605 -8.532 53.038 1.00 79.62 476 SER A O 1
ATOM 3710 N N . PHE A 1 477 ? -14.785 -7.315 52.540 1.00 83.62 477 PHE A N 1
ATOM 3711 C CA . PHE A 1 477 ? -15.267 -6.842 51.246 1.00 83.62 477 PHE A CA 1
ATOM 3712 C C . PHE A 1 477 ? -15.589 -7.981 50.264 1.00 83.62 477 PHE A C 1
ATOM 3714 O O . PHE A 1 477 ? -16.654 -7.999 49.650 1.00 83.62 477 PHE A O 1
ATOM 3721 N N . TYR A 1 478 ? -14.693 -8.961 50.111 1.00 85.06 478 TYR A N 1
ATOM 3722 C CA . TYR A 1 478 ? -14.950 -10.088 49.204 1.00 85.06 478 TYR A CA 1
ATOM 3723 C C . TYR A 1 478 ? -16.001 -11.059 49.749 1.00 85.06 478 TYR A C 1
ATOM 3725 O O . TYR A 1 478 ? -16.690 -11.724 48.975 1.00 85.06 478 TYR A O 1
ATOM 3733 N N . GLU A 1 479 ? -16.165 -11.130 51.067 1.00 82.94 479 GLU A N 1
ATOM 3734 C CA . GLU A 1 479 ? -17.235 -11.915 51.673 1.00 82.94 479 GLU A CA 1
ATOM 3735 C C . GLU A 1 479 ? -18.602 -11.284 51.383 1.00 82.94 479 GLU A C 1
ATOM 3737 O O . GLU A 1 479 ? -19.496 -11.967 50.894 1.00 82.94 479 GLU A O 1
ATOM 3742 N N . THR A 1 480 ? -18.755 -9.967 51.551 1.00 82.38 480 THR A N 1
ATOM 3743 C CA . THR A 1 480 ? -20.028 -9.289 51.252 1.00 82.38 480 THR A CA 1
ATOM 3744 C C . THR A 1 480 ? -20.387 -9.338 49.767 1.00 82.38 480 THR A C 1
ATOM 3746 O O . THR A 1 480 ? -21.561 -9.502 49.423 1.00 82.38 480 THR A O 1
ATOM 3749 N N . ILE A 1 481 ? -19.389 -9.314 48.877 1.00 84.75 481 ILE A N 1
ATOM 3750 C CA . ILE A 1 481 ? -19.594 -9.546 47.440 1.00 84.75 481 ILE A CA 1
ATOM 3751 C C . ILE A 1 481 ? -20.029 -10.984 47.144 1.00 84.75 481 ILE A C 1
ATOM 3753 O O . ILE A 1 481 ? -20.948 -11.180 46.349 1.00 84.75 481 ILE A O 1
ATOM 3757 N N . THR A 1 482 ? -19.397 -11.995 47.749 1.00 83.94 482 THR A N 1
ATOM 3758 C CA . THR A 1 482 ? -19.746 -13.406 47.483 1.00 83.94 482 THR A CA 1
ATOM 3759 C C . THR A 1 482 ? -21.084 -13.805 48.101 1.00 83.94 482 THR A C 1
ATOM 3761 O O . THR A 1 482 ? -21.799 -14.615 47.513 1.00 83.94 482 THR A O 1
ATOM 3764 N N . GLN A 1 483 ? -21.466 -13.196 49.226 1.00 81.38 483 GLN A N 1
ATOM 3765 C CA . GLN A 1 483 ? -22.799 -13.332 49.814 1.00 81.38 483 GLN A CA 1
ATOM 3766 C C . GLN A 1 483 ? -23.894 -12.715 48.928 1.00 81.38 483 GLN A C 1
ATOM 3768 O O . GLN A 1 483 ? -25.034 -13.172 48.962 1.00 81.38 483 GLN A O 1
ATOM 3773 N N . GLY A 1 484 ? -23.574 -11.687 48.132 1.00 78.81 484 GLY A N 1
ATOM 3774 C CA . GLY A 1 484 ? -24.487 -11.133 47.127 1.00 78.81 484 GLY A CA 1
ATOM 3775 C C . GLY A 1 484 ? -25.747 -10.467 47.696 1.00 78.81 484 GLY A C 1
ATOM 3776 O O . GLY A 1 484 ? -26.735 -10.313 46.981 1.00 78.81 484 GLY A O 1
ATOM 3777 N N . ASN A 1 485 ? -25.735 -10.058 48.967 1.00 82.50 485 ASN A N 1
ATOM 3778 C CA . ASN A 1 485 ? -26.897 -9.450 49.627 1.00 82.50 485 ASN A CA 1
ATOM 3779 C C . ASN A 1 485 ? -27.174 -8.006 49.161 1.00 82.50 485 ASN A C 1
ATOM 3781 O O . ASN A 1 485 ? -28.289 -7.508 49.307 1.00 82.50 485 ASN A O 1
ATOM 3785 N N . GLN A 1 486 ? -26.170 -7.323 48.603 1.00 85.94 486 GLN A N 1
ATOM 3786 C CA . GLN A 1 486 ? -26.234 -5.917 48.198 1.00 85.94 486 GLN A CA 1
ATOM 3787 C C . GLN A 1 486 ? -26.129 -5.819 46.675 1.00 85.94 486 GLN A C 1
ATOM 3789 O O . GLN A 1 486 ? -25.050 -5.640 46.117 1.00 85.94 486 GLN A O 1
ATOM 3794 N N . THR A 1 487 ? -27.255 -5.965 45.981 1.00 91.62 487 THR A N 1
ATOM 3795 C CA . THR A 1 487 ? -27.298 -5.977 44.512 1.00 91.62 487 THR A CA 1
ATOM 3796 C C . THR A 1 487 ? -28.127 -4.825 43.963 1.00 91.62 487 THR A C 1
ATOM 3798 O O . THR A 1 487 ? -29.046 -4.317 44.603 1.00 91.62 487 THR A O 1
ATOM 3801 N N . GLY A 1 488 ? -27.772 -4.390 42.761 1.00 92.12 488 GLY A N 1
ATOM 3802 C CA . GLY A 1 488 ? -28.484 -3.394 41.981 1.00 92.12 488 GLY A CA 1
ATOM 3803 C C . GLY A 1 488 ? -28.616 -3.879 40.547 1.00 92.12 488 GLY A C 1
ATOM 3804 O O . GLY A 1 488 ? -27.723 -4.535 40.015 1.00 92.12 488 GLY A O 1
ATOM 3805 N N . TRP A 1 489 ? -29.737 -3.570 39.911 1.00 94.19 489 TRP A N 1
ATOM 3806 C CA . TRP A 1 489 ? -29.947 -3.847 38.499 1.00 94.19 489 TRP A CA 1
ATOM 3807 C C . TRP A 1 489 ? -30.665 -2.669 37.853 1.00 94.19 489 TRP A C 1
ATOM 3809 O O . TRP A 1 489 ? -31.454 -1.975 38.494 1.00 94.19 489 TRP A O 1
ATOM 3819 N N . GLY A 1 490 ? -30.365 -2.431 36.584 1.00 94.81 490 GLY A N 1
ATOM 3820 C CA . GLY A 1 490 ? -30.977 -1.379 35.789 1.00 94.81 490 GLY A CA 1
ATOM 3821 C C . GLY A 1 490 ? -31.247 -1.892 34.387 1.00 94.81 490 GLY A C 1
ATOM 3822 O O . GLY A 1 490 ? -30.386 -2.517 33.776 1.00 94.81 490 GLY A O 1
ATOM 3823 N N . LEU A 1 491 ? -32.449 -1.636 33.882 1.00 96.06 491 LEU A N 1
ATOM 3824 C CA . LEU A 1 491 ? -32.840 -1.923 32.507 1.00 96.06 491 LEU A CA 1
ATOM 3825 C C . LEU A 1 491 ? -33.458 -0.654 31.926 1.00 96.06 491 LEU A C 1
ATOM 3827 O O . LEU A 1 491 ? -34.308 -0.032 32.564 1.00 96.06 491 LEU A O 1
ATOM 3831 N N . GLY A 1 492 ? -33.034 -0.265 30.729 1.00 95.19 492 GLY A N 1
ATOM 3832 C CA . GLY A 1 492 ? -33.496 0.957 30.090 1.00 95.19 492 GLY A CA 1
ATOM 3833 C C . GLY A 1 492 ? -33.387 0.913 28.573 1.00 95.19 492 GLY A C 1
ATOM 3834 O O . GLY A 1 492 ? -32.613 0.147 27.999 1.00 95.19 492 GLY A O 1
ATOM 3835 N N . LEU A 1 493 ? -34.183 1.763 27.932 1.00 95.00 493 LEU A N 1
ATOM 3836 C CA . LEU A 1 493 ? -34.067 2.091 26.517 1.00 95.00 493 LEU A CA 1
ATOM 3837 C C . LEU A 1 493 ? -33.661 3.561 26.416 1.00 95.00 493 LEU A C 1
ATOM 3839 O O . LEU A 1 493 ? -34.360 4.433 26.930 1.00 95.00 493 LEU A O 1
ATOM 3843 N N . GLU A 1 494 ? -32.532 3.830 25.772 1.00 91.00 494 GLU A N 1
ATOM 3844 C CA . GLU A 1 494 ? -32.000 5.174 25.561 1.00 91.00 494 GLU A CA 1
ATOM 3845 C C . GLU A 1 494 ? -32.248 5.582 24.104 1.00 91.00 494 GLU A C 1
ATOM 3847 O O . GLU A 1 494 ? -31.750 4.936 23.184 1.00 91.00 494 GLU A O 1
ATOM 3852 N N . LEU A 1 495 ? -33.033 6.641 23.879 1.00 90.50 495 LEU A N 1
ATOM 3853 C CA . LEU A 1 495 ? -33.269 7.208 22.550 1.00 90.50 495 LEU A CA 1
ATOM 3854 C C . LEU A 1 495 ? -32.505 8.529 22.415 1.00 90.50 495 LEU A C 1
ATOM 3856 O O . LEU A 1 495 ? -32.760 9.475 23.157 1.00 90.50 495 LEU A O 1
ATOM 3860 N N . SER A 1 496 ? -31.610 8.610 21.436 1.00 85.56 496 SER A N 1
ATOM 3861 C CA . SER A 1 496 ? -30.850 9.811 21.092 1.00 85.56 496 SER A CA 1
ATOM 3862 C C . SER A 1 496 ? -30.992 10.121 19.603 1.00 85.56 496 SER A C 1
ATOM 3864 O O . SER A 1 496 ? -30.875 9.240 18.749 1.00 85.56 496 SER A O 1
ATOM 3866 N N . MET A 1 497 ? -31.266 11.380 19.269 1.00 83.81 497 MET A N 1
ATOM 3867 C CA . MET A 1 497 ? -31.407 11.829 17.885 1.00 83.81 497 MET A CA 1
ATOM 3868 C C . MET A 1 497 ? -30.850 13.249 17.741 1.00 83.81 497 MET A C 1
ATOM 3870 O O . MET A 1 497 ? -31.392 14.173 18.353 1.00 83.81 497 MET A O 1
ATOM 3874 N N . PRO A 1 498 ? -29.791 13.460 16.938 1.00 76.19 498 PRO A N 1
ATOM 3875 C CA . PRO A 1 498 ? -29.318 14.804 16.651 1.00 76.19 498 PRO A CA 1
ATOM 3876 C C . PRO A 1 498 ? -30.342 15.546 15.785 1.00 76.19 498 PRO A C 1
ATOM 3878 O O . PRO A 1 498 ? -30.821 15.030 14.774 1.00 76.19 498 PRO A O 1
ATOM 3881 N N . ILE A 1 499 ? -30.659 16.784 16.161 1.00 76.31 499 ILE A N 1
ATOM 3882 C CA . ILE A 1 499 ? -31.532 17.663 15.379 1.00 76.31 499 ILE A CA 1
ATOM 3883 C C . ILE A 1 499 ? -30.635 18.481 14.441 1.00 76.31 499 ILE A C 1
ATOM 3885 O O . ILE A 1 499 ? -30.012 19.455 14.852 1.00 76.31 499 ILE A O 1
ATOM 3889 N N . GLY A 1 500 ? -30.537 18.043 13.182 1.00 70.56 500 GLY A N 1
ATOM 3890 C CA . GLY A 1 500 ? -29.700 18.663 12.146 1.00 70.56 500 GLY A CA 1
ATOM 3891 C C . GLY A 1 500 ? -28.665 17.693 11.571 1.00 70.56 500 GLY A C 1
ATOM 3892 O O . GLY A 1 500 ? -27.537 17.613 12.042 1.00 70.56 500 GLY A O 1
ATOM 3893 N N . PHE A 1 501 ? -29.022 16.983 10.498 1.00 72.12 501 PHE A N 1
ATOM 3894 C CA . PHE A 1 501 ? -28.232 15.891 9.901 1.00 72.12 501 PHE A CA 1
ATOM 3895 C C . PHE A 1 501 ? -26.989 16.320 9.104 1.00 72.12 501 PHE A C 1
ATOM 3897 O O . PHE A 1 501 ? -26.501 15.570 8.263 1.00 72.12 501 PHE A O 1
ATOM 3904 N N . ARG A 1 502 ? -26.450 17.522 9.335 1.00 73.12 502 ARG A N 1
ATOM 3905 C CA . ARG A 1 502 ? -25.328 18.049 8.537 1.00 73.12 502 ARG A CA 1
ATOM 3906 C C . ARG A 1 502 ? -24.088 17.162 8.637 1.00 73.12 502 ARG A C 1
ATOM 3908 O O . ARG A 1 502 ? -23.450 16.909 7.627 1.00 73.12 502 ARG A O 1
ATOM 3915 N N . GLN A 1 503 ? -23.796 16.645 9.829 1.00 66.38 503 GLN A N 1
ATOM 3916 C CA . GLN A 1 503 ? -22.659 15.751 10.052 1.00 66.38 503 GLN A CA 1
ATOM 3917 C C . GLN A 1 503 ? -22.840 14.389 9.367 1.00 66.38 503 GLN A C 1
ATOM 3919 O O . GLN A 1 503 ? -21.897 13.888 8.769 1.00 66.38 503 GLN A O 1
ATOM 3924 N N . ALA A 1 504 ? -24.047 13.814 9.406 1.00 63.97 504 ALA A N 1
ATOM 3925 C CA . ALA A 1 504 ? -24.341 12.546 8.734 1.00 63.97 504 ALA A CA 1
ATOM 3926 C C . ALA A 1 504 ? -24.307 12.685 7.201 1.00 63.97 504 ALA A C 1
ATOM 3928 O O . ALA A 1 504 ? -23.863 11.777 6.510 1.00 63.97 504 ALA A O 1
ATOM 3929 N N . HIS A 1 505 ? -24.730 13.835 6.663 1.00 68.62 505 HIS A N 1
ATOM 3930 C CA . HIS A 1 505 ? -24.634 14.126 5.231 1.00 68.62 505 HIS A CA 1
ATOM 3931 C C . HIS A 1 505 ? -23.211 14.447 4.761 1.00 68.62 505 HIS A C 1
ATOM 3933 O O . HIS A 1 505 ? -22.902 14.174 3.611 1.00 68.62 505 HIS A O 1
ATOM 3939 N N . ALA A 1 506 ? -22.352 15.001 5.623 1.00 65.50 506 ALA A N 1
ATOM 3940 C CA . ALA A 1 506 ? -20.972 15.357 5.280 1.00 65.50 506 ALA A CA 1
ATOM 3941 C C . ALA A 1 506 ? -19.998 14.161 5.250 1.00 65.50 506 ALA A C 1
ATOM 3943 O O . ALA A 1 506 ? -18.828 14.347 4.933 1.00 65.50 506 ALA A O 1
ATOM 3944 N N . GLN A 1 507 ? -20.444 12.956 5.623 1.00 59.28 507 GLN A N 1
ATOM 3945 C CA . GLN A 1 507 ? -19.614 11.744 5.620 1.00 59.28 507 GLN A CA 1
ATOM 3946 C C . GLN A 1 507 ? -19.488 11.060 4.248 1.00 59.28 507 GLN A C 1
ATOM 3948 O O . GLN A 1 507 ? -18.737 10.091 4.149 1.00 59.28 507 GLN A O 1
ATOM 3953 N N . VAL A 1 508 ? -20.215 11.524 3.224 1.00 54.34 508 VAL A N 1
ATOM 3954 C CA . VAL A 1 508 ? -20.226 10.959 1.861 1.00 54.34 508 VAL A CA 1
ATOM 3955 C C . VAL A 1 508 ? -19.795 12.005 0.851 1.00 54.34 508 VAL A C 1
ATOM 3957 O O . VAL A 1 508 ? -20.280 13.153 0.976 1.00 54.34 508 VAL A O 1
#